Protein AF-K9QW32-F1 (afdb_monomer_lite)

Foldseek 3Di:
DDDPDPPPDVDDDWDKDFPDDPPPPVTDIDIVPPQFWPDKDWAADDDQDFTDIDTDTDDPPCPVVVVPVPDDDGDGHDDDDDPDDDDDDDDDDDDDDDDDDPDPPPPPAWDWPDAFFKEFAPPPPPDQPFADQAPQRDRDNLLDQEKAFADCVLQQFWKWKAFPVPRAIDTHTHRHHDDWDDDPNHHDPPTDHHPGYGMHTRQNNCCRRPVNDDTDMTIITIGTRDDPPLDDDDDDDDDDCPVVVVVVVVPDDDDPPPDQDADLAADAPQAADLEEEEAEPQLQADPVGPDALAPDDAFDQDPNDTGRLFRLLRVLLSVLLVVLSVVQVGNYDYQDDRDPHRDPVSVLVSLVSNLVVCVVVVYAAEYETAAHQPDAWAKQFLALLDNNNNLGYPLNSLRCVQRNYDNNCPPNPDSNSNSSHMYTNLGHSHPVLSVLSVVCRVVVPCVVSSVVSNVSSVSSSVSSCVRVPDDDPDPPPPDDD

Sequence (481 aa):
MNNINPSQQLIAPYVRVTIGPLQNTNGDSFTIGDSKLINCSVTLGEGEVQSSYRFTVRDKDRTLLDKYFGYIEKAGGLTPIEPTNNPPREEITSPTLTPPEPDQTSREIGLPVFNNVQATTYGYGEPTQGGQIGAYGDRINWDGMYAAMYDRKYKYARMKVTNLANDKQIIVKIVDRGPFAVVNGRAARPLREHPTRKIDLVPGAWKALTDNASPGVINVNIEWLEAETTTASSSNKNKSLQEVNQKAAQASKGASINNNKILDWPLPAIAATKSIILTPGHIADGSNSSGTNGTHNSSVTYKGETRTLEFVANDITVEVFRIELQKAGYNVINAPTPPTERSDAARRAYLDQVKELKERNNAYALEIHFDSPNGRPGIIAGAKYEPSGKYLSIMDVALAKEFGAFPFNHRDSLSAPSRGITILEVSPLNSTLTNITLNAVNSGNYQPLRDVLLPFAQRAVKALNTVAPGANTASNGTKKS

Radius of gyration: 29.25 Å; chains: 1; bounding box: 71×76×78 Å

Secondary structure (DSSP, 8-state):
---S-TT--------EEEESSTT-TTSEEEETTSSSEEEEEEEPPPTTSPPEEEEEE--SSSHHHHHHTT----PPPPPP---PPP-----------PPP--------TT-EEEEEEEEEE-STTS-TTT--B-TTS-B--TTSSEEE-SSGGGTT-EEEEEETTT--EEEEEEEE--PBPEETTEE-SS--B-SSEEEEE-HHHHHHHHTTPPS--EEEEEEEEE---S--------SSSHHHHHHHTTS-----------TTPPPP-BPP-SEEEEEETTTT--TT-S---TT-SS-EEETTEEE-HHHHHHHHHHHHHHHHHHHTT-EEEPPPPPPSS-SHHHHHHHHHHHHHHHHHTT-EEEEEEEE-TT---EEE--S---TT-TT-BHHHHHHHHHH-B--TTTTTT-TTGGGT-EEEEEEE--HHHHHHHHHHHHHS--HHHHHHHHHHHHHHHHHHHTTSPPPPPP-------

Structure (mmCIF, N/CA/C/O backbone):
data_AF-K9QW32-F1
#
_entry.id   AF-K9QW32-F1
#
loop_
_atom_site.group_PDB
_atom_site.id
_atom_site.type_symbol
_atom_site.label_atom_id
_atom_site.label_alt_id
_atom_site.label_comp_id
_atom_site.label_asym_id
_atom_site.label_entity_id
_atom_site.label_seq_id
_atom_site.pdbx_PDB_ins_code
_atom_site.Cartn_x
_atom_site.Cartn_y
_atom_site.Cartn_z
_atom_site.occupancy
_atom_site.B_iso_or_equiv
_atom_site.auth_seq_id
_atom_site.auth_comp_id
_atom_site.auth_asym_id
_atom_site.auth_atom_id
_atom_site.pdbx_PDB_model_num
ATOM 1 N N . MET A 1 1 ? -11.882 -45.784 25.103 1.00 35.09 1 MET A N 1
ATOM 2 C CA . MET A 1 1 ? -12.284 -46.845 24.154 1.00 35.09 1 MET A CA 1
ATOM 3 C C . MET A 1 1 ? -11.113 -47.798 24.002 1.00 35.09 1 MET A C 1
ATOM 5 O O . MET A 1 1 ? -10.022 -47.329 23.703 1.00 35.09 1 MET A O 1
ATOM 9 N N . ASN A 1 2 ? -11.312 -49.090 24.267 1.00 32.50 2 ASN A N 1
ATOM 10 C CA . ASN A 1 2 ? -10.270 -50.102 24.086 1.00 32.50 2 ASN A CA 1
ATOM 11 C C . ASN A 1 2 ? -10.234 -50.539 22.620 1.00 32.50 2 ASN A C 1
ATOM 13 O O . ASN A 1 2 ? -11.268 -50.879 22.049 1.00 32.50 2 ASN A O 1
ATOM 17 N N . ASN A 1 3 ? -9.046 -50.496 22.017 1.00 35.97 3 ASN A N 1
ATOM 18 C CA . ASN A 1 3 ? -8.820 -50.935 20.646 1.00 35.97 3 ASN A CA 1
ATOM 19 C C . ASN A 1 3 ? -8.850 -52.471 20.591 1.00 35.97 3 ASN A C 1
ATOM 21 O O . ASN A 1 3 ? -8.072 -53.135 21.273 1.00 35.97 3 ASN A O 1
ATOM 25 N N . ILE A 1 4 ? -9.751 -53.014 19.773 1.00 39.56 4 ILE A N 1
ATOM 26 C CA . ILE A 1 4 ? -10.005 -54.454 19.626 1.00 39.56 4 ILE A CA 1
ATOM 27 C C . ILE A 1 4 ? -8.911 -55.124 18.762 1.00 39.56 4 ILE A C 1
ATOM 29 O O . ILE A 1 4 ? -8.860 -56.345 18.668 1.00 39.56 4 ILE A O 1
ATOM 33 N N . ASN A 1 5 ? -7.982 -54.355 18.173 1.00 38.00 5 ASN A N 1
ATOM 34 C CA . ASN A 1 5 ? -6.857 -54.891 17.404 1.00 38.00 5 ASN A CA 1
ATOM 35 C C . ASN A 1 5 ? -5.519 -54.206 17.766 1.00 38.00 5 ASN A C 1
ATOM 37 O O . ASN A 1 5 ? -5.122 -53.224 17.134 1.00 38.00 5 ASN A O 1
ATOM 41 N N . PRO A 1 6 ? -4.789 -54.718 18.778 1.00 39.22 6 PRO A N 1
ATOM 42 C CA . PRO A 1 6 ? -3.549 -54.111 19.279 1.00 39.22 6 PRO A CA 1
ATOM 43 C C . PRO A 1 6 ? -2.382 -54.100 18.277 1.00 39.22 6 PRO A C 1
ATOM 45 O O . PRO A 1 6 ? -1.391 -53.410 18.501 1.00 39.22 6 PRO A O 1
ATOM 48 N N . SER A 1 7 ? -2.476 -54.863 17.183 1.00 38.12 7 SER A N 1
ATOM 49 C CA . SER A 1 7 ? -1.440 -54.962 16.146 1.00 38.12 7 SER A CA 1
ATOM 50 C C . SER A 1 7 ? -1.518 -53.858 15.088 1.00 38.12 7 SER A C 1
ATOM 52 O O . SER A 1 7 ? -0.545 -53.632 14.370 1.00 38.12 7 SER A O 1
ATOM 54 N N . GLN A 1 8 ? -2.631 -53.123 15.009 1.00 39.19 8 GLN A N 1
ATOM 55 C CA . GLN A 1 8 ? -2.726 -51.919 14.189 1.00 39.19 8 GLN A CA 1
ATOM 56 C C . GLN A 1 8 ? -2.263 -50.719 15.015 1.00 39.19 8 GLN A C 1
ATOM 58 O O . GLN A 1 8 ? -3.057 -49.956 15.568 1.00 39.19 8 GLN A O 1
ATOM 63 N N . GLN A 1 9 ? -0.942 -50.554 15.103 1.00 36.94 9 GLN A N 1
ATOM 64 C CA . GLN A 1 9 ? -0.378 -49.241 15.392 1.00 36.94 9 GLN A CA 1
ATOM 65 C C . GLN A 1 9 ? -0.933 -48.256 14.352 1.00 36.94 9 GLN A C 1
ATOM 67 O O . GLN A 1 9 ? -0.934 -48.549 13.157 1.00 36.94 9 GLN A O 1
ATOM 72 N N . LEU A 1 10 ? -1.422 -47.099 14.803 1.00 35.75 10 LEU A N 1
ATOM 73 C CA . LEU A 1 10 ? -1.783 -45.964 13.950 1.00 35.75 10 LEU A CA 1
ATOM 74 C C . LEU A 1 10 ? -0.517 -45.449 13.245 1.00 35.75 10 LEU A C 1
ATOM 76 O O . LEU A 1 10 ? 0.102 -44.477 13.674 1.00 35.75 10 LEU A O 1
ATOM 80 N N . ILE A 1 11 ? -0.090 -46.131 12.184 1.00 35.53 11 ILE A N 1
ATOM 81 C CA . ILE A 1 11 ? 1.030 -45.702 11.355 1.00 35.53 11 ILE A CA 1
ATOM 82 C C . ILE A 1 11 ? 0.476 -44.717 10.318 1.00 35.53 11 ILE A C 1
ATOM 84 O O . ILE A 1 11 ? -0.025 -45.108 9.271 1.00 35.53 11 ILE A O 1
ATOM 88 N N . ALA A 1 12 ? 0.617 -43.435 10.664 1.00 38.00 12 ALA A N 1
ATOM 89 C CA . ALA A 1 12 ? 0.539 -42.230 9.834 1.00 38.00 12 ALA A CA 1
ATOM 90 C C . ALA A 1 12 ? -0.845 -41.779 9.298 1.00 38.00 12 ALA A C 1
ATOM 92 O O . ALA A 1 12 ? -1.564 -42.554 8.669 1.00 38.00 12 ALA A O 1
ATOM 93 N N . PRO A 1 13 ? -1.208 -40.483 9.442 1.00 40.47 13 PRO A N 1
ATOM 94 C CA . PRO A 1 13 ? -2.299 -39.909 8.661 1.00 40.47 13 PRO A CA 1
ATOM 95 C C . PRO A 1 13 ? -1.913 -39.901 7.171 1.00 40.47 13 PRO A C 1
ATOM 97 O O . PRO A 1 13 ? -1.006 -39.182 6.752 1.00 40.47 13 PRO A O 1
ATOM 100 N N . TYR A 1 14 ? -2.601 -40.714 6.368 1.00 55.22 14 TYR A N 1
ATOM 101 C CA . TYR A 1 14 ? -2.490 -40.714 4.909 1.00 55.22 14 TYR A CA 1
ATOM 102 C C . TYR A 1 14 ? -3.219 -39.488 4.347 1.00 55.22 14 TYR A C 1
ATOM 104 O O . TYR A 1 14 ? -4.446 -39.427 4.368 1.00 55.22 14 TYR A O 1
ATOM 112 N N . VAL A 1 15 ? -2.475 -38.508 3.828 1.00 61.72 15 VAL A N 1
ATOM 113 C CA . VAL A 1 15 ? -3.059 -37.414 3.037 1.00 61.72 15 VAL A CA 1
ATOM 114 C C . VAL A 1 15 ? -2.851 -37.726 1.560 1.00 61.72 15 VAL A C 1
ATOM 116 O O . VAL A 1 15 ? -1.712 -37.816 1.093 1.00 61.72 15 VAL A O 1
ATOM 119 N N . ARG A 1 16 ? -3.963 -37.876 0.835 1.00 68.44 16 ARG A N 1
ATOM 120 C CA . ARG A 1 16 ? -4.017 -37.972 -0.627 1.00 68.44 16 ARG A CA 1
ATOM 121 C C . ARG A 1 16 ? -4.763 -36.757 -1.169 1.00 68.44 16 ARG A C 1
ATOM 123 O O . ARG A 1 16 ? -5.912 -36.529 -0.802 1.00 68.44 16 ARG A O 1
ATOM 130 N N . VAL A 1 17 ? -4.124 -36.004 -2.054 1.00 68.88 17 VAL A N 1
ATOM 131 C CA . VAL A 1 17 ? -4.736 -34.893 -2.792 1.00 68.88 17 VAL A CA 1
ATOM 132 C C . VAL A 1 17 ? -5.083 -35.399 -4.184 1.00 68.88 17 VAL A C 1
ATOM 134 O O . VAL A 1 17 ? -4.197 -35.890 -4.877 1.00 68.88 17 VAL A O 1
ATOM 137 N N . THR A 1 18 ? -6.347 -35.289 -4.587 1.00 74.19 18 THR A N 1
ATOM 138 C CA . THR A 1 18 ? -6.788 -35.593 -5.957 1.00 74.19 18 THR A CA 1
ATOM 139 C C . THR A 1 18 ? -7.292 -34.304 -6.586 1.00 74.19 18 THR A C 1
ATOM 141 O O . THR A 1 18 ? -8.103 -33.617 -5.972 1.00 74.19 18 THR A O 1
ATOM 144 N N . ILE A 1 19 ? -6.785 -33.955 -7.768 1.00 72.75 19 ILE A N 1
ATOM 145 C CA . ILE A 1 19 ? -7.234 -32.777 -8.517 1.00 72.75 19 ILE A CA 1
ATOM 146 C C . ILE A 1 19 ? -8.307 -33.222 -9.515 1.00 72.75 19 ILE A C 1
ATOM 148 O O . ILE A 1 19 ? -8.036 -34.068 -10.373 1.00 72.75 19 ILE A O 1
ATOM 152 N N . GLY A 1 20 ? -9.514 -32.665 -9.406 1.00 65.12 20 GLY A N 1
ATOM 153 C CA . GLY A 1 20 ? -10.657 -33.018 -10.249 1.00 65.12 20 GLY A CA 1
ATOM 154 C C . GLY A 1 20 ? -11.924 -33.308 -9.437 1.00 65.12 20 GLY A C 1
ATOM 155 O O . GLY A 1 20 ? -11.834 -33.483 -8.223 1.00 65.12 20 GLY A O 1
ATOM 156 N N . PRO A 1 21 ? -13.085 -33.445 -10.111 1.00 61.97 21 PRO A N 1
ATOM 157 C CA . PRO A 1 21 ? -14.370 -33.672 -9.454 1.00 61.97 21 PRO A CA 1
ATOM 158 C C . PRO A 1 21 ? -14.324 -34.834 -8.458 1.00 61.97 21 PRO A C 1
ATOM 160 O O . PRO A 1 21 ? -13.674 -35.854 -8.719 1.00 61.97 21 PRO A O 1
ATOM 163 N N . LEU A 1 22 ? -15.077 -34.716 -7.356 1.00 50.16 22 LEU A N 1
ATOM 164 C CA . LEU A 1 22 ? -15.284 -35.816 -6.410 1.00 50.16 22 LEU A CA 1
ATOM 165 C C . LEU A 1 22 ? -15.658 -37.095 -7.187 1.00 50.16 22 LEU A C 1
ATOM 167 O O . LEU A 1 22 ? -16.599 -37.080 -7.976 1.00 50.16 22 LEU A O 1
ATOM 171 N N . GLN A 1 23 ? -14.936 -38.193 -6.935 1.00 59.28 23 GLN A N 1
ATOM 172 C CA . GLN A 1 23 ? -15.059 -39.506 -7.602 1.00 59.28 23 GLN A CA 1
ATOM 173 C C . GLN A 1 23 ? -14.397 -39.661 -8.985 1.00 59.28 23 GLN A C 1
ATOM 175 O O . GLN A 1 23 ? -14.522 -40.723 -9.596 1.00 59.28 23 GLN A O 1
ATOM 180 N N . ASN A 1 24 ? -13.628 -38.683 -9.472 1.00 63.12 24 ASN A N 1
ATOM 181 C CA . ASN A 1 24 ? -12.834 -38.880 -10.684 1.00 63.12 24 ASN A CA 1
ATOM 182 C C . ASN A 1 24 ? -11.667 -39.858 -10.435 1.00 63.12 24 ASN A C 1
ATOM 184 O O . ASN A 1 24 ? -10.620 -39.482 -9.907 1.00 63.12 24 ASN A O 1
ATOM 188 N N . THR A 1 25 ? -11.824 -41.116 -10.854 1.00 61.94 25 THR A N 1
ATOM 189 C CA . THR A 1 25 ? -10.780 -42.154 -10.767 1.00 61.94 25 THR A CA 1
ATOM 190 C C . THR A 1 25 ? -9.589 -41.901 -11.696 1.00 61.94 25 THR A C 1
ATOM 192 O O . THR A 1 25 ? -8.530 -42.488 -11.486 1.00 61.94 25 THR A O 1
ATOM 195 N N . ASN A 1 26 ? -9.736 -40.993 -12.666 1.00 67.50 26 ASN A N 1
ATOM 196 C CA . ASN A 1 26 ? -8.687 -40.558 -13.591 1.00 67.50 26 ASN A CA 1
ATOM 197 C C . ASN A 1 26 ? -8.051 -39.211 -13.185 1.00 67.50 26 ASN A C 1
ATOM 199 O O . ASN A 1 26 ? -7.292 -38.632 -13.963 1.00 67.50 26 ASN A O 1
ATOM 203 N N . GLY A 1 27 ? -8.387 -38.672 -12.007 1.00 72.44 27 GLY A N 1
ATOM 204 C CA . GLY A 1 27 ? -7.800 -37.435 -11.488 1.00 72.44 27 GLY A CA 1
ATOM 205 C C . GLY A 1 27 ? -6.347 -37.626 -11.047 1.00 72.44 27 GLY A C 1
ATOM 206 O O . GLY A 1 27 ? -5.986 -38.668 -10.490 1.00 72.44 27 GLY A O 1
ATOM 207 N N . ASP A 1 28 ? -5.507 -36.609 -11.254 1.00 77.94 28 ASP A N 1
ATOM 208 C CA . ASP A 1 28 ? -4.116 -36.668 -10.794 1.00 77.94 28 ASP A CA 1
ATOM 209 C C . ASP A 1 28 ? -4.094 -36.713 -9.264 1.00 77.94 28 ASP A C 1
ATOM 211 O O . ASP A 1 28 ? -4.674 -35.855 -8.593 1.00 77.94 28 ASP A O 1
ATOM 215 N N . SER A 1 29 ? -3.447 -37.743 -8.716 1.00 78.75 29 SER A N 1
ATOM 216 C CA . SER A 1 29 ? -3.400 -38.017 -7.280 1.00 78.75 29 SER A CA 1
ATOM 217 C C . SER A 1 29 ? -1.976 -37.932 -6.742 1.00 78.75 29 SER A C 1
ATOM 219 O O . SER A 1 29 ? -1.062 -38.526 -7.311 1.00 78.75 29 SER A O 1
ATOM 221 N N . PHE A 1 30 ? -1.811 -37.259 -5.605 1.00 77.94 30 PHE A N 1
ATOM 222 C CA . PHE A 1 30 ? -0.533 -37.074 -4.914 1.00 77.94 30 PHE A CA 1
ATOM 223 C C . PHE A 1 30 ? -0.666 -37.519 -3.462 1.00 77.94 30 PHE A C 1
ATOM 225 O O . PHE A 1 30 ? -1.614 -37.125 -2.781 1.00 77.94 30 PHE A O 1
ATOM 232 N N . THR A 1 31 ? 0.272 -38.327 -2.980 1.00 74.88 31 THR A N 1
ATOM 233 C CA . THR A 1 31 ? 0.226 -38.914 -1.632 1.00 74.88 31 THR A CA 1
ATOM 234 C C . THR A 1 31 ? 1.472 -38.535 -0.846 1.00 74.88 31 THR A C 1
ATOM 236 O O . THR A 1 31 ? 2.580 -38.587 -1.374 1.00 74.88 31 THR A O 1
ATOM 239 N N . ILE A 1 32 ? 1.327 -38.181 0.436 1.00 59.56 32 ILE A N 1
ATOM 240 C CA . ILE A 1 32 ? 2.501 -37.961 1.297 1.00 59.56 32 ILE A CA 1
ATOM 241 C C . ILE A 1 32 ? 3.378 -39.223 1.281 1.00 59.56 32 ILE A C 1
ATOM 243 O O . ILE A 1 32 ? 2.919 -40.308 1.627 1.00 59.56 32 ILE A O 1
ATOM 247 N N . GLY A 1 33 ? 4.643 -39.064 0.876 1.00 61.78 33 GLY A N 1
ATOM 248 C CA . GLY A 1 33 ? 5.616 -40.157 0.758 1.00 61.78 33 GLY A CA 1
ATOM 249 C C . GLY A 1 33 ? 5.916 -40.613 -0.674 1.00 61.78 33 GLY A C 1
ATOM 250 O O . GLY A 1 33 ? 6.898 -41.318 -0.882 1.00 61.78 33 GLY A O 1
ATOM 251 N N . ASP A 1 34 ? 5.165 -40.161 -1.683 1.00 70.62 34 ASP A N 1
ATOM 252 C CA . ASP A 1 34 ? 5.401 -40.529 -3.091 1.00 70.62 34 ASP A CA 1
ATOM 253 C C . ASP A 1 34 ? 6.528 -39.728 -3.780 1.00 70.62 34 ASP A C 1
ATOM 255 O O . ASP A 1 34 ? 6.774 -39.886 -4.976 1.00 70.62 34 ASP A O 1
ATOM 259 N N . SER A 1 35 ? 7.222 -38.857 -3.036 1.00 68.94 35 SER A N 1
ATOM 260 C CA . SER A 1 35 ? 8.251 -37.915 -3.520 1.00 68.94 35 SER A CA 1
ATOM 261 C C . SER A 1 35 ? 7.778 -36.874 -4.549 1.00 68.94 35 SER A C 1
ATOM 263 O O . SER A 1 35 ? 8.582 -36.042 -4.988 1.00 68.94 35 SER A O 1
ATOM 265 N N . LYS A 1 36 ? 6.492 -36.886 -4.920 1.00 71.06 36 LYS A N 1
ATOM 266 C CA . LYS A 1 36 ? 5.840 -35.899 -5.785 1.00 71.06 36 LYS A CA 1
ATOM 267 C C . LYS A 1 36 ? 5.142 -34.827 -4.957 1.00 71.06 36 LYS A C 1
ATOM 269 O O . LYS A 1 36 ? 5.167 -33.671 -5.357 1.00 71.06 36 LYS A O 1
ATOM 274 N N . LEU A 1 37 ? 4.579 -35.150 -3.794 1.00 67.69 37 LEU A N 1
ATOM 275 C CA . LEU A 1 37 ? 4.013 -34.155 -2.877 1.00 67.69 37 LEU A CA 1
ATOM 276 C C . LEU A 1 37 ? 5.106 -33.560 -1.969 1.00 67.69 37 LEU A C 1
ATOM 278 O O . LEU A 1 37 ? 5.638 -34.243 -1.098 1.00 67.69 37 LEU A O 1
ATOM 282 N N . ILE A 1 38 ? 5.449 -32.282 -2.170 1.00 68.56 38 ILE A N 1
ATOM 283 C CA . ILE A 1 38 ? 6.484 -31.569 -1.395 1.00 68.56 38 ILE A CA 1
ATOM 284 C C . ILE A 1 38 ? 5.914 -31.058 -0.071 1.00 68.56 38 ILE A C 1
ATOM 286 O O . ILE A 1 38 ? 6.554 -31.163 0.972 1.00 68.56 38 ILE A O 1
ATOM 290 N N . ASN A 1 39 ? 4.724 -30.461 -0.118 1.00 65.94 39 ASN A N 1
ATOM 291 C CA . ASN A 1 39 ? 4.062 -29.897 1.052 1.00 65.94 39 ASN A CA 1
ATOM 292 C C . ASN A 1 39 ? 2.545 -29.921 0.853 1.00 65.94 39 ASN A C 1
ATOM 294 O O . ASN A 1 39 ? 2.065 -29.723 -0.261 1.00 65.94 39 ASN A O 1
ATOM 298 N N . CYS A 1 40 ? 1.789 -30.128 1.923 1.00 63.75 40 CYS A N 1
ATOM 299 C CA . CYS A 1 40 ? 0.337 -30.042 1.924 1.00 63.75 40 CYS A CA 1
ATOM 300 C C . CYS A 1 40 ? -0.130 -29.466 3.261 1.00 63.75 40 CYS A C 1
ATOM 302 O O . CYS A 1 40 ? 0.230 -29.969 4.320 1.00 63.75 40 CYS A O 1
ATOM 304 N N . SER A 1 41 ? -0.939 -28.414 3.201 1.00 66.19 41 SER A N 1
ATOM 305 C CA . SER A 1 41 ? -1.615 -27.803 4.338 1.00 66.19 41 SER A CA 1
ATOM 306 C C . SER A 1 41 ? -3.111 -27.799 4.067 1.00 66.19 41 SER A C 1
ATOM 308 O O . SER A 1 41 ? -3.558 -27.297 3.035 1.00 66.19 41 SER A O 1
ATOM 310 N N . VAL A 1 42 ? -3.879 -28.367 4.989 1.00 65.50 42 VAL A N 1
ATOM 311 C CA . VAL A 1 42 ? -5.339 -28.417 4.925 1.00 65.50 42 VAL A CA 1
ATOM 312 C C . VAL A 1 42 ? -5.875 -27.730 6.170 1.00 65.50 42 VAL A C 1
ATOM 314 O O . VAL A 1 42 ? -5.449 -28.028 7.282 1.00 65.50 42 VAL A O 1
ATOM 317 N N . THR A 1 43 ? -6.793 -26.790 5.980 1.00 59.94 43 THR A N 1
ATOM 318 C CA . THR A 1 43 ? -7.574 -26.170 7.048 1.00 59.94 43 THR A CA 1
ATOM 319 C C . THR A 1 43 ? -9.028 -26.542 6.824 1.00 59.94 43 THR A C 1
ATOM 321 O O . THR A 1 43 ? -9.636 -26.116 5.841 1.00 59.94 43 THR A O 1
ATOM 324 N N . LEU A 1 44 ? -9.568 -27.365 7.716 1.00 56.03 44 LEU A N 1
ATOM 325 C CA . LEU A 1 44 ? -10.969 -27.759 7.672 1.00 56.03 44 LEU A CA 1
ATOM 326 C C . LEU A 1 44 ? -11.804 -26.685 8.367 1.00 56.03 44 LEU A C 1
ATOM 328 O O . LEU A 1 44 ? -11.479 -26.265 9.476 1.00 56.03 44 LEU A O 1
ATOM 332 N N . GLY A 1 45 ? -12.841 -26.217 7.682 1.00 51.34 45 GLY A N 1
ATOM 333 C CA . GLY A 1 45 ? -13.878 -25.388 8.282 1.00 51.34 45 GLY A CA 1
ATOM 334 C C . GLY A 1 45 ? -14.974 -26.272 8.871 1.00 51.34 45 GLY A C 1
ATOM 335 O O . GLY A 1 45 ? -15.329 -27.289 8.275 1.00 51.34 45 GLY A O 1
ATOM 336 N N . GLU A 1 46 ? -15.497 -25.892 10.033 1.00 39.72 46 GLU A N 1
ATOM 337 C CA . GLU A 1 46 ? -16.680 -26.513 10.637 1.00 39.72 46 GLU A CA 1
ATOM 338 C C . GLU A 1 46 ? -17.939 -25.702 10.278 1.00 39.72 46 GLU A C 1
ATOM 340 O O . GLU A 1 46 ? -17.895 -24.473 10.190 1.00 39.72 46 GLU A O 1
ATOM 345 N N . GLY A 1 47 ? -19.073 -26.377 10.059 1.00 58.75 47 GLY A N 1
ATOM 346 C CA . GLY A 1 47 ? -20.338 -25.731 9.684 1.00 58.75 47 GLY A CA 1
ATOM 347 C C . GLY A 1 47 ? -20.314 -25.117 8.277 1.00 58.75 47 GLY A C 1
ATOM 348 O O . GLY A 1 47 ? -19.887 -25.758 7.320 1.00 58.75 47 GLY A O 1
ATOM 349 N N . GLU A 1 48 ? -20.769 -23.866 8.141 1.00 46.19 48 GLU A N 1
ATOM 350 C CA . GLU A 1 48 ? -20.758 -23.125 6.863 1.00 46.19 48 GLU A CA 1
ATOM 351 C C . GLU A 1 48 ? -19.363 -22.605 6.465 1.00 46.19 48 GLU A C 1
ATOM 353 O O . GLU A 1 48 ? -19.190 -22.002 5.402 1.00 46.19 48 GLU A O 1
ATOM 358 N N . VAL A 1 49 ? -18.345 -22.811 7.308 1.00 43.34 49 VAL A N 1
ATOM 359 C CA . VAL A 1 49 ? -16.991 -22.326 7.040 1.00 43.34 49 VAL A CA 1
ATOM 360 C C . VAL A 1 49 ? -16.357 -23.155 5.925 1.00 43.34 49 VAL A C 1
ATOM 362 O O . VAL A 1 49 ? -16.226 -24.376 6.007 1.00 43.34 49 VAL A O 1
ATOM 365 N N . GLN A 1 50 ? -15.909 -22.470 4.873 1.00 54.38 50 GLN A N 1
ATOM 366 C CA . GLN A 1 50 ? -15.240 -23.107 3.749 1.00 54.38 50 GLN A CA 1
ATOM 367 C C . GLN A 1 50 ? -13.914 -23.741 4.194 1.00 54.38 50 GLN A C 1
ATOM 369 O O . GLN A 1 50 ? -13.030 -23.068 4.727 1.00 54.38 50 GLN A O 1
ATOM 374 N N . SER A 1 51 ? -13.749 -25.033 3.911 1.00 60.78 51 SER A N 1
ATOM 375 C CA . SER A 1 51 ? -12.452 -25.697 4.037 1.00 60.78 51 SER A CA 1
ATOM 376 C C . SER A 1 51 ? -11.499 -25.182 2.957 1.00 60.78 51 SER A C 1
ATOM 378 O O . SER A 1 51 ? -11.879 -25.034 1.796 1.00 60.78 51 SER A O 1
ATOM 380 N N . SER A 1 52 ? -10.251 -24.909 3.324 1.00 64.38 52 SER A N 1
ATOM 381 C CA . SER A 1 52 ? -9.217 -24.452 2.394 1.00 64.38 52 SER A CA 1
ATOM 382 C C . SER A 1 52 ? -8.022 -25.394 2.418 1.00 64.38 52 SER A C 1
ATOM 384 O O . SER A 1 52 ? -7.662 -25.953 3.452 1.00 64.38 52 SER A O 1
ATOM 386 N N . TYR A 1 53 ? -7.395 -25.585 1.263 1.00 66.94 53 TYR A N 1
ATOM 387 C CA . TYR A 1 53 ? -6.211 -26.422 1.133 1.00 66.94 53 TYR A CA 1
ATOM 388 C C . TYR A 1 53 ? -5.171 -25.732 0.252 1.00 66.94 53 TYR A C 1
ATOM 390 O O . TYR A 1 53 ? -5.495 -25.013 -0.693 1.00 66.94 53 TYR A O 1
ATOM 398 N N . ARG A 1 54 ? -3.897 -25.930 0.585 1.00 67.56 54 ARG A N 1
ATOM 399 C CA . ARG A 1 54 ? -2.743 -25.495 -0.203 1.00 67.56 54 ARG A CA 1
ATOM 400 C C . ARG A 1 54 ? -1.752 -26.640 -0.261 1.00 67.56 54 ARG A C 1
ATOM 402 O O . ARG A 1 54 ? -1.350 -27.156 0.774 1.00 67.56 54 ARG A O 1
ATOM 409 N N . PHE A 1 55 ? -1.301 -26.985 -1.454 1.00 72.62 55 PHE A N 1
ATOM 410 C CA . PHE A 1 55 ? -0.305 -28.029 -1.638 1.00 72.62 55 PHE A CA 1
ATOM 411 C C . PHE A 1 55 ? 0.753 -27.596 -2.652 1.00 72.62 55 PHE A C 1
ATOM 413 O O . PHE A 1 55 ? 0.581 -26.633 -3.397 1.00 72.62 55 PHE A O 1
ATOM 420 N N . THR A 1 56 ? 1.892 -28.272 -2.623 1.00 69.44 56 THR A N 1
ATOM 421 C CA . THR A 1 56 ? 3.024 -28.047 -3.518 1.00 69.44 56 THR A CA 1
ATOM 422 C C . THR A 1 56 ? 3.464 -29.397 -4.042 1.00 69.44 56 THR A C 1
ATOM 424 O O . THR A 1 56 ? 3.794 -30.286 -3.256 1.00 69.44 56 THR A O 1
ATOM 427 N N . VAL A 1 57 ? 3.476 -29.542 -5.363 1.00 76.06 57 VAL A N 1
ATOM 428 C CA . VAL A 1 57 ? 3.927 -30.755 -6.045 1.00 76.06 57 VAL A CA 1
ATOM 429 C C . VAL A 1 57 ? 5.252 -30.512 -6.752 1.00 76.06 57 VAL A C 1
ATOM 431 O O . VAL A 1 57 ? 5.560 -29.403 -7.186 1.00 76.06 57 VAL A O 1
ATOM 434 N N . ARG A 1 58 ? 6.047 -31.569 -6.856 1.00 69.19 58 ARG A N 1
ATOM 435 C CA . ARG A 1 58 ? 7.264 -31.627 -7.647 1.00 69.19 58 ARG A CA 1
ATOM 436 C C . ARG A 1 58 ? 6.893 -32.038 -9.067 1.00 69.19 58 ARG A C 1
ATOM 438 O O . ARG A 1 58 ? 6.569 -33.196 -9.304 1.00 69.19 58 ARG A O 1
ATOM 445 N N . ASP A 1 59 ? 6.999 -31.098 -9.994 1.00 77.12 59 ASP A N 1
ATOM 446 C CA . ASP A 1 59 ? 6.677 -31.293 -11.408 1.00 77.12 59 ASP A CA 1
ATOM 447 C C . ASP A 1 59 ? 7.950 -31.185 -12.264 1.00 77.12 59 ASP A C 1
ATOM 449 O O . ASP A 1 59 ? 8.331 -30.111 -12.727 1.00 77.12 59 ASP A O 1
ATOM 453 N N . LYS A 1 60 ? 8.702 -32.289 -12.369 1.00 70.62 60 LYS A N 1
ATOM 454 C CA . LYS A 1 60 ? 10.042 -32.286 -12.988 1.00 70.62 60 LYS A CA 1
ATOM 455 C C . LYS A 1 60 ? 9.983 -32.111 -14.510 1.00 70.62 60 LYS A C 1
ATOM 457 O O . LYS A 1 60 ? 10.926 -31.573 -15.084 1.00 70.62 60 LYS A O 1
ATOM 462 N N . ASP A 1 61 ? 8.912 -32.578 -15.138 1.00 76.38 61 ASP A N 1
ATOM 463 C CA . ASP A 1 61 ? 8.708 -32.560 -16.588 1.00 76.38 61 ASP A CA 1
ATOM 464 C C . ASP A 1 61 ? 7.746 -31.454 -17.052 1.00 76.38 61 ASP A C 1
ATOM 466 O O . ASP A 1 61 ? 7.547 -31.307 -18.254 1.00 76.38 61 ASP A O 1
ATOM 470 N N . ARG A 1 62 ? 7.233 -30.630 -16.122 1.00 66.25 62 ARG A N 1
ATOM 471 C CA . ARG A 1 62 ? 6.304 -29.505 -16.359 1.00 66.25 62 ARG A CA 1
ATOM 472 C C . ARG A 1 62 ? 4.920 -29.919 -16.864 1.00 66.25 62 ARG A C 1
ATOM 474 O O . ARG A 1 62 ? 4.129 -29.066 -17.260 1.00 66.25 62 ARG A O 1
ATOM 481 N N . THR A 1 63 ? 4.600 -31.209 -16.822 1.00 71.56 63 THR A N 1
ATOM 482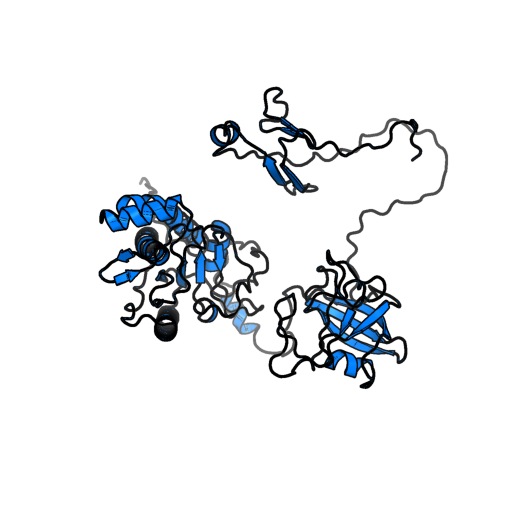 C CA . THR A 1 63 ? 3.341 -31.740 -17.358 1.00 71.56 63 THR A CA 1
ATOM 483 C C . THR A 1 63 ? 2.119 -31.298 -16.551 1.00 71.56 63 THR A C 1
ATOM 485 O O . THR A 1 63 ? 1.022 -31.189 -17.101 1.00 71.56 63 THR A O 1
ATOM 488 N N . LEU A 1 64 ? 2.287 -31.003 -15.258 1.00 66.56 64 LEU A N 1
ATOM 489 C CA . LEU A 1 64 ? 1.208 -30.537 -14.381 1.00 66.56 64 LEU A CA 1
ATOM 490 C C . LEU A 1 64 ? 1.023 -29.019 -14.467 1.00 66.56 64 LEU A C 1
ATOM 492 O O . LEU A 1 64 ? -0.111 -28.541 -14.417 1.00 66.56 64 LEU A O 1
ATOM 496 N N . LEU A 1 65 ? 2.116 -28.266 -14.618 1.00 57.19 65 LEU A N 1
ATOM 497 C CA . LEU A 1 65 ? 2.092 -26.817 -14.808 1.00 57.19 65 LEU A CA 1
ATOM 498 C C . LEU A 1 65 ? 1.283 -26.445 -16.056 1.00 57.19 65 LEU A C 1
ATOM 500 O O . LEU A 1 65 ? 0.406 -25.586 -15.978 1.00 57.19 65 LEU A O 1
ATOM 504 N N . ASP A 1 66 ? 1.518 -27.148 -17.164 1.00 55.81 66 ASP A N 1
ATOM 505 C CA . ASP A 1 66 ? 0.803 -26.924 -18.423 1.00 55.81 66 ASP A CA 1
ATOM 506 C C . ASP A 1 66 ? -0.675 -27.351 -18.333 1.00 55.81 66 ASP A C 1
ATOM 508 O O . ASP A 1 66 ? -1.545 -26.742 -18.957 1.00 55.81 66 ASP A O 1
ATOM 512 N N . LYS A 1 67 ? -0.987 -28.363 -17.510 1.00 61.09 67 LYS A N 1
ATOM 513 C CA . LYS A 1 67 ? -2.349 -28.894 -17.324 1.00 61.09 67 LYS A CA 1
ATOM 514 C C . LYS A 1 67 ? -3.235 -28.021 -16.423 1.00 61.09 67 LYS A C 1
ATOM 516 O O . LYS A 1 67 ? -4.446 -27.984 -16.629 1.00 61.09 67 LYS A O 1
ATOM 521 N N . TYR A 1 68 ? -2.665 -27.321 -15.436 1.00 57.47 68 TYR A N 1
ATOM 522 C CA . TYR A 1 68 ? -3.431 -26.663 -14.361 1.00 57.47 68 TYR A CA 1
ATOM 523 C C . TYR A 1 68 ? -3.193 -25.155 -14.209 1.00 57.47 68 TYR A C 1
ATOM 525 O O . TYR A 1 68 ? -3.584 -24.583 -13.190 1.00 57.47 68 TYR A O 1
ATOM 533 N N . PHE A 1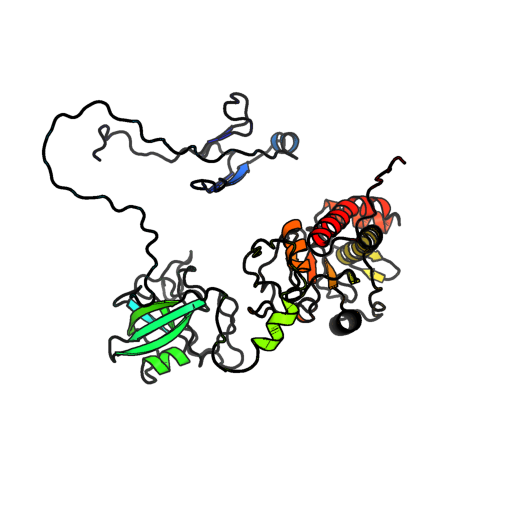 69 ? -2.643 -24.479 -15.224 1.00 40.06 69 PHE A N 1
ATOM 534 C CA . PHE A 1 69 ? -2.349 -23.033 -15.215 1.00 40.06 69 PHE A CA 1
ATOM 535 C C . PHE A 1 69 ? -3.573 -22.107 -14.960 1.00 40.06 69 PHE A C 1
ATOM 537 O O . PHE A 1 69 ? -3.420 -20.892 -14.860 1.00 40.06 69 PHE A O 1
ATOM 544 N N . GLY A 1 70 ? -4.784 -22.662 -14.805 1.00 40.53 70 GLY A N 1
ATOM 545 C CA . GLY A 1 70 ? -6.013 -21.940 -14.453 1.00 40.53 70 GLY A CA 1
ATOM 546 C C . GLY A 1 70 ? -7.073 -22.764 -13.705 1.00 40.53 70 GLY A C 1
ATOM 547 O O . GLY A 1 70 ? -8.261 -22.511 -13.886 1.00 40.53 70 GLY A O 1
ATOM 548 N N . TYR A 1 71 ? -6.693 -23.762 -12.898 1.00 39.81 71 TYR A N 1
ATOM 549 C CA . TYR A 1 71 ? -7.669 -24.614 -12.200 1.00 39.81 71 TYR A CA 1
ATOM 550 C C . TYR A 1 71 ? -8.124 -24.027 -10.852 1.00 39.81 71 TYR A C 1
ATOM 552 O O . TYR A 1 71 ? -7.315 -23.822 -9.948 1.00 39.81 71 TYR A O 1
ATOM 560 N N . ILE A 1 72 ? -9.431 -23.788 -10.705 1.00 35.66 72 ILE A N 1
ATOM 561 C CA . ILE A 1 72 ? -10.086 -23.403 -9.445 1.00 35.66 72 ILE A CA 1
ATOM 562 C C . ILE A 1 72 ? -11.198 -24.418 -9.178 1.00 35.66 72 ILE A C 1
ATOM 564 O O . ILE A 1 72 ? -12.175 -24.468 -9.921 1.00 35.66 72 ILE A O 1
ATOM 568 N N . GLU A 1 73 ? -11.080 -25.190 -8.099 1.00 42.25 73 GLU A N 1
ATOM 569 C CA . GLU A 1 73 ? -12.133 -26.102 -7.646 1.00 42.25 73 GLU A CA 1
ATOM 570 C C . GLU A 1 73 ? -12.748 -25.609 -6.337 1.00 42.25 73 GLU A C 1
ATOM 572 O O . GLU A 1 73 ? -12.053 -25.173 -5.418 1.00 42.25 73 GLU A O 1
ATOM 577 N N . LYS A 1 74 ? -14.079 -25.663 -6.264 1.00 39.84 74 LYS A N 1
ATOM 578 C CA . LYS A 1 74 ? -14.843 -25.421 -5.041 1.00 39.84 74 LYS A CA 1
ATOM 579 C C . LYS A 1 74 ? -15.322 -26.770 -4.516 1.00 39.84 74 LYS A C 1
ATOM 581 O O . LYS A 1 74 ? -16.219 -27.360 -5.108 1.00 39.84 74 LYS A O 1
ATOM 586 N N . ALA A 1 75 ? -14.758 -27.230 -3.404 1.00 45.28 75 ALA A N 1
ATOM 587 C CA . ALA A 1 75 ? -15.312 -28.348 -2.647 1.00 45.28 75 ALA A CA 1
ATOM 588 C C . ALA A 1 75 ? -16.219 -27.807 -1.529 1.00 45.28 75 ALA A C 1
ATOM 590 O O . ALA A 1 75 ? -15.839 -26.872 -0.819 1.00 45.28 75 ALA A O 1
ATOM 591 N N . GLY A 1 76 ? -17.426 -28.366 -1.399 1.00 38.72 76 GLY A N 1
ATOM 592 C CA . GLY A 1 76 ? -18.323 -28.090 -0.274 1.00 38.72 76 GLY A CA 1
ATOM 593 C C . GLY A 1 76 ? -17.742 -28.614 1.043 1.00 38.72 76 GLY A C 1
ATOM 594 O O . GLY A 1 76 ? -16.956 -29.560 1.043 1.00 38.72 76 GLY A O 1
ATOM 595 N N . GLY A 1 77 ? -18.102 -27.969 2.157 1.00 38.31 77 GLY A N 1
ATOM 596 C CA . GLY A 1 77 ? -17.729 -28.411 3.504 1.00 38.31 77 GLY A CA 1
ATOM 597 C C . GLY A 1 77 ? -18.309 -29.784 3.861 1.00 38.31 77 GLY A C 1
ATOM 598 O O . GLY A 1 77 ? -19.147 -30.331 3.142 1.00 38.31 77 GLY A O 1
ATOM 599 N N . LEU A 1 78 ? -17.839 -30.350 4.975 1.00 36.19 78 LEU A N 1
ATOM 600 C CA . LEU A 1 78 ? -18.304 -31.645 5.472 1.00 36.19 78 LEU A CA 1
ATOM 601 C C . LEU A 1 78 ? -19.804 -31.579 5.788 1.00 36.19 78 LEU A C 1
ATOM 603 O O . LEU A 1 78 ? -20.255 -30.675 6.490 1.00 36.19 78 LEU A O 1
ATOM 607 N N . THR A 1 79 ? -20.574 -32.540 5.279 1.00 42.78 79 THR A N 1
ATOM 608 C CA . THR A 1 79 ? -21.990 -32.681 5.627 1.00 42.78 79 THR A CA 1
ATOM 609 C C . THR A 1 79 ? -22.099 -33.028 7.116 1.00 42.78 79 THR A C 1
ATOM 611 O O . THR A 1 79 ? -21.428 -33.970 7.552 1.00 42.78 79 THR A O 1
ATOM 614 N N . PRO A 1 80 ? -22.904 -32.303 7.913 1.00 41.09 80 PRO A N 1
ATOM 615 C CA . PRO A 1 80 ? -23.165 -32.683 9.295 1.00 41.09 80 PRO A CA 1
ATOM 616 C C . PRO A 1 80 ? -23.733 -34.103 9.344 1.00 41.09 80 PRO A C 1
ATOM 618 O O . PRO A 1 80 ? -24.608 -34.453 8.551 1.00 41.09 80 PRO A O 1
ATOM 621 N N . ILE A 1 81 ? -23.228 -34.928 10.260 1.00 34.44 81 ILE A N 1
ATOM 622 C CA . ILE A 1 81 ? -23.802 -36.249 10.516 1.00 34.44 81 ILE A CA 1
ATOM 623 C C . ILE A 1 81 ? -25.156 -36.008 11.182 1.00 34.44 81 ILE A C 1
ATOM 625 O O . ILE A 1 81 ? -25.204 -35.531 12.316 1.00 34.44 81 ILE A O 1
ATOM 629 N N . GLU A 1 82 ? -26.250 -36.307 10.482 1.00 38.19 82 GLU A N 1
ATOM 630 C CA . GLU A 1 82 ? -27.565 -36.280 11.114 1.00 38.19 82 GLU A CA 1
ATOM 631 C C . GLU A 1 82 ? -27.662 -37.401 12.161 1.00 38.19 82 GLU A C 1
ATOM 633 O O . GLU A 1 82 ? -27.289 -38.546 11.876 1.00 38.19 82 GLU A O 1
ATOM 638 N N . PRO A 1 83 ? -28.150 -37.107 13.378 1.00 33.66 83 PRO A N 1
ATOM 639 C CA . PRO A 1 83 ? -28.354 -38.124 14.394 1.00 33.66 83 PRO A CA 1
ATOM 640 C C . PRO A 1 83 ? -29.458 -39.080 13.930 1.00 33.66 83 PRO A C 1
ATOM 642 O O . PRO A 1 83 ? -30.626 -38.715 13.813 1.00 33.66 83 PRO A O 1
ATOM 645 N N . THR A 1 84 ? -29.084 -40.326 13.647 1.00 35.12 84 THR A N 1
ATOM 646 C CA . THR A 1 84 ? -30.025 -41.380 13.269 1.00 35.12 84 THR A CA 1
ATOM 647 C C . THR A 1 84 ? -30.996 -41.666 14.413 1.00 35.12 84 THR A C 1
ATOM 649 O O . THR A 1 84 ? -30.580 -42.026 15.514 1.00 35.12 84 THR A O 1
ATOM 652 N N . ASN A 1 85 ? -32.290 -41.527 14.125 1.00 39.72 85 ASN A N 1
ATOM 653 C CA . ASN A 1 85 ? -33.400 -41.870 15.010 1.00 39.72 85 ASN A CA 1
ATOM 654 C C . ASN A 1 85 ? -33.363 -43.356 15.436 1.00 39.72 85 ASN A C 1
ATOM 656 O O . ASN A 1 85 ? -33.187 -44.250 14.610 1.00 39.72 85 ASN A O 1
ATOM 660 N N . ASN A 1 86 ? -33.554 -43.588 16.738 1.00 36.28 86 ASN A N 1
ATOM 661 C CA . ASN A 1 86 ? -33.560 -44.886 17.431 1.00 36.28 86 ASN A CA 1
ATOM 662 C C . ASN A 1 86 ? -34.592 -45.911 16.902 1.00 36.28 86 ASN A C 1
ATOM 664 O O . ASN A 1 86 ? -35.705 -45.522 16.544 1.00 36.28 86 ASN A O 1
ATOM 668 N N . PRO A 1 87 ? -34.330 -47.223 17.083 1.00 37.88 87 PRO A N 1
ATOM 669 C CA . PRO A 1 87 ? -35.330 -48.219 17.474 1.00 37.88 87 PRO A CA 1
ATOM 670 C C . PRO A 1 87 ? -35.149 -48.648 18.961 1.00 37.88 87 PRO A C 1
ATOM 672 O O . PRO A 1 87 ? -34.213 -48.192 19.620 1.00 37.88 87 PRO A O 1
ATOM 675 N N . PRO A 1 88 ? -36.091 -49.415 19.551 1.00 42.94 88 PRO A N 1
ATOM 676 C CA . PRO A 1 88 ? -36.571 -49.175 20.911 1.00 42.94 88 PRO A CA 1
ATOM 677 C C . PRO A 1 88 ? -35.744 -49.782 22.054 1.00 42.94 88 PRO A C 1
ATOM 679 O O . PRO A 1 88 ? -35.018 -50.761 21.923 1.00 42.94 88 PRO A O 1
ATOM 682 N N . ARG A 1 89 ? -35.953 -49.123 23.193 1.00 37.56 89 ARG A N 1
ATOM 683 C CA . ARG A 1 89 ? -35.365 -49.212 24.531 1.00 37.56 89 ARG A CA 1
ATOM 684 C C . ARG A 1 89 ? -35.703 -50.517 25.268 1.00 37.56 89 ARG A C 1
ATOM 686 O O . ARG A 1 89 ? -36.879 -50.815 25.439 1.00 37.56 89 ARG A O 1
ATOM 693 N N . GLU A 1 90 ? -34.687 -51.169 25.835 1.00 36.25 90 GLU A N 1
ATOM 694 C CA . GLU A 1 90 ? -34.818 -51.932 27.085 1.00 36.25 90 GLU A CA 1
ATOM 695 C C . GLU A 1 90 ? -34.072 -51.200 28.208 1.00 36.25 90 GLU A C 1
ATOM 697 O O . GLU A 1 90 ? -32.992 -50.636 28.019 1.00 36.25 90 GLU A O 1
ATOM 702 N N . GLU A 1 91 ? -34.730 -51.122 29.362 1.00 42.16 91 GLU A N 1
ATOM 703 C CA . GLU A 1 91 ? -34.360 -50.301 30.508 1.00 42.16 91 GLU A CA 1
ATOM 704 C C . GLU A 1 91 ? -33.254 -50.948 31.345 1.00 42.16 91 GLU A C 1
ATOM 706 O O . GLU A 1 91 ? -33.452 -52.004 31.938 1.00 42.16 91 GLU A O 1
ATOM 711 N N . ILE A 1 92 ? -32.121 -50.254 31.487 1.00 33.41 92 ILE A N 1
ATOM 712 C CA . ILE A 1 92 ? -31.226 -50.417 32.636 1.00 33.41 92 ILE A CA 1
ATOM 713 C C . ILE A 1 92 ? -30.850 -49.022 33.140 1.00 33.41 92 ILE A C 1
ATOM 715 O O . ILE A 1 92 ? -30.257 -48.203 32.439 1.00 33.41 92 ILE A O 1
ATOM 719 N N . THR A 1 93 ? -31.247 -48.753 34.377 1.00 43.25 93 THR A N 1
ATOM 720 C CA . THR A 1 93 ? -30.976 -47.545 35.158 1.00 43.25 93 THR A CA 1
ATOM 721 C C . THR A 1 93 ? -29.486 -47.384 35.463 1.00 43.25 93 THR A C 1
ATOM 723 O O . THR A 1 93 ? -28.874 -48.268 36.064 1.00 43.25 93 THR A O 1
ATOM 726 N N . SER A 1 94 ? -28.907 -46.234 35.109 1.00 30.39 94 SER A N 1
ATOM 727 C CA . SER A 1 94 ? -27.605 -45.748 35.593 1.00 30.39 94 SER A CA 1
ATOM 728 C C . SER A 1 94 ? -27.516 -44.218 35.447 1.00 30.39 94 SER A C 1
ATOM 730 O O . SER A 1 94 ? -28.202 -43.652 34.595 1.00 30.39 94 SER A O 1
ATOM 732 N N . PRO A 1 95 ? -26.757 -43.536 36.325 1.00 32.97 95 PRO A N 1
ATOM 733 C CA . PRO A 1 95 ? -26.961 -42.130 36.665 1.00 32.97 95 PRO A CA 1
ATOM 734 C C . PRO A 1 95 ? -26.511 -41.160 35.570 1.00 32.97 95 PRO A C 1
ATOM 736 O O . PRO A 1 95 ? -25.490 -41.349 34.912 1.00 32.97 95 PRO A O 1
ATOM 739 N N . THR A 1 96 ? -27.284 -40.085 35.432 1.00 29.28 96 THR A N 1
ATOM 740 C CA . THR A 1 96 ? -27.072 -38.957 34.526 1.00 29.28 96 THR A CA 1
ATOM 741 C C . THR A 1 96 ? -25.725 -38.278 34.782 1.00 29.28 96 THR A C 1
ATOM 743 O O . THR A 1 96 ? -25.572 -37.523 35.740 1.00 29.28 96 THR A O 1
ATOM 746 N N . LEU A 1 97 ? -24.761 -38.502 33.890 1.00 29.00 97 LEU A N 1
ATOM 747 C CA . LEU A 1 97 ? -23.680 -37.560 33.616 1.00 29.00 97 LEU A CA 1
ATOM 748 C C . LEU A 1 97 ? -23.920 -37.003 32.217 1.00 29.00 97 LEU A C 1
ATOM 750 O O . LEU A 1 97 ? -23.662 -37.663 31.214 1.00 29.00 97 LEU A O 1
ATOM 754 N N . THR A 1 98 ? -24.468 -35.795 32.171 1.00 30.80 98 THR A N 1
ATOM 755 C CA . THR A 1 98 ? -24.558 -34.969 30.971 1.00 30.80 98 THR A CA 1
ATOM 756 C C . THR A 1 98 ? -23.135 -34.648 30.500 1.00 30.80 98 THR A C 1
ATOM 758 O O . THR A 1 98 ? -22.374 -34.043 31.259 1.00 30.80 98 THR A O 1
ATOM 761 N N . PRO A 1 99 ? -22.733 -35.030 29.277 1.00 31.80 99 PRO A N 1
ATOM 762 C CA . PRO A 1 99 ? -21.561 -34.445 28.644 1.00 31.80 99 PRO A CA 1
ATOM 763 C C . PRO A 1 99 ? -21.867 -32.962 28.397 1.00 31.80 99 PRO A C 1
ATOM 765 O O . PRO A 1 99 ? -22.945 -32.666 27.872 1.00 31.80 99 PRO A O 1
ATOM 768 N N . PRO A 1 100 ? -20.983 -32.026 28.776 1.00 30.27 100 PRO A N 1
ATOM 769 C CA . PRO A 1 100 ? -21.201 -30.629 28.461 1.00 30.27 100 PRO A CA 1
ATOM 770 C C . PRO A 1 100 ? -21.158 -30.455 26.941 1.00 30.27 100 PRO A C 1
ATOM 772 O O . PRO A 1 100 ? -20.236 -30.905 26.257 1.00 30.27 100 PRO A O 1
ATOM 775 N N . GLU A 1 101 ? -22.197 -29.798 26.445 1.00 34.12 101 GLU A N 1
ATOM 776 C CA . GLU A 1 101 ? -22.210 -28.994 25.227 1.00 34.12 101 GLU A CA 1
ATOM 777 C C . GLU A 1 101 ? -20.872 -28.230 25.099 1.00 34.12 101 GLU A C 1
ATOM 779 O O . GLU A 1 101 ? -20.318 -27.838 26.133 1.00 34.12 101 GLU A O 1
ATOM 784 N N . PRO A 1 102 ? -20.288 -28.033 23.897 1.00 28.58 102 PRO A N 1
ATOM 785 C CA . PRO A 1 102 ? -19.137 -27.153 23.738 1.00 28.58 102 PRO A CA 1
ATOM 786 C C . PRO A 1 102 ? -19.593 -25.730 24.048 1.00 28.58 102 PRO A C 1
ATOM 788 O O . PRO A 1 102 ? -20.050 -24.970 23.199 1.00 28.58 102 PRO A O 1
ATOM 791 N N . ASP A 1 103 ? -19.490 -25.432 25.329 1.00 29.39 103 ASP A N 1
ATOM 792 C CA . ASP A 1 103 ? -19.820 -24.198 25.980 1.00 29.39 103 ASP A CA 1
ATOM 793 C C . ASP A 1 103 ? -18.937 -23.103 25.379 1.00 29.39 103 ASP A C 1
ATOM 795 O O . ASP A 1 103 ? -17.750 -22.963 25.689 1.00 29.39 103 ASP A O 1
ATOM 799 N N . GLN A 1 104 ? -19.525 -22.311 24.483 1.00 33.09 104 GLN A N 1
ATOM 800 C CA . GLN A 1 104 ? -19.112 -20.928 24.308 1.00 33.09 104 GLN A CA 1
ATOM 801 C C . GLN A 1 104 ? -19.547 -20.158 25.559 1.00 33.09 104 GLN A C 1
ATOM 803 O O . GLN A 1 104 ? -20.364 -19.240 25.481 1.00 33.09 104 GLN A O 1
ATOM 808 N N . THR A 1 105 ? -18.994 -20.516 26.723 1.00 30.98 105 THR A N 1
ATOM 809 C CA . THR A 1 105 ? -19.127 -19.684 27.906 1.00 30.98 105 THR A CA 1
ATOM 810 C C . THR A 1 105 ? -18.440 -18.380 27.568 1.00 30.98 105 THR A C 1
ATOM 812 O O . THR A 1 105 ? -17.232 -18.310 27.313 1.00 30.98 105 THR A O 1
ATOM 815 N N . SER A 1 106 ? -19.240 -17.322 27.573 1.00 42.06 106 SER A N 1
ATOM 816 C CA . SER A 1 106 ? -18.815 -16.000 27.991 1.00 42.06 106 SER A CA 1
ATOM 817 C C . SER A 1 106 ? -17.785 -16.147 29.111 1.00 42.06 106 SER A C 1
ATOM 819 O O . SER A 1 106 ? -18.137 -16.456 30.249 1.00 42.06 106 SER A O 1
ATOM 821 N N . ARG A 1 107 ? -16.495 -15.994 28.793 1.00 43.41 107 ARG A N 1
ATOM 822 C CA . ARG A 1 107 ? -15.471 -15.937 29.834 1.00 43.41 107 ARG A CA 1
ATOM 823 C C . ARG A 1 107 ? -15.761 -14.684 30.635 1.00 43.41 107 ARG A C 1
ATOM 825 O O . ARG A 1 107 ? -15.632 -13.581 30.106 1.00 43.41 107 ARG A O 1
ATOM 832 N N . GLU A 1 108 ? -16.209 -14.870 31.869 1.00 43.09 108 GLU A N 1
ATOM 833 C CA . GLU A 1 108 ? -16.407 -13.771 32.797 1.00 43.09 108 GLU A CA 1
ATOM 834 C C . GLU A 1 108 ? -15.089 -13.002 32.924 1.00 43.09 108 GLU A C 1
ATOM 836 O O . GLU A 1 108 ? -14.033 -13.555 33.248 1.00 43.09 108 GLU A O 1
ATOM 841 N N . ILE A 1 109 ? -15.156 -11.719 32.585 1.00 53.44 109 ILE A N 1
ATOM 842 C CA . ILE A 1 109 ? -14.086 -10.750 32.791 1.00 53.44 109 ILE A CA 1
ATOM 843 C C . ILE A 1 109 ? -13.656 -10.822 34.264 1.00 53.44 109 ILE A C 1
ATOM 845 O O . ILE A 1 109 ? -14.493 -10.687 35.153 1.00 53.44 109 ILE A O 1
ATOM 849 N N . GLY A 1 110 ? -12.358 -11.025 34.522 1.00 55.28 110 GLY A N 1
ATOM 850 C CA . GLY A 1 110 ? -11.806 -11.060 35.885 1.00 55.28 110 GLY A CA 1
ATOM 851 C C . GLY A 1 110 ? -11.504 -12.443 36.474 1.00 55.28 110 GLY A C 1
ATOM 852 O O . GLY A 1 110 ? -11.133 -12.518 37.641 1.00 55.28 110 GLY A O 1
ATOM 853 N N . LEU A 1 111 ? -11.603 -13.536 35.707 1.00 58.94 111 LEU A N 1
ATOM 854 C CA . LEU A 1 111 ? -11.118 -14.846 36.167 1.00 58.94 111 LEU A CA 1
ATOM 855 C C . LEU A 1 111 ? -9.595 -15.015 35.952 1.00 58.94 111 LEU A C 1
ATOM 857 O O . LEU A 1 111 ? -9.058 -14.603 34.913 1.00 58.94 111 LEU A O 1
ATOM 861 N N . PRO A 1 112 ? -8.872 -15.641 36.905 1.00 72.38 112 PRO A N 1
ATOM 862 C CA . PRO A 1 112 ? -7.443 -15.890 36.771 1.00 72.38 112 PRO A CA 1
ATOM 863 C C . PRO A 1 112 ? -7.161 -16.878 35.643 1.00 72.38 112 PRO A C 1
ATOM 865 O O . PRO A 1 112 ? -7.662 -18.000 35.616 1.00 72.38 112 PRO A O 1
ATOM 868 N N . VAL A 1 113 ? -6.317 -16.449 34.709 1.00 86.25 113 VAL A N 1
ATOM 869 C CA . VAL A 1 113 ? -5.877 -17.247 33.560 1.00 86.25 113 VAL A CA 1
ATOM 870 C C . VAL A 1 113 ? -4.607 -18.024 33.886 1.00 86.25 113 VAL A C 1
ATOM 872 O O . VAL A 1 113 ? -4.372 -19.096 33.331 1.00 86.25 113 VAL A O 1
ATOM 875 N N . PHE A 1 114 ? -3.807 -17.513 34.820 1.00 90.50 114 PHE A N 1
ATOM 876 C CA . PHE A 1 114 ? -2.687 -18.234 35.405 1.00 90.50 114 PHE A CA 1
ATOM 877 C C . PHE A 1 114 ? -2.652 -18.010 36.914 1.00 90.50 114 PHE A C 1
ATOM 879 O O . PHE A 1 114 ? -2.694 -16.869 37.374 1.00 90.50 114 PHE A O 1
ATOM 886 N N . ASN A 1 115 ? -2.529 -19.103 37.665 1.00 92.62 115 ASN A N 1
ATOM 887 C CA . ASN A 1 115 ? -2.384 -19.085 39.116 1.00 92.62 115 ASN A CA 1
ATOM 888 C C . ASN A 1 115 ? -0.974 -19.531 39.491 1.00 92.62 115 ASN A C 1
ATOM 890 O O . ASN A 1 115 ? -0.516 -20.561 38.995 1.00 92.62 115 ASN A O 1
ATOM 894 N N . ASN A 1 116 ? -0.316 -18.772 40.370 1.00 93.62 116 ASN A N 1
ATOM 895 C CA . ASN A 1 116 ? 1.018 -19.066 40.894 1.00 93.62 116 ASN A CA 1
ATOM 896 C C . ASN A 1 116 ? 2.043 -19.414 39.798 1.00 93.62 116 ASN A C 1
ATOM 898 O O . ASN A 1 116 ? 2.625 -20.499 39.765 1.00 93.62 116 ASN A O 1
ATOM 902 N N . VAL A 1 117 ? 2.237 -18.480 38.868 1.00 95.19 117 VAL A N 1
ATOM 903 C CA . VAL A 1 117 ? 3.228 -18.581 37.787 1.00 95.19 117 VAL A CA 1
ATOM 904 C C . VAL A 1 117 ? 4.319 -17.539 37.958 1.00 95.19 117 VAL A C 1
ATOM 906 O O . VAL A 1 117 ? 4.171 -16.602 38.732 1.00 95.19 117 VAL A O 1
ATOM 909 N N . GLN A 1 118 ? 5.421 -17.667 37.225 1.00 96.75 118 GLN A N 1
ATOM 910 C CA . GLN A 1 118 ? 6.529 -16.727 37.361 1.00 96.75 118 GLN A CA 1
ATOM 911 C C . GLN A 1 118 ? 6.384 -15.517 36.430 1.00 96.75 118 GLN A C 1
ATOM 913 O O . GLN A 1 118 ? 6.061 -15.662 35.244 1.00 96.75 118 GLN A O 1
ATOM 918 N N . ALA A 1 119 ? 6.699 -14.339 36.967 1.00 96.19 119 ALA A N 1
ATOM 919 C CA . ALA A 1 119 ? 6.958 -13.116 36.221 1.00 96.19 119 ALA A CA 1
ATOM 920 C C . ALA A 1 119 ? 8.435 -12.721 36.338 1.00 96.19 119 ALA A C 1
ATOM 922 O O . ALA A 1 119 ? 9.051 -12.880 37.396 1.00 96.19 119 ALA A O 1
ATOM 923 N N . THR A 1 120 ? 8.992 -12.192 35.253 1.00 94.44 120 THR A N 1
ATOM 924 C CA . THR A 1 120 ? 10.355 -11.638 35.197 1.00 94.44 120 THR A CA 1
ATOM 925 C C . THR A 1 120 ? 10.344 -10.243 34.588 1.00 94.44 120 THR A C 1
ATOM 927 O O . THR A 1 120 ? 9.283 -9.739 34.229 1.00 94.44 120 THR A O 1
ATOM 930 N N . THR A 1 121 ? 11.506 -9.600 34.476 1.00 91.19 121 THR A N 1
ATOM 931 C CA . THR A 1 121 ? 11.659 -8.377 33.681 1.00 91.19 121 THR A CA 1
ATOM 932 C C . THR A 1 121 ? 12.342 -8.643 32.348 1.00 91.19 121 THR A C 1
ATOM 934 O O . THR A 1 121 ? 13.137 -9.574 32.217 1.00 91.19 121 THR A O 1
ATOM 937 N N . TYR A 1 122 ? 12.077 -7.781 31.367 1.00 84.12 122 TYR A N 1
ATOM 938 C CA . TYR A 1 122 ? 12.874 -7.682 30.145 1.00 84.12 122 TYR A CA 1
ATOM 939 C C . TYR A 1 122 ? 13.283 -6.227 29.878 1.00 84.12 122 TYR A C 1
ATOM 941 O O . TYR A 1 122 ? 12.672 -5.295 30.402 1.00 84.12 122 TYR A O 1
ATOM 949 N N . GLY A 1 123 ? 14.359 -6.040 29.106 1.00 72.12 123 GLY A N 1
ATOM 950 C CA . GLY A 1 123 ? 14.888 -4.715 28.748 1.00 72.12 123 GLY A CA 1
ATOM 951 C C . GLY A 1 123 ? 15.610 -3.962 29.869 1.00 72.12 123 GLY A C 1
ATOM 952 O O . GLY A 1 123 ? 15.819 -2.755 29.769 1.00 72.12 123 GLY A O 1
ATOM 953 N N . TYR A 1 124 ? 15.994 -4.640 30.954 1.00 62.16 124 TYR A N 1
ATOM 954 C CA . TYR A 1 124 ? 16.757 -4.007 32.028 1.00 62.16 124 TYR A CA 1
ATOM 955 C C . TYR A 1 124 ? 18.201 -3.735 31.579 1.00 62.16 124 TYR A C 1
ATOM 957 O O . TYR A 1 124 ? 18.933 -4.672 31.268 1.00 62.16 124 TYR A O 1
ATOM 965 N N . GLY A 1 125 ? 18.605 -2.461 31.558 1.00 56.03 125 GLY A N 1
ATOM 966 C CA . GLY A 1 125 ? 19.931 -2.024 31.096 1.00 56.03 125 GLY A CA 1
ATOM 967 C C . GLY A 1 125 ? 19.986 -1.531 29.644 1.00 56.03 125 GLY A C 1
ATOM 968 O O . GLY A 1 125 ? 21.043 -1.085 29.208 1.00 56.03 125 GLY A O 1
ATOM 969 N N . GLU A 1 126 ? 18.868 -1.559 28.914 1.00 57.56 126 GLU A N 1
ATOM 970 C CA . GLU A 1 126 ? 18.764 -0.945 27.584 1.00 57.56 126 GLU A CA 1
ATOM 971 C C . GLU A 1 126 ? 18.612 0.587 27.702 1.00 57.56 126 GLU A C 1
ATOM 973 O O . GLU A 1 126 ? 17.966 1.068 28.643 1.00 57.56 126 GLU A O 1
ATOM 978 N N . PRO A 1 127 ? 19.171 1.388 26.772 1.00 49.31 127 PRO A N 1
ATOM 979 C CA . PRO A 1 127 ? 19.016 2.839 26.792 1.00 49.31 127 PRO A CA 1
ATOM 980 C C . PRO A 1 127 ? 17.533 3.239 26.801 1.00 49.31 127 PRO A C 1
ATOM 982 O O . PRO A 1 127 ? 16.760 2.878 25.912 1.00 49.31 127 PRO A O 1
ATOM 985 N N . THR A 1 128 ? 17.127 4.037 27.791 1.00 51.44 128 THR A N 1
ATOM 986 C CA . THR A 1 128 ? 15.751 4.552 27.912 1.00 51.44 128 THR A CA 1
ATOM 987 C C . THR A 1 128 ? 15.393 5.563 26.819 1.00 51.44 128 THR A C 1
ATOM 989 O O . THR A 1 128 ? 14.216 5.852 26.597 1.00 51.44 128 THR A O 1
ATOM 992 N N . GLN A 1 129 ? 16.387 6.081 26.089 1.00 42.59 129 GLN A N 1
ATOM 993 C CA . GLN A 1 129 ? 16.182 7.018 24.990 1.00 42.59 129 GLN A CA 1
ATOM 994 C C . GLN A 1 129 ? 15.768 6.283 23.718 1.00 42.59 129 GLN A C 1
ATOM 996 O O . GLN A 1 129 ? 16.587 5.805 22.940 1.00 42.59 129 GLN A O 1
ATOM 1001 N N . GLY A 1 130 ? 14.457 6.214 23.513 1.00 49.19 130 GLY A N 1
ATOM 1002 C CA . GLY A 1 130 ? 13.850 5.750 22.274 1.00 49.19 130 GLY A CA 1
ATOM 1003 C C . GLY A 1 130 ? 12.877 4.605 22.481 1.00 49.19 130 GLY A C 1
ATOM 1004 O O . GLY A 1 130 ? 11.865 4.595 21.803 1.00 49.19 130 GLY A O 1
ATOM 1005 N N . GLY A 1 131 ? 13.085 3.693 23.429 1.00 59.75 131 GLY A N 1
ATOM 1006 C CA . GLY A 1 131 ? 12.211 2.524 23.593 1.00 59.75 131 GLY A CA 1
ATOM 1007 C C . GLY A 1 131 ? 12.319 1.530 22.425 1.00 59.75 131 GLY A C 1
ATOM 1008 O O . GLY A 1 131 ? 12.376 1.907 21.251 1.00 59.75 131 GLY A O 1
ATOM 1009 N N . GLN A 1 132 ? 12.364 0.238 22.741 1.00 73.50 132 GLN A N 1
ATOM 1010 C CA . GLN A 1 132 ? 12.397 -0.820 21.732 1.00 73.50 132 GLN A CA 1
ATOM 1011 C C . GLN A 1 132 ? 11.009 -0.994 21.103 1.00 73.50 132 GLN A C 1
ATOM 1013 O O . GLN A 1 132 ? 9.988 -0.786 21.757 1.00 73.50 132 GLN A O 1
ATOM 1018 N N . ILE A 1 133 ? 10.956 -1.369 19.827 1.00 76.88 133 ILE A N 1
ATOM 1019 C CA . ILE A 1 133 ? 9.700 -1.782 19.195 1.00 76.88 133 ILE A CA 1
ATOM 1020 C C . ILE A 1 133 ? 9.426 -3.223 19.635 1.00 76.88 133 ILE A C 1
ATOM 1022 O O . ILE A 1 133 ? 10.211 -4.118 19.313 1.00 76.88 133 ILE A O 1
ATOM 1026 N N . GLY A 1 134 ? 8.344 -3.439 20.386 1.00 80.44 134 GLY A N 1
ATOM 1027 C CA . GLY A 1 134 ? 7.907 -4.782 20.769 1.00 80.44 134 GLY A CA 1
ATOM 1028 C C . GLY A 1 134 ? 7.467 -5.597 19.549 1.00 80.44 134 GLY A C 1
ATOM 1029 O O . GLY A 1 134 ? 7.180 -5.050 18.484 1.00 80.44 134 GLY A O 1
ATOM 1030 N N . ALA A 1 135 ? 7.352 -6.918 19.679 1.00 79.50 135 ALA A N 1
ATOM 1031 C CA . ALA A 1 135 ? 6.929 -7.809 18.595 1.00 79.50 135 ALA A CA 1
ATOM 1032 C C . ALA A 1 135 ? 5.526 -7.503 18.038 1.00 79.50 135 ALA A C 1
ATOM 1034 O O . ALA A 1 135 ? 5.163 -8.030 16.982 1.00 79.50 135 ALA A O 1
ATOM 1035 N N . TYR A 1 136 ? 4.729 -6.683 18.731 1.00 82.81 136 TYR A N 1
ATOM 1036 C CA . TYR A 1 136 ? 3.430 -6.212 18.258 1.00 82.81 136 TYR A CA 1
ATOM 1037 C C . TYR A 1 136 ? 3.453 -4.783 17.700 1.00 82.81 136 TYR A C 1
ATOM 1039 O O . TYR A 1 136 ? 2.409 -4.294 17.292 1.00 82.81 136 TYR A O 1
ATOM 1047 N N . GLY A 1 137 ? 4.618 -4.144 17.593 1.00 75.00 137 GLY A N 1
ATOM 1048 C CA . GLY A 1 137 ? 4.786 -2.854 16.920 1.00 75.00 137 GLY A CA 1
ATOM 1049 C C . GLY A 1 137 ? 4.698 -1.630 17.833 1.00 75.00 137 GLY A C 1
ATOM 1050 O O . GLY A 1 137 ? 5.139 -0.556 17.433 1.00 75.00 137 GLY A O 1
ATOM 1051 N N . ASP A 1 138 ? 4.202 -1.762 19.067 1.00 81.94 138 ASP A N 1
ATOM 1052 C CA . ASP A 1 138 ? 4.220 -0.660 20.029 1.00 81.94 138 ASP A CA 1
ATOM 1053 C C . ASP A 1 138 ? 5.666 -0.308 20.405 1.00 81.94 138 ASP A C 1
ATOM 1055 O O . ASP A 1 138 ? 6.499 -1.176 20.688 1.00 81.94 138 ASP A O 1
ATOM 1059 N N . ARG A 1 139 ? 5.955 0.994 20.460 1.00 81.88 139 ARG A N 1
ATOM 1060 C CA . ARG A 1 139 ? 7.184 1.498 21.072 1.00 81.88 139 ARG A CA 1
ATOM 1061 C C . ARG A 1 139 ? 7.057 1.333 22.583 1.00 81.88 139 ARG A C 1
ATOM 1063 O O . ARG A 1 139 ? 6.240 1.996 23.221 1.00 81.88 139 ARG A O 1
ATOM 1070 N N . ILE A 1 140 ? 7.858 0.438 23.144 1.00 82.25 140 ILE A N 1
ATOM 1071 C CA . ILE A 1 140 ? 7.848 0.129 24.566 1.00 82.25 140 ILE A CA 1
ATOM 1072 C C . ILE A 1 140 ? 8.411 1.332 25.321 1.00 82.25 140 ILE A C 1
ATOM 1074 O O . ILE A 1 140 ? 9.600 1.640 25.231 1.00 82.25 140 ILE A O 1
ATOM 1078 N N . ASN A 1 141 ? 7.556 2.012 26.085 1.00 86.38 141 ASN A N 1
ATOM 1079 C CA . ASN A 1 141 ? 8.029 2.921 27.120 1.00 86.38 141 ASN A CA 1
ATOM 1080 C C . ASN A 1 141 ? 8.469 2.072 28.319 1.00 86.38 141 ASN A C 1
ATOM 1082 O O . ASN A 1 141 ? 7.634 1.455 28.983 1.00 86.38 141 ASN A O 1
ATOM 1086 N N . TRP A 1 142 ? 9.776 2.041 28.582 1.00 87.38 142 TRP A N 1
ATOM 1087 C CA . TRP A 1 142 ? 10.373 1.220 29.635 1.00 87.38 142 TRP A CA 1
ATOM 1088 C C . TRP A 1 142 ? 9.910 1.594 31.048 1.00 87.38 142 TRP A C 1
ATOM 1090 O O . TRP A 1 142 ? 9.903 0.725 31.916 1.00 87.38 142 TRP A O 1
ATOM 1100 N N . ASP A 1 143 ? 9.445 2.827 31.265 1.00 88.44 143 ASP A N 1
ATOM 1101 C CA . ASP A 1 143 ? 8.840 3.272 32.529 1.00 88.44 143 ASP A CA 1
ATOM 1102 C C . ASP A 1 143 ? 7.307 3.089 32.557 1.00 88.44 143 ASP A C 1
ATOM 1104 O O . ASP A 1 143 ? 6.641 3.463 33.520 1.00 88.44 143 ASP A O 1
ATOM 1108 N N . GLY A 1 144 ? 6.727 2.512 31.501 1.00 90.12 144 GLY A N 1
ATOM 1109 C CA . GLY A 1 144 ? 5.290 2.287 31.363 1.00 90.12 144 GLY A CA 1
ATOM 1110 C C . GLY A 1 144 ? 4.777 0.982 31.982 1.00 90.12 144 GLY A C 1
ATOM 1111 O O . GLY A 1 144 ? 5.514 0.199 32.578 1.00 90.12 144 GLY A O 1
ATOM 1112 N N . MET A 1 145 ? 3.479 0.729 31.791 1.00 95.38 145 MET A N 1
ATOM 1113 C CA . MET A 1 145 ? 2.772 -0.469 32.266 1.00 95.38 145 MET A CA 1
ATOM 1114 C C . MET A 1 145 ? 2.608 -1.495 31.138 1.00 95.38 145 MET A C 1
ATOM 1116 O O . MET A 1 145 ? 1.506 -1.748 30.647 1.00 95.38 145 MET A O 1
ATOM 1120 N N . TYR A 1 146 ? 3.732 -2.057 30.699 1.00 95.06 146 TYR A N 1
ATOM 1121 C CA . TYR A 1 146 ? 3.801 -2.973 29.560 1.00 95.06 146 TYR A CA 1
ATOM 1122 C C . TYR A 1 146 ? 4.368 -4.337 29.943 1.00 95.06 146 TYR A C 1
ATOM 1124 O O . TYR A 1 146 ? 5.132 -4.469 30.902 1.00 95.06 146 TYR A O 1
ATOM 1132 N N . ALA A 1 147 ? 4.014 -5.351 29.159 1.00 96.31 147 ALA A N 1
ATOM 1133 C CA . ALA A 1 147 ? 4.519 -6.700 29.342 1.00 96.31 147 ALA A CA 1
ATOM 1134 C C . ALA A 1 147 ? 4.596 -7.501 28.032 1.00 96.31 147 ALA A C 1
ATOM 1136 O O . ALA A 1 147 ? 4.038 -7.104 27.005 1.00 96.31 147 ALA A O 1
ATOM 1137 N N . ALA A 1 148 ? 5.269 -8.647 28.085 1.00 95.62 148 ALA A N 1
ATOM 1138 C CA . ALA A 1 148 ? 5.343 -9.643 27.025 1.00 95.62 148 ALA A CA 1
ATOM 1139 C C . ALA A 1 148 ? 4.690 -10.959 27.472 1.00 95.62 148 ALA A C 1
ATOM 1141 O O . ALA A 1 148 ? 4.895 -11.393 28.607 1.00 95.62 148 ALA A O 1
ATOM 1142 N N . MET A 1 149 ? 3.925 -11.597 26.577 1.00 95.44 149 MET A N 1
ATOM 1143 C CA . MET A 1 149 ? 3.372 -12.949 26.772 1.00 95.44 149 MET A CA 1
ATOM 1144 C C . MET A 1 149 ? 3.573 -13.810 25.511 1.00 95.44 149 MET A C 1
ATOM 1146 O O . MET A 1 149 ? 3.556 -13.308 24.384 1.00 95.44 149 MET A O 1
ATOM 1150 N N . TYR A 1 150 ? 3.808 -15.117 25.686 1.00 92.50 150 TYR A N 1
ATOM 1151 C CA . TYR A 1 150 ? 4.187 -16.013 24.584 1.00 92.50 150 TYR A CA 1
ATOM 1152 C C . TYR A 1 150 ? 3.032 -16.240 23.604 1.00 92.50 150 TYR A C 1
ATOM 1154 O O . TYR A 1 150 ? 3.226 -16.206 22.377 1.00 92.50 150 TYR A O 1
ATOM 1162 N N . ASP A 1 151 ? 1.851 -16.500 24.171 1.00 88.50 151 ASP A N 1
ATOM 1163 C CA . ASP A 1 151 ? 0.633 -16.827 23.446 1.00 88.50 151 ASP A CA 1
ATOM 1164 C C . ASP A 1 151 ? 0.062 -15.567 22.788 1.00 88.50 151 ASP A C 1
ATOM 1166 O O . ASP A 1 151 ? -0.263 -14.572 23.442 1.00 88.50 151 ASP A O 1
ATOM 1170 N N . ARG A 1 152 ? -0.069 -15.622 21.461 1.00 85.38 152 ARG A N 1
ATOM 1171 C CA . ARG A 1 152 ? -0.531 -14.494 20.646 1.00 85.38 152 ARG A CA 1
ATOM 1172 C C . ARG A 1 152 ? -1.982 -14.124 20.918 1.00 85.38 152 ARG A C 1
ATOM 1174 O O . ARG A 1 152 ? -2.367 -13.009 20.579 1.00 85.38 152 ARG A O 1
ATOM 1181 N N . LYS A 1 153 ? -2.777 -15.004 21.536 1.00 86.88 153 LYS A N 1
ATOM 1182 C CA . LYS A 1 153 ? -4.158 -14.671 21.913 1.00 86.88 153 LYS A CA 1
ATOM 1183 C C . LYS A 1 153 ? -4.236 -13.527 22.927 1.00 86.88 153 LYS A C 1
ATOM 1185 O O . LYS A 1 153 ? -5.268 -12.878 23.022 1.00 86.88 153 LYS A O 1
ATOM 1190 N N . TYR A 1 154 ? -3.146 -13.258 23.650 1.00 89.31 154 TYR A N 1
ATOM 1191 C CA . TYR A 1 154 ? -3.054 -12.151 24.601 1.00 89.31 154 TYR A CA 1
ATOM 1192 C C . TYR A 1 154 ? -2.507 -10.863 23.982 1.00 89.31 154 TYR A C 1
ATOM 1194 O O . TYR A 1 154 ? -2.241 -9.915 24.712 1.00 89.31 154 TYR A O 1
ATOM 1202 N N . LYS A 1 155 ? -2.314 -10.794 22.659 1.00 86.44 155 LYS A N 1
ATOM 1203 C CA . LYS A 1 155 ? -1.881 -9.565 21.980 1.00 86.44 155 LYS A CA 1
ATOM 1204 C C . LYS A 1 155 ? -2.810 -8.398 22.357 1.00 86.44 155 LYS A C 1
ATOM 1206 O O . LYS A 1 155 ? -4.014 -8.490 22.143 1.00 86.44 155 LYS A O 1
ATOM 1211 N N . TYR A 1 156 ? -2.239 -7.325 22.914 1.00 88.31 156 TYR A N 1
ATOM 1212 C CA . TYR A 1 156 ? -2.933 -6.128 23.427 1.00 88.31 156 TYR A CA 1
ATOM 1213 C C . TYR A 1 156 ? -3.947 -6.361 24.544 1.00 88.31 156 TYR A C 1
ATOM 1215 O O . TYR A 1 156 ? -4.671 -5.442 24.919 1.00 88.31 156 TYR A O 1
ATOM 1223 N N . ALA A 1 157 ? -3.981 -7.556 25.127 1.00 88.62 157 ALA A N 1
ATOM 1224 C CA . ALA A 1 157 ? -4.803 -7.795 26.295 1.00 88.62 157 ALA A CA 1
ATOM 1225 C C . ALA A 1 157 ? -4.347 -6.909 27.460 1.00 88.62 157 ALA A C 1
ATOM 1227 O O . ALA A 1 157 ? -3.149 -6.646 27.642 1.00 88.62 157 ALA A O 1
ATOM 1228 N N . ARG A 1 158 ? -5.320 -6.492 28.272 1.00 92.69 158 ARG A N 1
ATOM 1229 C CA . ARG A 1 158 ? -5.058 -5.919 29.590 1.00 92.69 158 ARG A CA 1
ATOM 1230 C C . ARG A 1 158 ? -5.054 -7.048 30.607 1.00 92.69 158 ARG A C 1
ATOM 1232 O O . ARG A 1 158 ? -6.056 -7.745 30.770 1.00 92.69 158 ARG A O 1
ATOM 1239 N N . MET A 1 159 ? -3.923 -7.213 31.277 1.00 94.06 159 MET A N 1
ATOM 1240 C CA . MET A 1 159 ? -3.733 -8.235 32.300 1.00 94.06 159 MET A CA 1
ATOM 1241 C C . MET A 1 159 ? -3.592 -7.573 33.658 1.00 94.06 159 MET A C 1
ATOM 1243 O O . MET A 1 159 ? -2.772 -6.666 33.809 1.00 94.06 159 MET A O 1
ATOM 1247 N N . LYS A 1 160 ? -4.354 -8.040 34.646 1.00 96.06 160 LYS A N 1
ATOM 1248 C CA . LYS A 1 160 ? -4.061 -7.749 36.047 1.00 96.06 160 LYS A CA 1
ATOM 1249 C C . LYS A 1 160 ? -3.017 -8.748 36.523 1.00 96.06 160 LYS A C 1
ATOM 1251 O O . LYS A 1 160 ? -3.193 -9.951 36.352 1.00 96.06 160 LYS A O 1
ATOM 1256 N N . VAL A 1 161 ? -1.932 -8.244 37.090 1.00 97.12 161 VAL A N 1
ATOM 1257 C CA . VAL A 1 161 ? -0.824 -9.046 37.608 1.00 97.12 161 VAL A CA 1
ATOM 1258 C C . VAL A 1 161 ? -0.737 -8.787 39.101 1.00 97.12 161 VAL A C 1
ATOM 1260 O O . VAL A 1 161 ? -0.486 -7.652 39.504 1.00 97.12 161 VAL A O 1
ATOM 1263 N N . THR A 1 162 ? -0.953 -9.827 39.900 1.00 97.06 162 THR A N 1
ATOM 1264 C CA . THR A 1 162 ? -0.917 -9.768 41.365 1.00 97.06 162 THR A CA 1
ATOM 1265 C C . THR A 1 162 ? 0.335 -10.468 41.858 1.00 97.06 162 THR A C 1
ATOM 1267 O O . THR A 1 162 ? 0.496 -11.659 41.608 1.00 97.06 162 THR A O 1
ATOM 1270 N N . ASN A 1 163 ? 1.217 -9.760 42.553 1.00 97.12 163 ASN A N 1
ATOM 1271 C CA . ASN A 1 163 ? 2.401 -10.338 43.176 1.00 97.12 163 ASN A CA 1
ATOM 1272 C C . ASN A 1 163 ? 2.013 -11.062 44.464 1.00 97.12 163 ASN A C 1
ATOM 1274 O O . ASN A 1 163 ? 1.485 -10.455 45.388 1.00 97.12 163 ASN A O 1
ATOM 1278 N N . LEU A 1 164 ? 2.298 -12.363 44.525 1.00 95.50 164 LEU A N 1
ATOM 1279 C CA . LEU A 1 164 ? 1.885 -13.224 45.635 1.00 95.50 164 LEU A CA 1
ATOM 1280 C C . LEU A 1 164 ? 2.697 -13.015 46.919 1.00 95.50 164 LEU A C 1
ATOM 1282 O O . LEU A 1 164 ? 2.345 -13.572 47.952 1.00 95.50 164 LEU A O 1
ATOM 1286 N N . ALA A 1 165 ? 3.796 -12.258 46.865 1.00 94.00 165 ALA A N 1
ATOM 1287 C CA . ALA A 1 165 ? 4.626 -11.986 48.037 1.00 94.00 165 ALA A CA 1
ATOM 1288 C C . ALA A 1 165 ? 4.186 -10.738 48.820 1.00 94.00 165 ALA A C 1
ATOM 1290 O O . ALA A 1 165 ? 4.484 -10.634 50.006 1.00 94.00 165 ALA A O 1
ATOM 1291 N N . ASN A 1 166 ? 3.537 -9.773 48.162 1.00 94.44 166 ASN A N 1
ATOM 1292 C CA . ASN A 1 166 ? 3.168 -8.482 48.758 1.00 94.44 166 ASN A CA 1
ATOM 1293 C C . ASN A 1 166 ? 1.738 -8.025 48.408 1.00 94.44 166 ASN A C 1
ATOM 1295 O O . ASN A 1 166 ? 1.392 -6.874 48.669 1.00 94.44 166 ASN A O 1
ATOM 1299 N N . ASP A 1 167 ? 0.952 -8.891 47.763 1.00 94.56 167 ASP A N 1
ATOM 1300 C CA . ASP A 1 167 ? -0.420 -8.672 47.285 1.00 94.56 167 ASP A CA 1
ATOM 1301 C C . ASP A 1 167 ? -0.620 -7.458 46.366 1.00 94.56 167 ASP A C 1
ATOM 1303 O O . ASP A 1 167 ? -1.753 -7.077 46.052 1.00 94.56 167 ASP A O 1
ATOM 1307 N N . LYS A 1 168 ? 0.466 -6.845 45.878 1.00 93.69 168 LYS A N 1
ATOM 1308 C CA . LYS A 1 168 ? 0.374 -5.698 44.979 1.00 93.69 168 LYS A CA 1
ATOM 1309 C C . LYS A 1 168 ? -0.148 -6.117 43.626 1.00 93.69 168 LYS A C 1
ATOM 1311 O O . LYS A 1 168 ? 0.200 -7.173 43.104 1.00 93.69 168 LYS A O 1
ATOM 1316 N N . GLN A 1 169 ? -0.953 -5.238 43.043 1.00 96.81 169 GLN A N 1
ATOM 1317 C CA . GLN A 1 169 ? -1.610 -5.471 41.769 1.00 96.81 169 GLN A CA 1
ATOM 1318 C C . GLN A 1 169 ? -1.278 -4.340 40.811 1.00 96.81 169 GLN A C 1
ATOM 1320 O O . GLN A 1 169 ? -1.360 -3.164 41.166 1.00 96.81 169 GLN A O 1
ATOM 1325 N N . ILE A 1 170 ? -0.941 -4.701 39.581 1.00 96.69 170 ILE A N 1
ATOM 1326 C CA . ILE A 1 170 ? -0.807 -3.757 38.474 1.00 96.69 170 ILE A CA 1
ATOM 1327 C C . ILE A 1 170 ? -1.658 -4.220 37.301 1.00 96.69 170 ILE A C 1
ATOM 1329 O O . ILE A 1 170 ? -1.988 -5.400 37.187 1.00 96.69 170 ILE A O 1
ATOM 1333 N N . ILE A 1 171 ? -1.979 -3.297 36.400 1.00 95.56 171 ILE A N 1
ATOM 1334 C CA . ILE A 1 171 ? -2.602 -3.621 35.118 1.00 95.56 171 ILE A CA 1
ATOM 1335 C C . ILE A 1 171 ? -1.604 -3.291 34.021 1.00 95.56 171 ILE A C 1
ATOM 1337 O O . ILE A 1 171 ? -1.163 -2.149 33.922 1.00 95.56 171 ILE A O 1
ATOM 1341 N N . VAL A 1 172 ? -1.280 -4.273 33.185 1.00 95.69 172 VAL A N 1
ATOM 1342 C CA . VAL A 1 172 ? -0.327 -4.123 32.080 1.00 95.69 172 VAL A CA 1
ATOM 1343 C C . VAL A 1 172 ? -0.981 -4.380 30.733 1.00 95.69 172 VAL A C 1
ATOM 1345 O O . VAL A 1 172 ? -1.918 -5.173 30.627 1.00 95.69 172 VAL A O 1
ATOM 1348 N N . LYS A 1 173 ? -0.456 -3.727 29.692 1.00 94.75 173 LYS A N 1
ATOM 1349 C CA . LYS A 1 173 ? -0.775 -4.021 28.290 1.00 94.75 173 LYS A CA 1
ATOM 1350 C C . LYS A 1 173 ? 0.263 -4.985 27.718 1.00 94.75 173 LYS A C 1
ATOM 1352 O O . LYS A 1 173 ? 1.465 -4.723 27.807 1.00 94.75 173 LYS A O 1
ATOM 1357 N N . ILE A 1 174 ? -0.187 -6.068 27.086 1.00 94.62 174 ILE A N 1
ATOM 1358 C CA . ILE A 1 174 ? 0.721 -6.997 26.403 1.00 94.62 174 ILE A CA 1
ATOM 1359 C C . ILE A 1 174 ? 1.106 -6.439 25.026 1.00 94.62 174 ILE A C 1
ATOM 1361 O O . ILE A 1 174 ? 0.271 -6.355 24.125 1.00 94.62 174 ILE A O 1
ATOM 1365 N N . VAL A 1 175 ? 2.379 -6.087 24.850 1.00 92.50 175 VAL A N 1
ATOM 1366 C CA . VAL A 1 175 ? 2.913 -5.412 23.645 1.00 92.50 175 VAL A CA 1
ATOM 1367 C C . VAL A 1 175 ? 4.067 -6.160 22.970 1.00 92.50 175 VAL A C 1
ATOM 1369 O O . VAL A 1 175 ? 4.505 -5.782 21.883 1.00 92.50 175 VAL A O 1
ATOM 1372 N N . ASP A 1 176 ? 4.542 -7.246 23.577 1.00 92.88 176 ASP A N 1
ATOM 1373 C CA . ASP A 1 176 ? 5.665 -8.030 23.061 1.00 92.88 176 ASP A CA 1
ATOM 1374 C C . ASP A 1 176 ? 5.458 -9.547 23.262 1.00 92.88 176 ASP A C 1
ATOM 1376 O O . ASP A 1 176 ? 4.481 -9.992 23.877 1.00 92.88 176 ASP A O 1
ATOM 1380 N N . ARG A 1 177 ? 6.371 -10.357 22.712 1.00 92.56 177 ARG A N 1
ATOM 1381 C CA . ARG A 1 177 ? 6.401 -11.817 22.823 1.00 92.56 177 ARG A CA 1
ATOM 1382 C C . ARG A 1 177 ? 7.536 -12.294 23.721 1.00 92.56 177 ARG A C 1
ATOM 1384 O O . ARG A 1 177 ? 8.672 -11.860 23.604 1.00 92.56 177 ARG A O 1
ATOM 1391 N N . GLY A 1 178 ? 7.223 -13.295 24.527 1.00 90.38 178 GLY A N 1
ATOM 1392 C CA . GLY A 1 178 ? 8.094 -13.846 25.566 1.00 90.38 178 GLY A CA 1
ATOM 1393 C C . GLY A 1 178 ? 7.228 -14.182 26.778 1.00 90.38 178 GLY A C 1
ATOM 1394 O O . GLY A 1 178 ? 6.061 -13.836 26.761 1.00 90.38 178 GLY A O 1
ATOM 1395 N N . PRO A 1 179 ? 7.702 -14.885 27.802 1.00 93.00 179 PRO A N 1
ATOM 1396 C CA . PRO A 1 179 ? 9.053 -15.388 27.959 1.00 93.00 179 PRO A CA 1
ATOM 1397 C C . PRO A 1 179 ? 9.264 -16.650 27.114 1.00 93.00 179 PRO A C 1
ATOM 1399 O O . PRO A 1 179 ? 8.392 -17.518 27.019 1.00 93.00 179 PRO A O 1
ATOM 1402 N N . PHE A 1 180 ? 10.436 -16.774 26.492 1.00 90.81 180 PHE A N 1
ATOM 1403 C CA . PHE A 1 180 ? 10.811 -17.978 25.744 1.00 90.81 180 PHE A CA 1
ATOM 1404 C C . PHE A 1 180 ? 11.622 -18.935 26.616 1.00 90.81 180 PHE A C 1
ATOM 1406 O O . PHE A 1 180 ? 12.388 -18.492 27.472 1.00 90.81 180 PHE A O 1
ATOM 1413 N N . ALA A 1 181 ? 11.489 -20.242 26.377 1.00 88.38 181 ALA A N 1
ATOM 1414 C CA . ALA A 1 181 ? 12.361 -21.255 26.969 1.00 88.38 181 ALA A CA 1
ATOM 1415 C C . ALA A 1 181 ? 13.834 -20.917 26.702 1.00 88.38 181 ALA A C 1
ATOM 1417 O O . ALA A 1 181 ? 14.176 -20.446 25.617 1.00 88.38 181 ALA A O 1
ATOM 1418 N N . VAL A 1 182 ? 14.703 -21.171 27.680 1.00 84.44 182 VAL A N 1
ATOM 1419 C CA . VAL A 1 182 ? 16.129 -20.833 27.617 1.00 84.44 182 VAL A CA 1
ATOM 1420 C C . VAL A 1 182 ? 16.961 -22.113 27.685 1.00 84.44 182 VAL A C 1
ATOM 1422 O O . VAL A 1 182 ? 16.702 -22.976 28.516 1.00 84.44 182 VAL A O 1
ATOM 1425 N N . VAL A 1 183 ? 17.968 -22.226 26.820 1.00 82.38 183 VAL A N 1
ATOM 1426 C CA . VAL A 1 183 ? 18.998 -23.273 26.838 1.00 82.38 183 VAL A CA 1
ATOM 1427 C C . VAL A 1 183 ? 20.352 -22.568 26.822 1.00 82.38 183 VAL A C 1
ATOM 1429 O O . VAL A 1 183 ? 20.604 -21.734 25.953 1.00 82.38 183 VAL A O 1
ATOM 1432 N N . ASN A 1 184 ? 21.214 -22.862 27.799 1.00 87.94 184 ASN A N 1
ATOM 1433 C CA . ASN A 1 184 ? 22.543 -22.245 27.946 1.00 87.94 184 ASN A CA 1
ATOM 1434 C C . ASN A 1 184 ? 22.509 -20.702 27.947 1.00 87.94 184 ASN A C 1
ATOM 1436 O O . ASN A 1 184 ? 23.293 -20.047 27.263 1.00 87.94 184 ASN A O 1
ATOM 1440 N N . GLY A 1 185 ? 21.545 -20.113 28.662 1.00 79.25 185 GLY A N 1
ATOM 1441 C CA . GLY A 1 185 ? 21.399 -18.656 28.768 1.00 79.25 185 GLY A CA 1
ATOM 1442 C C . GLY A 1 185 ? 20.859 -17.956 27.512 1.00 79.25 185 GLY A C 1
ATOM 1443 O O . GLY A 1 185 ? 20.771 -16.733 27.497 1.00 79.25 185 GLY A O 1
ATOM 1444 N N . ARG A 1 186 ? 20.472 -18.694 26.460 1.00 75.69 186 ARG A N 1
ATOM 1445 C CA . ARG A 1 186 ? 19.876 -18.138 25.230 1.00 75.69 186 ARG A CA 1
ATOM 1446 C C . ARG A 1 186 ? 18.496 -18.723 24.954 1.00 75.69 186 ARG A C 1
ATOM 1448 O O . ARG A 1 186 ? 18.224 -19.865 25.309 1.00 75.69 186 ARG A O 1
ATOM 1455 N N . ALA A 1 187 ? 17.632 -17.962 24.283 1.00 81.06 187 ALA A N 1
ATOM 1456 C CA . ALA A 1 187 ? 16.320 -18.458 23.870 1.00 81.06 187 ALA A CA 1
ATOM 1457 C C . ALA A 1 187 ? 16.462 -19.714 22.988 1.00 81.06 187 ALA A C 1
ATOM 1459 O O . ALA A 1 187 ? 17.181 -19.707 21.985 1.00 81.06 187 ALA A O 1
ATOM 1460 N N . ALA A 1 188 ? 15.768 -20.786 23.365 1.00 78.06 188 ALA A N 1
ATOM 1461 C CA . ALA A 1 188 ? 15.747 -22.047 22.642 1.00 78.06 188 ALA A CA 1
ATOM 1462 C C . ALA A 1 188 ? 15.147 -21.844 21.243 1.00 78.06 188 ALA A C 1
ATOM 1464 O O . ALA A 1 188 ? 14.133 -21.158 21.087 1.00 78.06 188 ALA A O 1
ATOM 1465 N N . ARG A 1 189 ? 15.762 -22.449 20.218 1.00 78.69 189 ARG A N 1
ATOM 1466 C CA . ARG A 1 189 ? 15.254 -22.440 18.839 1.00 78.69 189 ARG A CA 1
ATOM 1467 C C . ARG A 1 189 ? 14.852 -23.857 18.410 1.00 78.69 189 ARG A C 1
ATOM 1469 O O . ARG A 1 189 ? 15.629 -24.778 18.653 1.00 78.69 189 ARG A O 1
ATOM 1476 N N . PRO A 1 190 ? 13.681 -24.044 17.766 1.00 84.75 190 PRO A N 1
ATOM 1477 C CA . PRO A 1 190 ? 12.640 -23.039 17.489 1.00 84.75 190 PRO A CA 1
ATOM 1478 C C . PRO A 1 190 ? 12.028 -22.451 18.776 1.00 84.75 190 PRO A C 1
ATOM 1480 O O . PRO A 1 190 ? 12.047 -23.110 19.811 1.00 84.75 190 PRO A O 1
ATOM 1483 N N . LEU A 1 191 ? 11.522 -21.208 18.711 1.00 82.69 191 LEU A N 1
ATOM 1484 C CA . LEU A 1 191 ? 11.010 -20.483 19.886 1.00 82.69 191 LEU A CA 1
ATOM 1485 C C . LEU A 1 191 ? 9.826 -21.223 20.522 1.00 82.69 191 LEU A C 1
ATOM 1487 O O . LEU A 1 191 ? 8.808 -21.466 19.871 1.00 82.69 191 LEU A O 1
ATOM 1491 N N . ARG A 1 192 ? 9.948 -21.525 21.813 1.00 88.00 192 ARG A N 1
ATOM 1492 C CA . ARG A 1 192 ? 8.939 -22.210 22.633 1.00 88.00 192 ARG A CA 1
ATOM 1493 C C . ARG A 1 192 ? 8.666 -21.401 23.896 1.00 88.00 192 ARG A C 1
ATOM 1495 O O . ARG A 1 192 ? 9.520 -20.620 24.313 1.00 88.00 192 ARG A O 1
ATOM 1502 N N . GLU A 1 193 ? 7.488 -21.578 24.479 1.00 91.06 193 GLU A N 1
ATOM 1503 C CA . GLU A 1 193 ? 7.112 -20.944 25.746 1.00 91.06 193 GLU A CA 1
ATOM 1504 C C . GLU A 1 193 ? 8.069 -21.356 26.874 1.00 91.06 193 GLU A C 1
ATOM 1506 O O . GLU A 1 193 ? 8.524 -22.501 26.913 1.00 91.06 193 GLU A O 1
ATOM 1511 N N . HIS A 1 194 ? 8.377 -20.445 27.799 1.00 93.25 194 HIS A N 1
ATOM 1512 C CA . HIS A 1 194 ? 9.095 -20.817 29.014 1.00 93.25 194 HIS A CA 1
ATOM 1513 C C . HIS A 1 194 ? 8.219 -21.716 29.911 1.00 93.25 194 HIS A C 1
ATOM 1515 O O . HIS A 1 194 ? 7.037 -21.419 30.099 1.00 93.25 194 HIS A O 1
ATOM 1521 N N . PRO A 1 195 ? 8.767 -22.788 30.517 1.00 86.69 195 PRO A N 1
ATOM 1522 C CA . PRO A 1 195 ? 7.966 -23.742 31.290 1.00 86.69 195 PRO A CA 1
ATOM 1523 C C . PRO A 1 195 ? 7.241 -23.096 32.478 1.00 86.69 195 PRO A C 1
ATOM 1525 O O . PRO A 1 195 ? 6.085 -23.410 32.739 1.00 86.69 195 PRO A O 1
ATOM 1528 N N . THR A 1 196 ? 7.898 -22.159 33.166 1.00 87.06 196 THR A N 1
ATOM 1529 C CA . THR A 1 196 ? 7.393 -21.562 34.416 1.00 87.06 196 THR A CA 1
ATOM 1530 C C . THR A 1 196 ? 7.058 -20.074 34.322 1.00 87.06 196 THR A C 1
ATOM 1532 O O . THR A 1 196 ? 6.262 -19.579 35.117 1.00 87.06 196 THR A O 1
ATOM 1535 N N . ARG A 1 197 ? 7.651 -19.350 33.363 1.00 93.88 197 ARG A N 1
ATOM 1536 C CA . ARG A 1 197 ? 7.527 -17.893 33.254 1.00 93.88 197 ARG A CA 1
ATOM 1537 C C . ARG A 1 197 ? 6.454 -17.586 32.230 1.00 93.88 197 ARG A C 1
ATOM 1539 O O . ARG A 1 197 ? 6.571 -18.019 31.086 1.00 93.88 197 ARG A O 1
ATOM 1546 N N . LYS A 1 198 ? 5.412 -16.873 32.646 1.00 96.44 198 LYS A N 1
ATOM 1547 C CA . LYS A 1 198 ? 4.247 -16.597 31.792 1.00 96.44 198 LYS A CA 1
ATOM 1548 C C . LYS A 1 198 ? 4.162 -15.153 31.331 1.00 96.44 198 LYS A C 1
ATOM 1550 O O . LYS A 1 198 ? 3.481 -14.891 30.343 1.00 96.44 198 LYS A O 1
ATOM 1555 N N . ILE A 1 199 ? 4.872 -14.244 31.995 1.00 97.19 199 ILE A N 1
ATOM 1556 C CA . ILE A 1 199 ? 4.864 -12.823 31.659 1.00 97.19 199 ILE A CA 1
ATOM 1557 C C . ILE A 1 199 ? 6.228 -12.178 31.939 1.00 97.19 199 ILE A C 1
ATOM 1559 O O . ILE A 1 199 ? 6.824 -12.418 32.989 1.00 97.19 199 ILE A O 1
ATOM 1563 N N . ASP A 1 200 ? 6.720 -11.368 31.002 1.00 96.31 200 ASP A N 1
ATOM 1564 C CA . ASP A 1 200 ? 7.877 -10.487 31.215 1.00 96.31 200 ASP A CA 1
ATOM 1565 C C . ASP A 1 200 ? 7.389 -9.039 31.339 1.00 96.31 200 ASP A C 1
ATOM 1567 O O . ASP A 1 200 ? 6.733 -8.529 30.437 1.00 96.31 200 ASP A O 1
ATOM 1571 N N . LEU A 1 201 ? 7.694 -8.364 32.443 1.00 96.44 201 LEU A N 1
ATOM 1572 C CA . LEU A 1 201 ? 7.319 -6.977 32.719 1.00 96.44 201 LEU A CA 1
ATOM 1573 C C . LEU A 1 201 ? 8.419 -6.011 32.264 1.00 96.44 201 LEU A C 1
ATOM 1575 O O . LEU A 1 201 ? 9.610 -6.307 32.371 1.00 96.44 201 LEU A O 1
ATOM 1579 N N . VAL A 1 202 ? 8.039 -4.821 31.805 1.00 94.25 202 VAL A N 1
ATOM 1580 C CA . VAL A 1 202 ? 9.015 -3.732 31.616 1.00 94.25 202 VAL A CA 1
ATOM 1581 C C . VAL A 1 202 ? 9.452 -3.150 32.971 1.00 94.25 202 VAL A C 1
ATOM 1583 O O . VAL A 1 202 ? 8.741 -3.337 33.965 1.00 94.25 202 VAL A O 1
ATOM 1586 N N . PRO A 1 203 ? 10.582 -2.419 33.053 1.00 92.81 203 PRO A N 1
ATOM 1587 C CA . PRO A 1 203 ? 11.093 -1.886 34.318 1.00 92.81 203 PRO A CA 1
ATOM 1588 C C . PRO A 1 203 ? 10.087 -1.051 35.127 1.00 92.81 203 PRO A C 1
ATOM 1590 O O . PRO A 1 203 ? 10.029 -1.204 36.344 1.00 92.81 203 PRO A O 1
ATOM 1593 N N . GLY A 1 204 ? 9.275 -0.206 34.484 1.00 92.31 204 GLY A N 1
ATOM 1594 C CA . GLY A 1 204 ? 8.237 0.593 35.147 1.00 92.31 204 GLY A CA 1
ATOM 1595 C C . GLY A 1 204 ? 7.151 -0.262 35.801 1.00 92.31 204 GLY A C 1
ATOM 1596 O O . GLY A 1 204 ? 6.859 -0.096 36.985 1.00 92.31 204 GLY A O 1
ATOM 1597 N N . ALA A 1 205 ? 6.616 -1.235 35.059 1.00 96.38 205 ALA A N 1
ATOM 1598 C CA . ALA A 1 205 ? 5.652 -2.208 35.567 1.00 96.38 205 ALA A CA 1
ATOM 1599 C C . ALA A 1 205 ? 6.231 -3.035 36.725 1.00 96.38 205 ALA A C 1
ATOM 1601 O O . ALA A 1 205 ? 5.585 -3.192 37.758 1.00 96.38 205 ALA A O 1
ATOM 1602 N N . TRP A 1 206 ? 7.470 -3.512 36.588 1.00 96.19 206 TRP A N 1
ATOM 1603 C CA . TRP A 1 206 ? 8.156 -4.247 37.649 1.00 96.19 206 TRP A CA 1
ATOM 1604 C C . TRP A 1 206 ? 8.271 -3.421 38.927 1.00 96.19 206 TRP A C 1
ATOM 1606 O O . TRP A 1 206 ? 7.783 -3.840 39.970 1.00 96.19 206 TRP A O 1
ATOM 1616 N N . LYS A 1 207 ? 8.834 -2.211 38.833 1.00 94.75 207 LYS A N 1
ATOM 1617 C CA . LYS A 1 207 ? 8.994 -1.297 39.971 1.00 94.75 207 LYS A CA 1
ATOM 1618 C C . LYS A 1 207 ? 7.677 -1.041 40.697 1.00 94.75 207 LYS A C 1
ATOM 1620 O O . LYS A 1 207 ? 7.653 -1.066 41.926 1.00 94.75 207 LYS A O 1
ATOM 1625 N N . ALA A 1 208 ? 6.597 -0.831 39.945 1.00 95.75 208 ALA A N 1
ATOM 1626 C CA . ALA A 1 208 ? 5.268 -0.617 40.505 1.00 95.75 208 ALA A CA 1
ATOM 1627 C C . ALA A 1 208 ? 4.719 -1.854 41.238 1.00 95.75 208 ALA A C 1
ATOM 1629 O O . ALA A 1 208 ? 4.038 -1.713 42.252 1.00 95.75 208 ALA A O 1
ATOM 1630 N N . LEU A 1 209 ? 5.035 -3.058 40.754 1.00 97.19 209 LEU A N 1
ATOM 1631 C CA . LEU A 1 209 ? 4.591 -4.321 41.345 1.00 97.19 209 LEU A CA 1
ATOM 1632 C C . LEU A 1 209 ? 5.448 -4.773 42.542 1.00 97.19 209 LEU A C 1
ATOM 1634 O O . LEU A 1 209 ? 4.963 -5.481 43.428 1.00 97.19 209 LEU A O 1
ATOM 1638 N N . THR A 1 210 ? 6.725 -4.389 42.577 1.00 95.75 210 THR A N 1
ATOM 1639 C CA . THR A 1 210 ? 7.719 -4.936 43.516 1.00 95.75 210 THR A CA 1
ATOM 1640 C C . THR A 1 210 ? 8.338 -3.906 44.456 1.00 95.75 210 THR A C 1
ATOM 1642 O O . THR A 1 210 ? 9.379 -4.187 45.041 1.00 95.75 210 THR A O 1
ATOM 1645 N N . ASP A 1 211 ? 7.759 -2.711 44.588 1.00 91.62 211 ASP A N 1
ATOM 1646 C CA . ASP A 1 211 ? 8.313 -1.637 45.428 1.00 91.62 211 ASP A CA 1
ATOM 1647 C C . ASP A 1 211 ? 9.751 -1.259 45.070 1.00 91.62 211 ASP A C 1
ATOM 1649 O O . ASP A 1 211 ? 10.620 -1.104 45.924 1.00 91.62 211 ASP A O 1
ATOM 1653 N N . ASN A 1 212 ? 10.009 -1.113 43.770 1.00 89.19 212 ASN A N 1
ATOM 1654 C CA . ASN A 1 212 ? 11.342 -0.837 43.234 1.00 89.19 212 ASN A CA 1
ATOM 1655 C C . ASN A 1 212 ? 12.402 -1.909 43.560 1.00 89.19 212 ASN A C 1
ATOM 1657 O O . ASN A 1 212 ? 13.596 -1.624 43.457 1.00 89.19 212 ASN A O 1
ATOM 1661 N N . ALA A 1 213 ? 12.006 -3.141 43.911 1.00 88.69 213 ALA A N 1
ATOM 1662 C CA . ALA A 1 213 ? 12.961 -4.239 44.054 1.00 88.69 213 ALA A CA 1
ATOM 1663 C C . ALA A 1 213 ? 13.774 -4.458 42.766 1.00 88.69 213 ALA A C 1
ATOM 1665 O O . ALA A 1 213 ? 13.297 -4.219 41.652 1.00 88.69 213 ALA A O 1
ATOM 1666 N N . SER A 1 214 ? 14.999 -4.963 42.921 1.00 89.00 214 SER A N 1
ATOM 1667 C CA . SER A 1 214 ? 15.849 -5.321 41.781 1.00 89.00 214 SER A CA 1
ATOM 1668 C C . SER A 1 214 ? 15.182 -6.387 40.895 1.00 89.00 214 SER A C 1
ATOM 1670 O O . SER A 1 214 ? 14.410 -7.202 41.407 1.00 89.00 214 SER A O 1
ATOM 1672 N N . PRO A 1 215 ? 15.469 -6.409 39.580 1.00 89.12 215 PRO A N 1
ATOM 1673 C CA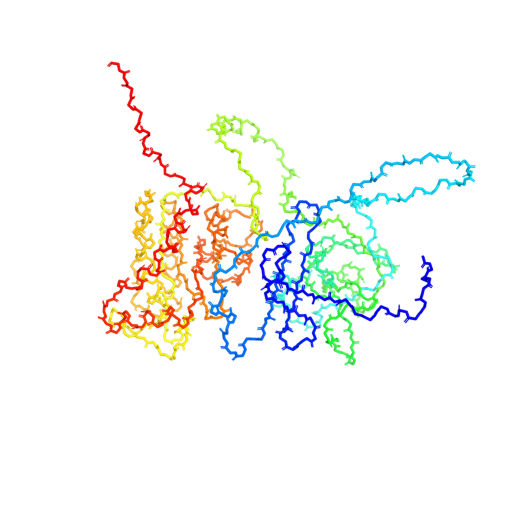 . PRO A 1 215 ? 15.022 -7.465 38.679 1.00 89.12 215 PRO A CA 1
ATOM 1674 C C . PRO A 1 215 ? 15.308 -8.865 39.206 1.00 89.12 215 PRO A C 1
ATOM 1676 O O . PRO A 1 215 ? 16.404 -9.153 39.683 1.00 89.12 215 PRO A O 1
ATOM 1679 N N . GLY A 1 216 ? 14.336 -9.752 39.053 1.00 90.50 216 GLY A N 1
ATOM 1680 C CA . GLY A 1 216 ? 14.446 -11.141 39.466 1.00 90.50 216 GLY A CA 1
ATOM 1681 C C . GLY A 1 216 ? 13.270 -11.948 38.944 1.00 90.50 216 GLY A C 1
ATOM 1682 O O . GLY A 1 216 ? 12.658 -11.589 37.939 1.00 90.50 216 GLY A O 1
ATOM 1683 N N . VAL A 1 217 ? 12.947 -13.029 39.647 1.00 94.25 217 VAL A N 1
ATOM 1684 C CA . VAL A 1 217 ? 11.771 -13.863 39.386 1.00 94.25 217 VAL A CA 1
ATOM 1685 C C . VAL A 1 217 ? 10.836 -13.737 40.584 1.00 94.25 217 VAL A C 1
ATOM 1687 O O . VAL A 1 217 ? 11.274 -13.942 41.714 1.00 94.25 217 VAL A O 1
ATOM 1690 N N . ILE A 1 218 ? 9.565 -13.424 40.349 1.00 95.88 218 ILE A N 1
ATOM 1691 C CA . ILE A 1 218 ? 8.521 -13.419 41.387 1.00 95.88 218 ILE A CA 1
ATOM 1692 C C . ILE A 1 218 ? 7.360 -14.318 40.973 1.00 95.88 218 ILE A C 1
ATOM 1694 O O . ILE A 1 218 ? 7.143 -14.541 39.781 1.00 95.88 218 ILE A O 1
ATOM 1698 N N . ASN A 1 219 ? 6.598 -14.809 41.948 1.00 96.69 219 ASN A N 1
ATOM 1699 C CA . ASN A 1 219 ? 5.364 -15.543 41.685 1.00 96.69 219 ASN A CA 1
ATOM 1700 C C . ASN A 1 219 ? 4.179 -14.575 41.622 1.00 96.69 219 ASN A C 1
ATOM 1702 O O . ASN A 1 219 ? 4.037 -13.695 42.473 1.00 96.69 219 ASN A O 1
ATOM 1706 N N . VAL A 1 220 ? 3.330 -14.749 40.614 1.00 97.25 220 VAL A N 1
ATOM 1707 C CA . VAL A 1 220 ? 2.179 -13.893 40.342 1.00 97.25 220 VAL A CA 1
ATOM 1708 C C . VAL A 1 220 ? 0.929 -14.706 40.014 1.00 97.25 220 VAL A C 1
ATOM 1710 O O . VAL A 1 220 ? 1.012 -15.815 39.477 1.00 97.25 220 VAL A O 1
ATOM 1713 N N . ASN A 1 221 ? -0.233 -14.111 40.269 1.00 96.19 221 ASN A N 1
ATOM 1714 C CA . ASN A 1 221 ? -1.476 -14.464 39.586 1.00 96.19 221 ASN A CA 1
ATOM 1715 C C . ASN A 1 221 ? -1.693 -13.507 38.410 1.00 96.19 221 ASN A C 1
ATOM 1717 O O . ASN A 1 221 ? -1.405 -12.313 38.518 1.00 96.19 221 ASN A O 1
ATOM 1721 N N . ILE A 1 222 ? -2.194 -14.031 37.291 1.00 95.81 222 ILE A N 1
ATOM 1722 C CA . ILE A 1 222 ? -2.489 -13.252 36.086 1.00 95.81 222 ILE A CA 1
ATOM 1723 C C . ILE A 1 222 ? -3.960 -13.433 35.746 1.00 95.81 222 ILE A C 1
ATOM 1725 O O . ILE A 1 222 ? -4.399 -14.534 35.411 1.00 95.81 222 ILE A O 1
ATOM 1729 N N . GLU A 1 223 ? -4.706 -12.341 35.790 1.00 92.12 223 GLU A N 1
ATOM 1730 C CA . GLU A 1 223 ? -6.113 -12.295 35.410 1.00 92.12 223 GLU A CA 1
ATOM 1731 C C . GLU A 1 223 ? -6.260 -11.524 34.105 1.00 92.12 223 GLU A C 1
ATOM 1733 O O . GLU A 1 223 ? -5.681 -10.449 33.920 1.00 92.12 223 GLU A O 1
ATOM 1738 N N . TRP A 1 224 ? -7.051 -12.077 33.191 1.00 87.88 224 TRP A N 1
ATOM 1739 C CA . TRP A 1 224 ? -7.363 -11.410 31.938 1.00 87.88 224 TRP A CA 1
ATOM 1740 C C . TRP A 1 224 ? -8.567 -10.509 32.161 1.00 87.88 224 TRP A C 1
ATOM 1742 O O . TRP A 1 224 ? -9.663 -10.982 32.455 1.00 87.88 224 TRP A O 1
ATOM 1752 N N . LEU A 1 225 ? -8.334 -9.200 32.064 1.00 80.94 225 LEU A N 1
ATOM 1753 C CA . LEU A 1 225 ? -9.384 -8.212 32.255 1.00 80.94 225 LEU A CA 1
ATOM 1754 C C . LEU A 1 225 ? -10.190 -8.059 30.970 1.00 80.94 225 LEU A C 1
ATOM 1756 O O . LEU A 1 225 ? -11.390 -8.271 30.979 1.00 80.94 225 LEU A O 1
ATOM 1760 N N . GLU A 1 226 ? -9.543 -7.751 29.847 1.00 70.62 226 GLU A N 1
ATOM 1761 C CA . GLU A 1 226 ? -10.240 -7.551 28.573 1.00 70.62 226 GLU A CA 1
ATOM 1762 C C . GLU A 1 226 ? -9.326 -7.934 27.403 1.00 70.62 226 GLU A C 1
ATOM 1764 O O . GLU A 1 226 ? -8.115 -7.669 27.412 1.00 70.62 226 GLU A O 1
ATOM 1769 N N . ALA A 1 227 ? -9.886 -8.569 26.369 1.00 54.75 227 ALA A N 1
ATOM 1770 C CA . ALA A 1 227 ? -9.350 -8.381 25.028 1.00 54.75 227 ALA A CA 1
ATOM 1771 C C . ALA A 1 227 ? -9.703 -6.941 24.668 1.00 54.75 227 ALA A C 1
ATOM 1773 O O . ALA A 1 227 ? -10.865 -6.574 24.812 1.00 54.75 227 ALA A O 1
ATOM 1774 N N . GLU A 1 228 ? -8.754 -6.121 24.225 1.00 43.50 228 GLU A N 1
ATOM 1775 C CA . GLU A 1 228 ? -9.106 -4.815 23.671 1.00 43.50 228 GLU A CA 1
ATOM 1776 C C . GLU A 1 228 ? -9.865 -5.072 22.351 1.00 43.50 228 GLU A C 1
ATOM 1778 O O . GLU A 1 228 ? -9.304 -5.093 21.256 1.00 43.50 228 GLU A O 1
ATOM 1783 N N . THR A 1 229 ? -11.162 -5.385 22.448 1.00 35.53 229 THR A N 1
ATOM 1784 C CA . THR A 1 229 ? -12.088 -5.267 21.333 1.00 35.53 229 THR A CA 1
ATOM 1785 C C . THR A 1 229 ? -12.107 -3.793 20.983 1.00 35.53 229 THR A C 1
ATOM 1787 O O . THR A 1 229 ? -12.242 -2.953 21.866 1.00 35.53 229 THR A O 1
ATOM 1790 N N . THR A 1 230 ? -11.953 -3.473 19.704 1.00 35.47 230 THR A N 1
ATOM 1791 C CA . THR A 1 230 ? -11.857 -2.115 19.145 1.00 35.47 230 THR A CA 1
ATOM 1792 C C . THR A 1 230 ? -13.144 -1.277 19.282 1.00 35.47 230 THR A C 1
ATOM 1794 O O . THR A 1 230 ? -13.514 -0.554 18.363 1.00 35.47 230 THR A O 1
ATOM 1797 N N . THR A 1 231 ? -13.841 -1.349 20.415 1.00 35.25 231 THR A N 1
ATOM 1798 C CA . THR A 1 231 ? -15.029 -0.556 20.719 1.00 35.25 231 THR A CA 1
ATOM 1799 C C . THR A 1 231 ? -15.016 -0.183 22.202 1.00 35.25 231 THR A C 1
ATOM 1801 O O . THR A 1 231 ? -14.909 -1.061 23.046 1.00 35.25 231 THR A O 1
ATOM 1804 N N . ALA A 1 232 ? -15.196 1.113 22.476 1.00 26.88 232 ALA A N 1
ATOM 1805 C CA . ALA A 1 232 ? -15.332 1.775 23.781 1.00 26.88 232 ALA A CA 1
ATOM 1806 C C . ALA A 1 232 ? -14.049 2.328 24.447 1.00 26.88 232 ALA A C 1
ATOM 1808 O O . ALA A 1 232 ? -13.436 1.747 25.334 1.00 26.88 232 ALA A O 1
ATOM 1809 N N . SER A 1 233 ? -13.764 3.592 24.129 1.00 26.12 233 SER A N 1
ATOM 1810 C CA . SER A 1 233 ? -13.401 4.586 25.144 1.00 26.12 233 SER A CA 1
ATOM 1811 C C . SER A 1 233 ? -13.931 5.951 24.725 1.00 26.12 233 SER A C 1
ATOM 1813 O O . SER A 1 233 ? -13.266 6.686 24.002 1.00 26.12 233 SER A O 1
ATOM 1815 N N . SER A 1 234 ? -15.164 6.267 25.138 1.00 26.78 234 SER A N 1
ATOM 1816 C CA . SER A 1 234 ? -15.528 7.574 25.721 1.00 26.78 234 SER A CA 1
ATOM 1817 C C . SER A 1 234 ? -17.029 7.672 26.054 1.00 26.78 234 SER A C 1
ATOM 1819 O O . SER A 1 234 ? -17.840 8.188 25.295 1.00 26.78 234 SER A O 1
ATOM 1821 N N . SER A 1 235 ? -17.375 7.253 27.268 1.00 26.56 235 SER A N 1
ATOM 1822 C CA . SER A 1 235 ? -18.421 7.861 28.105 1.00 26.56 235 SER A CA 1
ATOM 1823 C C . SER A 1 235 ? -17.734 8.105 29.453 1.00 26.56 235 SER A C 1
ATOM 1825 O O . SER A 1 235 ? -17.240 7.165 30.060 1.00 26.56 235 SER A O 1
ATOM 1827 N N . ASN A 1 236 ? -17.471 9.332 29.899 1.00 27.52 236 ASN A N 1
ATOM 1828 C CA . ASN A 1 236 ? -18.471 10.284 30.356 1.00 27.52 236 ASN A CA 1
ATOM 1829 C C . ASN A 1 236 ? -17.957 11.731 30.258 1.00 27.52 236 ASN A C 1
ATOM 1831 O O . ASN A 1 236 ? -17.028 12.111 30.968 1.00 27.52 236 ASN A O 1
ATOM 1835 N N . LYS A 1 237 ? -18.645 12.567 29.475 1.00 28.23 237 LYS A N 1
ATOM 1836 C CA . LYS A 1 237 ? -18.945 13.962 29.835 1.00 28.23 237 LYS A CA 1
ATOM 1837 C C . LYS A 1 237 ? -20.298 14.314 29.218 1.00 28.23 237 LYS A C 1
ATOM 1839 O O . LYS A 1 237 ? -20.454 14.395 28.006 1.00 28.23 237 LYS A O 1
ATOM 1844 N N . ASN A 1 238 ? -21.289 14.394 30.097 1.00 31.44 238 ASN A N 1
ATOM 1845 C CA . ASN A 1 238 ? -22.702 14.557 29.791 1.00 31.44 238 ASN A CA 1
ATOM 1846 C C . ASN A 1 238 ? -23.066 15.987 29.367 1.00 31.44 238 ASN A C 1
ATOM 1848 O O . ASN A 1 238 ? -22.475 16.951 29.848 1.00 31.44 238 ASN A O 1
ATOM 1852 N N . LYS A 1 239 ? -24.168 16.041 28.604 1.00 33.53 239 LYS A N 1
ATOM 1853 C CA . LYS A 1 239 ? -25.030 17.176 28.214 1.00 33.53 239 LYS A CA 1
ATOM 1854 C C . LYS A 1 239 ? -24.624 17.948 26.949 1.00 33.53 239 LYS A C 1
ATOM 1856 O O . LYS A 1 239 ? -23.821 18.871 27.008 1.00 33.53 239 LYS A O 1
ATOM 1861 N N . SER A 1 240 ? -25.274 17.573 25.830 1.00 39.84 240 SER A N 1
ATOM 1862 C CA . SER A 1 240 ? -25.812 18.440 24.739 1.00 39.84 240 SER A CA 1
ATOM 1863 C C . SER A 1 240 ? -25.739 17.867 23.303 1.00 39.84 240 SER A C 1
ATOM 1865 O O . SER A 1 240 ? -26.088 18.555 22.352 1.00 39.84 240 SER A O 1
ATOM 1867 N N . LEU A 1 241 ? -25.370 16.595 23.098 1.00 36.91 241 LEU A N 1
ATOM 1868 C CA . LEU A 1 241 ? -25.235 16.005 21.746 1.00 36.91 241 LEU A CA 1
ATOM 1869 C C . LEU A 1 241 ? -26.477 15.266 21.207 1.00 36.91 241 LEU A C 1
ATOM 1871 O O . LEU A 1 241 ? -26.531 14.946 20.020 1.00 36.91 241 LEU A O 1
ATOM 1875 N N . GLN A 1 242 ? -27.491 15.003 22.038 1.00 35.53 242 GLN A N 1
ATOM 1876 C CA . GLN A 1 242 ? -28.690 14.272 21.595 1.00 35.53 242 GLN A CA 1
ATOM 1877 C C . GLN A 1 242 ? -29.652 15.117 20.745 1.00 35.53 242 GLN A C 1
ATOM 1879 O O . GLN A 1 242 ? -30.351 14.554 19.906 1.00 35.53 242 GLN A O 1
ATOM 1884 N N . GLU A 1 243 ? -29.630 16.446 20.862 1.00 37.50 243 GLU A N 1
ATOM 1885 C CA . GLU A 1 243 ? -30.467 17.327 20.029 1.00 37.50 243 GLU A CA 1
ATOM 1886 C C . GLU A 1 243 ? -29.839 17.625 18.657 1.00 37.50 243 GLU A C 1
ATOM 1888 O O . GLU A 1 243 ? -30.551 17.860 17.682 1.00 37.50 243 GLU A O 1
ATOM 1893 N N . VAL A 1 244 ? -28.510 17.527 18.533 1.00 40.12 244 VAL A N 1
ATOM 1894 C CA . VAL A 1 244 ? -27.804 17.738 17.255 1.00 40.12 244 VAL A CA 1
ATOM 1895 C C . VAL A 1 244 ? -27.863 16.483 16.370 1.00 40.12 244 VAL A C 1
ATOM 1897 O O . VAL A 1 244 ? -28.013 16.585 15.152 1.00 40.12 244 VAL A O 1
ATOM 1900 N N . ASN A 1 245 ? -27.849 15.285 16.965 1.00 38.16 245 ASN A N 1
ATOM 1901 C CA . ASN A 1 245 ? -27.816 14.022 16.214 1.00 38.16 245 ASN A CA 1
ATOM 1902 C C . ASN A 1 245 ? -29.175 13.579 15.639 1.00 38.16 245 ASN A C 1
ATOM 1904 O O . ASN A 1 245 ? -29.203 12.790 14.694 1.00 38.16 245 ASN A O 1
ATOM 1908 N N . GLN A 1 246 ? -30.303 14.106 16.127 1.00 36.31 246 GLN A N 1
ATOM 1909 C CA . GLN A 1 246 ? -31.621 13.760 15.574 1.00 36.31 246 GLN A CA 1
ATOM 1910 C C . GLN A 1 246 ? -31.932 14.454 14.237 1.00 36.31 246 GLN A C 1
ATOM 1912 O O . GLN A 1 246 ? -32.731 13.927 13.464 1.00 36.31 246 GLN A O 1
ATOM 1917 N N . LYS A 1 247 ? -31.253 15.560 13.893 1.00 32.78 247 LYS A N 1
ATOM 1918 C CA . LYS A 1 247 ? -31.408 16.210 12.575 1.00 32.78 247 LYS A CA 1
ATOM 1919 C C . LYS A 1 247 ? -30.526 15.617 11.469 1.00 32.78 247 LYS A C 1
ATOM 1921 O O . LYS A 1 247 ? -30.864 15.770 10.301 1.00 32.78 247 LYS A O 1
ATOM 1926 N N . ALA A 1 248 ? -29.452 14.897 11.804 1.00 34.25 248 ALA A N 1
ATOM 1927 C CA . ALA A 1 248 ? -28.582 14.242 10.816 1.00 34.25 248 ALA A CA 1
ATOM 1928 C C . ALA A 1 248 ? -29.012 12.796 10.483 1.00 34.25 248 ALA A C 1
ATOM 1930 O O . ALA A 1 248 ? -28.765 12.315 9.380 1.00 34.25 248 ALA A O 1
ATOM 1931 N N . ALA A 1 249 ? -29.713 12.112 11.396 1.00 31.61 249 ALA A N 1
ATOM 1932 C CA . ALA A 1 249 ? -30.150 10.720 11.223 1.00 31.61 249 ALA A CA 1
ATOM 1933 C C . ALA A 1 249 ? -31.428 10.541 10.373 1.00 31.61 249 ALA A C 1
ATOM 1935 O O . ALA A 1 249 ? -31.844 9.412 10.116 1.00 31.61 249 ALA A O 1
ATOM 1936 N N . GLN A 1 250 ? -32.060 11.628 9.918 1.00 32.22 250 GLN A N 1
ATOM 1937 C CA . GLN A 1 250 ? -33.261 11.563 9.070 1.00 32.22 250 GLN A CA 1
ATOM 1938 C C . GLN A 1 250 ? -32.980 11.710 7.563 1.00 32.22 250 GLN A C 1
ATOM 1940 O O . GLN A 1 250 ? -33.910 11.588 6.772 1.00 32.22 250 GLN A O 1
ATOM 1945 N N . ALA A 1 251 ? -31.720 11.887 7.141 1.00 34.41 251 ALA A N 1
ATOM 1946 C CA . ALA A 1 251 ? -31.364 12.083 5.728 1.00 34.41 251 ALA A CA 1
ATOM 1947 C C . ALA A 1 251 ? -30.724 10.863 5.026 1.00 34.41 251 ALA A C 1
ATOM 1949 O O . ALA A 1 251 ? -30.379 10.955 3.851 1.00 34.41 251 ALA A O 1
ATOM 1950 N N . SER A 1 252 ? -30.577 9.707 5.682 1.00 34.44 252 SER A N 1
ATOM 1951 C CA . SER A 1 252 ? -29.968 8.519 5.056 1.00 34.44 252 SER A CA 1
ATOM 1952 C C . SER A 1 252 ? -30.599 7.201 5.515 1.00 34.44 252 SER A C 1
ATOM 1954 O O . SER A 1 252 ? -29.946 6.304 6.043 1.00 34.44 252 SER A O 1
ATOM 1956 N N . LYS A 1 253 ? -31.901 7.034 5.258 1.00 31.61 253 LYS A N 1
ATOM 1957 C CA . LYS A 1 253 ? -32.503 5.695 5.194 1.00 31.61 253 LYS A CA 1
ATOM 1958 C C . LYS A 1 253 ? -32.317 5.129 3.788 1.00 31.61 253 LYS A C 1
ATOM 1960 O O . LYS A 1 253 ? -33.092 5.444 2.893 1.00 31.61 253 LYS A O 1
ATOM 1965 N N . GLY A 1 254 ? -31.305 4.278 3.614 1.00 29.52 254 GLY A N 1
ATOM 1966 C CA . GLY A 1 254 ? -31.168 3.471 2.401 1.00 29.52 254 GLY A CA 1
ATOM 1967 C C . GLY A 1 254 ? -29.755 2.989 2.094 1.00 29.52 254 GLY A C 1
ATOM 1968 O O . GLY A 1 254 ? -29.178 3.444 1.119 1.00 29.52 254 GLY A O 1
ATOM 1969 N N . ALA A 1 255 ? -29.210 2.092 2.919 1.00 29.61 255 ALA A N 1
ATOM 1970 C CA . ALA A 1 255 ? -28.323 0.984 2.533 1.00 29.61 255 ALA A CA 1
ATOM 1971 C C . ALA A 1 255 ? -27.725 0.375 3.807 1.00 29.61 255 ALA A C 1
ATOM 1973 O O . ALA A 1 255 ? -26.997 1.031 4.549 1.00 29.61 255 ALA A O 1
ATOM 1974 N N . SER A 1 256 ? -28.043 -0.891 4.058 1.00 30.56 256 SER A N 1
ATOM 1975 C CA . SER A 1 256 ? -27.362 -1.721 5.050 1.00 30.56 256 SER A CA 1
ATOM 1976 C C . SER A 1 256 ? -25.877 -1.832 4.678 1.00 30.56 256 SER A C 1
ATOM 1978 O O . SER A 1 256 ? -25.520 -2.568 3.756 1.00 30.56 256 SER A O 1
ATOM 1980 N N . ILE A 1 257 ? -25.003 -1.074 5.346 1.00 36.06 257 ILE A N 1
ATOM 1981 C CA . ILE A 1 257 ? -23.554 -1.262 5.229 1.00 36.06 257 ILE A CA 1
ATOM 1982 C C . ILE A 1 257 ? -23.167 -2.407 6.166 1.00 36.06 257 ILE A C 1
ATOM 1984 O O . ILE A 1 257 ? -22.979 -2.218 7.364 1.00 36.06 257 ILE A O 1
ATOM 1988 N N . ASN A 1 258 ? -23.063 -3.609 5.599 1.00 36.81 258 ASN A N 1
ATOM 1989 C CA . ASN A 1 258 ? -22.514 -4.786 6.268 1.00 36.81 258 ASN A CA 1
ATOM 1990 C C . ASN A 1 258 ? -21.136 -4.475 6.888 1.00 36.81 258 ASN A C 1
ATOM 1992 O O . ASN A 1 258 ? -20.251 -3.931 6.218 1.00 36.81 258 ASN A O 1
ATOM 1996 N N . ASN A 1 259 ? -20.963 -4.865 8.154 1.00 43.62 259 ASN A N 1
ATOM 1997 C CA . ASN A 1 259 ? -19.729 -4.789 8.941 1.00 43.62 259 ASN A CA 1
ATOM 1998 C C . ASN A 1 259 ? -18.545 -5.435 8.193 1.00 43.62 259 ASN A C 1
ATOM 2000 O O . ASN A 1 259 ? -18.396 -6.652 8.181 1.00 43.62 259 ASN A O 1
ATOM 2004 N N . ASN A 1 260 ? -17.697 -4.624 7.556 1.00 48.53 260 ASN A N 1
ATOM 2005 C CA . ASN A 1 260 ? -16.594 -5.073 6.701 1.00 48.53 260 ASN A CA 1
ATOM 2006 C C . ASN A 1 260 ? -15.237 -4.678 7.296 1.00 48.53 260 ASN A C 1
ATOM 2008 O O . ASN A 1 260 ? -14.623 -3.703 6.859 1.00 48.53 260 ASN A O 1
ATOM 2012 N N . LYS A 1 261 ? -14.759 -5.429 8.290 1.00 53.66 261 LYS A N 1
ATOM 2013 C CA . LYS A 1 261 ? -13.378 -5.290 8.765 1.00 53.66 261 LYS A CA 1
ATOM 2014 C C . LYS A 1 261 ? -12.435 -5.977 7.770 1.00 53.66 261 LYS A C 1
ATOM 2016 O O . LYS A 1 261 ? -12.667 -7.123 7.394 1.00 53.66 261 LYS A O 1
ATOM 2021 N N . ILE A 1 262 ? -11.388 -5.282 7.334 1.00 72.19 262 ILE A N 1
ATOM 2022 C CA . ILE A 1 262 ? -10.307 -5.860 6.525 1.00 72.19 262 ILE A CA 1
ATOM 2023 C C . ILE A 1 262 ? -9.172 -6.205 7.473 1.00 72.19 262 ILE A C 1
ATOM 2025 O O . ILE A 1 262 ? -8.545 -5.303 8.015 1.00 72.19 262 ILE A O 1
ATOM 2029 N N . LEU A 1 263 ? -8.909 -7.497 7.679 1.00 69.69 263 LEU A N 1
ATOM 2030 C CA . LEU A 1 263 ? 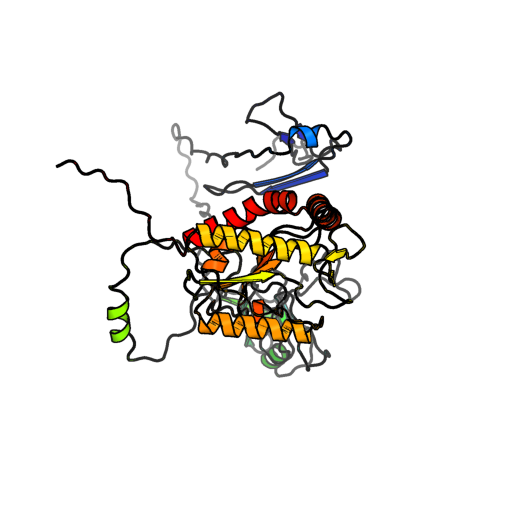-7.834 -7.963 8.562 1.00 69.69 263 LEU A CA 1
ATOM 2031 C C . LEU A 1 263 ? -7.882 -7.275 9.949 1.00 69.69 263 LEU A C 1
ATOM 2033 O O . LEU A 1 263 ? -8.858 -7.392 10.692 1.00 69.69 263 LEU A O 1
ATOM 2037 N N . ASP A 1 264 ? -6.808 -6.568 10.290 1.00 76.44 264 ASP A N 1
ATOM 2038 C CA . ASP A 1 264 ? -6.561 -5.820 11.515 1.00 76.44 264 ASP A CA 1
ATOM 2039 C C . ASP A 1 264 ? -6.934 -4.332 11.412 1.00 76.44 264 ASP A C 1
ATOM 2041 O O . ASP A 1 264 ? -6.753 -3.597 12.382 1.00 76.44 264 ASP A O 1
ATOM 2045 N N . TRP A 1 265 ? -7.474 -3.876 10.279 1.00 83.62 265 TRP A N 1
ATOM 2046 C CA . TRP A 1 265 ? -7.795 -2.467 10.071 1.00 83.62 265 TRP A CA 1
ATOM 2047 C C . TRP A 1 265 ? -8.934 -2.008 10.996 1.00 83.62 265 TRP A C 1
ATOM 2049 O O . TRP A 1 265 ? -9.888 -2.761 11.227 1.00 83.62 265 TRP A O 1
ATOM 2059 N N . PRO A 1 266 ? -8.872 -0.775 11.526 1.00 83.31 266 PRO A N 1
ATOM 2060 C CA . PRO A 1 266 ? -9.984 -0.180 12.257 1.00 83.31 266 PRO A CA 1
ATOM 2061 C C . PRO A 1 266 ? -11.166 0.123 11.325 1.00 83.31 266 PRO A C 1
ATOM 2063 O O . PRO A 1 266 ? -11.074 -0.017 10.105 1.00 83.31 266 PRO A O 1
ATOM 2066 N N . LEU A 1 267 ? -12.302 0.539 11.887 1.00 83.69 267 LEU A N 1
ATOM 2067 C CA . LEU A 1 267 ? -13.437 0.971 11.069 1.00 83.69 267 LEU A CA 1
ATOM 2068 C C . LEU A 1 267 ? -13.088 2.276 10.329 1.00 83.69 267 LEU A C 1
ATOM 2070 O O . LEU A 1 267 ? -12.569 3.198 10.959 1.00 83.69 267 LEU A O 1
ATOM 2074 N N . PRO A 1 268 ? -13.360 2.382 9.015 1.00 87.81 268 PRO A N 1
ATOM 2075 C CA . PRO A 1 268 ? -13.076 3.600 8.267 1.00 87.81 268 PRO A CA 1
ATOM 2076 C C . PRO A 1 268 ? -13.983 4.746 8.725 1.00 87.81 268 PRO A C 1
ATOM 2078 O O . PRO A 1 268 ? -15.198 4.577 8.825 1.00 87.81 268 PRO A O 1
ATOM 2081 N N . ALA A 1 269 ? -13.401 5.924 8.949 1.00 86.56 269 ALA A N 1
ATOM 2082 C CA . ALA A 1 269 ? -14.138 7.142 9.299 1.00 86.56 269 ALA A CA 1
ATOM 2083 C C . ALA A 1 269 ? -14.167 8.183 8.167 1.00 86.56 269 ALA A C 1
ATOM 2085 O O . ALA A 1 269 ? -14.962 9.122 8.220 1.00 86.56 269 ALA A O 1
ATOM 2086 N N . ILE A 1 270 ? -13.318 8.041 7.142 1.00 87.94 270 ILE A N 1
ATOM 2087 C CA . ILE A 1 270 ? -13.313 8.940 5.984 1.00 87.94 270 ILE A CA 1
ATOM 2088 C C . ILE A 1 270 ? -14.273 8.399 4.916 1.00 87.94 270 ILE A C 1
ATOM 2090 O O . ILE A 1 270 ? -14.097 7.293 4.394 1.00 87.94 270 ILE A O 1
ATOM 2094 N N . ALA A 1 271 ? -15.282 9.206 4.582 1.00 89.75 271 ALA A N 1
ATOM 2095 C CA . ALA A 1 271 ? -16.263 8.909 3.542 1.00 89.75 271 ALA A CA 1
ATOM 2096 C C . ALA A 1 271 ? -15.625 8.825 2.143 1.00 89.75 271 ALA A C 1
ATOM 2098 O O . ALA A 1 271 ? -14.534 9.342 1.897 1.00 89.75 271 ALA A O 1
ATOM 2099 N N . ALA A 1 272 ? -16.316 8.168 1.214 1.00 94.50 272 ALA A N 1
ATOM 2100 C CA . ALA A 1 272 ? -15.864 8.080 -0.168 1.00 94.50 272 ALA A CA 1
ATOM 2101 C C . ALA A 1 272 ? -16.015 9.426 -0.900 1.00 94.50 272 ALA A C 1
ATOM 2103 O O . ALA A 1 272 ? -16.863 10.249 -0.558 1.00 94.50 272 ALA A O 1
ATOM 2104 N N . THR A 1 273 ? -15.217 9.625 -1.949 1.00 95.00 273 THR A N 1
ATOM 2105 C CA . THR A 1 273 ? -15.258 10.807 -2.819 1.00 95.00 273 THR A CA 1
ATOM 2106 C C . THR A 1 273 ? -15.086 10.396 -4.281 1.00 95.00 273 THR A C 1
ATOM 2108 O O . THR A 1 273 ? -14.522 9.344 -4.589 1.00 95.00 273 THR A O 1
ATOM 2111 N N . LYS A 1 274 ? -15.585 11.227 -5.200 1.00 95.00 274 LYS A N 1
ATOM 2112 C CA . LYS A 1 274 ? -15.360 11.073 -6.646 1.00 95.00 274 LYS A CA 1
ATOM 2113 C C . LYS A 1 274 ? -14.127 11.831 -7.142 1.00 95.00 274 LYS A C 1
ATOM 2115 O O . LYS A 1 274 ? -13.731 11.629 -8.285 1.00 95.00 274 LYS A O 1
ATOM 2120 N N . SER A 1 275 ? -13.518 12.670 -6.306 1.00 97.81 275 SER A N 1
ATOM 2121 C CA . SER A 1 275 ? -12.273 13.368 -6.627 1.00 97.81 275 SER A CA 1
ATOM 2122 C C . SER A 1 275 ? -11.078 12.485 -6.281 1.00 97.81 275 SER A C 1
ATOM 2124 O O . SER A 1 275 ? -10.919 12.106 -5.122 1.00 97.81 275 SER A O 1
ATOM 2126 N N . ILE A 1 276 ? -10.235 12.156 -7.260 1.00 98.31 276 ILE A N 1
ATOM 2127 C CA . ILE A 1 276 ? -9.073 11.276 -7.069 1.00 98.31 276 ILE A CA 1
ATOM 2128 C C . ILE A 1 276 ? -7.804 11.953 -7.578 1.00 98.31 276 ILE A C 1
ATOM 2130 O O . ILE A 1 276 ? -7.796 12.521 -8.664 1.00 98.31 276 ILE A O 1
ATOM 2134 N N . ILE A 1 277 ? -6.720 11.852 -6.814 1.00 98.62 277 ILE A N 1
ATOM 2135 C CA . ILE A 1 277 ? -5.362 12.204 -7.230 1.00 98.62 277 ILE A CA 1
ATOM 2136 C C . ILE A 1 277 ? -4.584 10.898 -7.394 1.00 98.62 277 ILE A C 1
ATOM 2138 O O . ILE A 1 277 ? -4.569 10.071 -6.484 1.00 98.62 277 ILE A O 1
ATOM 2142 N N . LEU A 1 278 ? -3.933 10.722 -8.541 1.00 98.38 278 LEU A N 1
ATOM 2143 C CA . LEU A 1 278 ? -3.061 9.580 -8.819 1.00 98.38 278 LEU A CA 1
ATOM 2144 C C . LEU A 1 278 ? -1.617 10.058 -8.923 1.00 98.38 278 LEU A C 1
ATOM 2146 O O . LEU A 1 278 ? -1.350 11.036 -9.622 1.00 98.38 278 LEU A O 1
ATOM 2150 N N . THR A 1 279 ? -0.689 9.350 -8.288 1.00 97.69 279 THR A N 1
ATOM 2151 C CA . THR A 1 279 ? 0.746 9.618 -8.423 1.00 97.69 279 THR A CA 1
ATOM 2152 C C . THR A 1 279 ? 1.535 8.318 -8.571 1.00 97.69 279 THR A C 1
ATOM 2154 O O . THR A 1 279 ? 1.192 7.332 -7.922 1.00 97.69 279 THR A O 1
ATOM 2157 N N . PRO A 1 280 ? 2.583 8.270 -9.409 1.00 96.75 280 PRO A N 1
ATOM 2158 C CA . PRO A 1 280 ? 3.460 7.111 -9.447 1.00 96.75 280 PRO A CA 1
ATOM 2159 C C . PRO A 1 280 ? 4.367 7.099 -8.213 1.00 96.75 280 PRO A C 1
ATOM 2161 O O . PRO A 1 280 ? 4.842 8.149 -7.767 1.00 96.75 280 PRO A O 1
ATOM 2164 N N . GLY A 1 281 ? 4.630 5.908 -7.685 1.00 94.38 281 GLY A N 1
ATOM 2165 C CA . GLY A 1 281 ? 5.717 5.658 -6.752 1.00 94.38 281 GLY A CA 1
ATOM 2166 C C . GLY A 1 281 ? 7.074 5.928 -7.394 1.00 94.38 281 GLY A C 1
ATOM 2167 O O . GLY A 1 281 ? 7.208 5.872 -8.616 1.00 94.38 281 GLY A O 1
ATOM 2168 N N . HIS A 1 282 ? 8.087 6.222 -6.580 1.00 91.50 282 HIS A N 1
ATOM 2169 C CA . HIS A 1 282 ? 9.465 6.497 -7.025 1.00 91.50 282 HIS A CA 1
ATOM 2170 C C . HIS A 1 282 ? 9.635 7.727 -7.937 1.00 91.50 282 HIS A C 1
ATOM 2172 O O . HIS A 1 282 ? 10.636 7.867 -8.642 1.00 91.50 282 HIS A O 1
ATOM 2178 N N . ILE A 1 283 ? 8.684 8.669 -7.902 1.00 91.00 283 ILE A N 1
ATOM 2179 C CA . ILE A 1 283 ? 8.674 9.854 -8.777 1.00 91.00 283 ILE A CA 1
ATOM 2180 C C . ILE A 1 283 ? 9.913 10.746 -8.659 1.00 91.00 283 ILE A C 1
ATOM 2182 O O . ILE A 1 283 ? 10.349 11.337 -9.651 1.00 91.00 283 ILE A O 1
ATOM 2186 N N . ALA A 1 284 ? 10.504 10.803 -7.468 1.00 88.56 284 ALA A N 1
ATOM 2187 C CA . ALA A 1 284 ? 11.657 11.635 -7.148 1.00 88.56 284 ALA A CA 1
ATOM 2188 C C . ALA A 1 284 ? 12.796 10.837 -6.493 1.00 88.56 284 ALA A C 1
ATOM 2190 O O . ALA A 1 284 ? 13.661 11.431 -5.853 1.00 88.56 284 ALA A O 1
ATOM 2191 N N . ASP A 1 285 ? 12.803 9.508 -6.626 1.00 79.62 285 ASP A N 1
ATOM 2192 C CA . ASP A 1 285 ? 13.879 8.683 -6.073 1.00 79.62 285 ASP A CA 1
ATOM 2193 C C . ASP A 1 285 ? 15.209 8.986 -6.792 1.00 79.62 285 ASP A C 1
ATOM 2195 O O . ASP A 1 285 ? 15.254 9.152 -8.013 1.00 79.62 285 ASP A O 1
ATOM 2199 N N . GLY A 1 286 ? 16.288 9.101 -6.011 1.00 64.88 286 GLY A N 1
ATOM 2200 C CA . GLY A 1 286 ? 17.654 9.355 -6.491 1.00 64.88 286 GLY A CA 1
ATOM 2201 C C . GLY A 1 286 ? 18.373 8.110 -7.012 1.00 64.88 286 GLY A C 1
ATOM 2202 O O . GLY A 1 286 ? 17.818 7.021 -7.044 1.00 64.88 286 GLY A O 1
ATOM 2203 N N . SER A 1 287 ? 19.655 8.230 -7.360 1.00 55.81 287 SER A N 1
ATOM 2204 C CA . SER A 1 287 ? 20.494 7.091 -7.785 1.00 55.81 287 SER A CA 1
ATOM 2205 C C . SER A 1 287 ? 20.675 6.001 -6.713 1.00 55.81 287 SER A C 1
ATOM 2207 O O . SER A 1 287 ? 20.948 4.857 -7.058 1.00 55.81 287 SER A O 1
ATOM 2209 N N . ASN A 1 288 ? 20.447 6.327 -5.435 1.00 55.00 288 ASN A N 1
ATOM 2210 C CA . ASN A 1 288 ? 20.391 5.383 -4.307 1.00 55.00 288 ASN A CA 1
ATOM 2211 C C . ASN A 1 288 ? 18.940 4.944 -3.983 1.00 55.00 288 ASN A C 1
ATOM 2213 O O . ASN A 1 288 ? 18.603 4.693 -2.827 1.00 55.00 288 ASN A O 1
ATOM 2217 N N . SER A 1 289 ? 18.082 4.945 -5.009 1.00 61.88 289 SER A N 1
ATOM 2218 C CA . SER A 1 289 ? 16.632 4.696 -5.011 1.00 61.88 289 SER A CA 1
ATOM 2219 C C . SER A 1 289 ? 16.196 3.443 -4.246 1.00 61.88 289 SER A C 1
ATOM 2221 O O . SER A 1 289 ? 16.865 2.413 -4.282 1.00 61.88 289 SER A O 1
ATOM 2223 N N . SER A 1 290 ? 15.006 3.519 -3.640 1.00 69.75 290 SER A N 1
ATOM 2224 C CA . SER A 1 290 ? 14.314 2.370 -3.040 1.00 69.75 290 SER A CA 1
ATOM 2225 C C . SER A 1 290 ? 13.537 1.519 -4.050 1.00 69.75 290 SER A C 1
ATOM 2227 O O . SER A 1 290 ? 13.199 0.378 -3.743 1.00 69.75 290 SER A O 1
ATOM 2229 N N . GLY A 1 291 ? 13.274 2.064 -5.241 1.00 73.31 291 GLY A N 1
ATOM 2230 C CA . GLY A 1 291 ? 12.610 1.356 -6.330 1.00 73.31 291 GLY A CA 1
ATOM 2231 C C . GLY A 1 291 ? 13.492 0.284 -6.963 1.00 73.31 291 GLY A C 1
ATOM 2232 O O . GLY A 1 291 ? 14.722 0.390 -6.979 1.00 73.31 291 GLY A O 1
ATOM 2233 N N . THR A 1 292 ? 12.856 -0.745 -7.510 1.00 80.62 292 THR A N 1
ATOM 2234 C CA . THR A 1 292 ? 13.495 -1.924 -8.093 1.00 80.62 292 THR A CA 1
ATOM 2235 C C . THR A 1 292 ? 13.511 -1.893 -9.625 1.00 80.62 292 THR A C 1
ATOM 2237 O O . THR A 1 292 ? 12.677 -1.278 -10.287 1.00 80.62 292 THR A O 1
ATOM 2240 N N . ASN A 1 293 ? 14.462 -2.611 -10.224 1.00 82.19 293 ASN A N 1
ATOM 2241 C CA . ASN A 1 293 ? 14.440 -2.947 -11.652 1.00 82.19 293 ASN A CA 1
ATOM 2242 C C . ASN A 1 293 ? 13.735 -4.290 -11.911 1.00 82.19 293 ASN A C 1
ATOM 2244 O O . ASN A 1 293 ? 13.925 -4.922 -12.949 1.00 82.19 293 ASN A O 1
ATOM 2248 N N . GLY A 1 294 ? 12.922 -4.741 -10.953 1.00 82.75 294 GLY A N 1
ATOM 2249 C CA . GLY A 1 294 ? 12.262 -6.032 -11.000 1.00 82.75 294 GLY A CA 1
ATOM 2250 C C . GLY A 1 294 ? 13.299 -7.149 -10.981 1.00 82.75 294 GLY A C 1
ATOM 2251 O O . GLY A 1 294 ? 14.091 -7.268 -10.048 1.00 82.75 294 GLY A O 1
ATOM 2252 N N . THR A 1 295 ? 13.289 -7.970 -12.027 1.00 78.81 295 THR A N 1
ATOM 2253 C CA . THR A 1 295 ? 14.269 -9.059 -12.218 1.00 78.81 295 THR A CA 1
ATOM 2254 C C . THR A 1 295 ? 15.486 -8.661 -13.059 1.00 78.81 295 THR A C 1
ATOM 2256 O O . THR A 1 295 ? 16.387 -9.476 -13.249 1.00 78.81 295 THR A O 1
ATOM 2259 N N . HIS A 1 296 ? 15.527 -7.424 -13.558 1.00 83.81 296 HIS A N 1
ATOM 2260 C CA . HIS A 1 296 ? 16.663 -6.881 -14.304 1.00 83.81 296 HIS A CA 1
ATOM 2261 C C . HIS A 1 296 ? 17.640 -6.151 -13.380 1.00 83.81 296 HIS A C 1
ATOM 2263 O O . HIS A 1 296 ? 17.298 -5.748 -12.270 1.00 83.81 296 HIS A O 1
ATOM 2269 N N . ASN A 1 297 ? 18.880 -5.983 -13.840 1.00 81.88 297 ASN A N 1
ATOM 2270 C CA . ASN A 1 297 ? 19.980 -5.431 -13.044 1.00 81.88 297 ASN A CA 1
ATOM 2271 C C . ASN A 1 297 ? 20.303 -3.957 -13.349 1.00 81.88 297 ASN A C 1
ATOM 2273 O O . ASN A 1 297 ? 21.192 -3.398 -12.709 1.00 81.88 297 ASN A O 1
ATOM 2277 N N . SER A 1 298 ? 19.606 -3.321 -14.294 1.00 83.88 298 SER A N 1
ATOM 2278 C CA . SER A 1 298 ? 19.911 -1.957 -14.732 1.00 83.88 298 SER A CA 1
ATOM 2279 C C . SER A 1 298 ? 18.669 -1.094 -14.928 1.00 83.88 298 SER A C 1
ATOM 2281 O O . SER A 1 298 ? 17.633 -1.562 -15.397 1.00 83.88 298 SER A O 1
ATOM 2283 N N . SER A 1 299 ? 18.822 0.190 -14.612 1.00 89.88 299 SER A N 1
ATOM 2284 C CA . SER A 1 299 ? 17.869 1.252 -14.939 1.00 89.88 299 SER A CA 1
ATOM 2285 C C . SER A 1 299 ? 17.860 1.555 -16.443 1.00 89.88 299 SER A C 1
ATOM 2287 O O . SER A 1 299 ? 18.779 1.175 -17.169 1.00 89.88 299 SER A O 1
ATOM 2289 N N . VAL A 1 300 ? 16.839 2.274 -16.906 1.00 92.56 300 VAL A N 1
ATOM 2290 C CA . VAL A 1 300 ? 16.624 2.620 -18.319 1.00 92.56 300 VAL A CA 1
ATOM 2291 C C . VAL A 1 300 ? 16.514 4.127 -18.523 1.00 92.56 300 VAL A C 1
ATOM 2293 O O . VAL A 1 300 ? 16.191 4.862 -17.591 1.00 92.56 300 VAL A O 1
ATOM 2296 N N . THR A 1 301 ? 16.746 4.604 -19.746 1.00 93.81 301 THR A N 1
ATOM 2297 C CA . THR A 1 301 ? 16.436 5.991 -20.114 1.00 93.81 301 THR A CA 1
ATOM 2298 C C . THR A 1 301 ? 14.956 6.108 -20.465 1.00 93.81 301 THR A C 1
ATOM 2300 O O . THR A 1 301 ? 14.497 5.547 -21.454 1.00 93.81 301 THR A O 1
ATOM 2303 N N . TYR A 1 302 ? 14.204 6.864 -19.670 1.00 93.00 302 TYR A N 1
ATOM 2304 C CA . TYR A 1 302 ? 12.777 7.107 -19.849 1.00 93.00 302 TYR A CA 1
ATOM 2305 C C . TYR A 1 302 ? 12.484 8.601 -19.711 1.00 93.00 302 TYR A C 1
ATOM 2307 O O . TYR A 1 302 ? 12.913 9.234 -18.748 1.00 93.00 302 TYR A O 1
ATOM 2315 N N . LYS A 1 303 ? 11.782 9.181 -20.696 1.00 91.50 303 LYS A N 1
ATOM 2316 C CA . LYS A 1 303 ? 11.481 10.628 -20.771 1.00 91.50 303 LYS A CA 1
ATOM 2317 C C . LYS A 1 303 ? 12.724 11.524 -20.570 1.00 91.50 303 LYS A C 1
ATOM 2319 O O . LYS A 1 303 ? 12.642 12.585 -19.964 1.00 91.50 303 LYS A O 1
ATOM 2324 N N . GLY A 1 304 ? 13.874 11.090 -21.095 1.00 89.88 304 GLY A N 1
ATOM 2325 C CA . GLY A 1 304 ? 15.143 11.827 -21.025 1.00 89.88 304 GLY A CA 1
ATOM 2326 C C . GLY A 1 304 ? 15.931 11.656 -19.721 1.00 89.88 304 GLY A C 1
ATOM 2327 O O . GLY A 1 304 ? 16.978 12.277 -19.573 1.00 89.88 304 GLY A O 1
ATOM 2328 N N . GLU A 1 305 ? 15.477 10.808 -18.795 1.00 89.19 305 GLU A N 1
ATOM 2329 C CA . GLU A 1 305 ? 16.122 10.592 -17.496 1.00 89.19 305 GLU A CA 1
ATOM 2330 C C . GLU A 1 305 ? 16.410 9.109 -17.237 1.00 89.19 305 GLU A C 1
ATOM 2332 O O . GLU A 1 305 ? 15.695 8.231 -17.715 1.00 89.19 305 GLU A O 1
ATOM 2337 N N . THR A 1 306 ? 17.427 8.813 -16.426 1.00 90.94 306 THR A N 1
ATOM 2338 C CA . THR A 1 306 ? 17.676 7.451 -15.932 1.00 90.94 306 THR A CA 1
ATOM 2339 C C . THR A 1 306 ? 16.663 7.095 -14.846 1.00 90.94 306 THR A C 1
ATOM 2341 O O . THR A 1 306 ? 16.618 7.748 -13.804 1.00 90.94 306 THR A O 1
ATOM 2344 N N . ARG A 1 307 ? 15.865 6.047 -15.067 1.00 90.75 307 ARG A N 1
ATOM 2345 C CA . ARG A 1 307 ? 14.764 5.618 -14.194 1.00 90.75 307 ARG A CA 1
ATOM 2346 C C . ARG A 1 307 ? 14.768 4.111 -13.966 1.00 90.75 307 ARG A C 1
ATOM 2348 O O . ARG A 1 307 ? 15.195 3.350 -14.832 1.00 90.75 307 ARG A O 1
ATOM 2355 N N . THR A 1 308 ? 14.269 3.679 -12.810 1.00 92.62 308 THR A N 1
ATOM 2356 C CA . THR A 1 308 ? 14.024 2.255 -12.560 1.00 92.62 308 THR A CA 1
ATOM 2357 C C . THR A 1 308 ? 12.868 1.749 -13.419 1.00 92.62 308 THR A C 1
ATOM 2359 O O . THR A 1 308 ? 11.959 2.511 -13.762 1.00 92.62 308 THR A O 1
ATOM 2362 N N . LEU A 1 309 ? 12.869 0.457 -13.753 1.00 93.81 309 LEU A N 1
ATOM 2363 C CA . LEU A 1 309 ? 11.743 -0.151 -14.472 1.00 93.81 309 LEU A CA 1
ATOM 2364 C C . LEU A 1 309 ? 10.439 -0.094 -13.666 1.00 93.81 309 LEU A C 1
ATOM 2366 O O . LEU A 1 309 ? 9.373 0.057 -14.258 1.00 93.81 309 LEU A O 1
ATOM 2370 N N . GLU A 1 310 ? 10.513 -0.148 -12.335 1.00 95.00 310 GLU A N 1
ATOM 2371 C CA . GLU A 1 310 ? 9.345 0.063 -11.480 1.00 95.00 310 GLU A CA 1
ATOM 2372 C C . GLU A 1 310 ? 8.738 1.457 -11.664 1.00 95.00 310 GLU A C 1
ATOM 2374 O O . GLU A 1 310 ? 7.530 1.562 -11.859 1.00 95.00 310 GLU A O 1
ATOM 2379 N N . PHE A 1 311 ? 9.549 2.523 -11.696 1.00 94.75 311 PHE A N 1
ATOM 2380 C CA . PHE A 1 311 ? 9.026 3.869 -11.940 1.00 94.75 311 PHE A CA 1
ATOM 2381 C C . PHE A 1 311 ? 8.296 3.957 -13.286 1.00 94.75 311 PHE A C 1
ATOM 2383 O O . PHE A 1 311 ? 7.206 4.521 -13.358 1.00 94.75 311 PHE A O 1
ATOM 2390 N N . VAL A 1 312 ? 8.867 3.375 -14.346 1.00 96.25 312 VAL A N 1
ATOM 2391 C CA . VAL A 1 312 ? 8.227 3.360 -15.671 1.00 96.25 312 VAL A CA 1
ATOM 2392 C C . VAL A 1 312 ? 6.887 2.625 -15.617 1.00 96.25 312 VAL A C 1
ATOM 2394 O O . VAL A 1 312 ? 5.887 3.130 -16.127 1.00 96.25 312 VAL A O 1
ATOM 2397 N N . ALA A 1 313 ? 6.839 1.458 -14.969 1.00 97.38 313 ALA A N 1
ATOM 2398 C CA . ALA A 1 313 ? 5.602 0.702 -14.803 1.00 97.38 313 ALA A CA 1
ATOM 2399 C C . ALA A 1 313 ? 4.555 1.493 -13.996 1.00 97.38 313 ALA A C 1
ATOM 2401 O O . ALA A 1 313 ? 3.392 1.547 -14.400 1.00 97.38 313 ALA A O 1
ATOM 2402 N N . ASN A 1 314 ? 4.960 2.159 -12.911 1.00 97.81 314 ASN A N 1
ATOM 2403 C CA . ASN A 1 314 ? 4.093 3.010 -12.092 1.00 97.81 314 ASN A CA 1
ATOM 2404 C C . ASN A 1 314 ? 3.511 4.174 -12.905 1.00 97.81 314 ASN A C 1
ATOM 2406 O O . ASN A 1 314 ? 2.302 4.401 -12.872 1.00 97.81 314 ASN A O 1
ATOM 2410 N N . ASP A 1 315 ? 4.350 4.887 -13.662 1.00 97.56 315 ASP A N 1
ATOM 2411 C CA . ASP A 1 315 ? 3.953 6.048 -14.469 1.00 97.56 315 ASP A CA 1
ATOM 2412 C C . ASP A 1 315 ? 2.930 5.661 -15.547 1.00 97.56 315 ASP A C 1
ATOM 2414 O O . ASP A 1 315 ? 1.857 6.259 -15.640 1.00 97.56 315 ASP A O 1
ATOM 2418 N N . ILE A 1 316 ? 3.190 4.581 -16.292 1.00 98.44 316 ILE A N 1
ATOM 2419 C CA . ILE A 1 316 ? 2.244 4.077 -17.299 1.00 98.44 316 ILE A CA 1
ATOM 2420 C C . ILE A 1 316 ? 0.964 3.544 -16.641 1.00 98.44 316 ILE A C 1
ATOM 2422 O O . ILE A 1 316 ? -0.132 3.740 -17.167 1.00 98.44 316 ILE A O 1
ATOM 2426 N N . THR A 1 317 ? 1.055 2.924 -15.463 1.00 98.56 317 THR A N 1
ATOM 2427 C CA . THR A 1 317 ? -0.136 2.474 -14.727 1.00 98.56 317 THR A CA 1
ATOM 2428 C C . THR A 1 317 ? -1.007 3.651 -14.297 1.00 98.56 317 THR A C 1
ATOM 2430 O O . THR A 1 317 ? -2.228 3.573 -14.419 1.00 98.56 317 THR A O 1
ATOM 2433 N N . VAL A 1 318 ? -0.415 4.772 -13.873 1.00 98.56 318 VAL A N 1
ATOM 2434 C CA . VAL A 1 318 ? -1.153 6.009 -13.567 1.00 98.56 318 VAL A CA 1
ATOM 2435 C C . VAL A 1 318 ? -1.888 6.548 -14.797 1.00 98.56 318 VAL A C 1
ATOM 2437 O O . VAL A 1 318 ? -3.033 6.986 -14.660 1.00 98.56 318 VAL A O 1
ATOM 2440 N N . GLU A 1 319 ? -1.290 6.490 -15.992 1.00 98.25 319 GLU A N 1
ATOM 2441 C CA . GLU A 1 319 ? -1.973 6.862 -17.244 1.00 98.25 319 GLU A CA 1
ATOM 2442 C C . GLU A 1 319 ? -3.216 5.990 -17.485 1.00 98.25 319 GLU A C 1
ATOM 2444 O O . GLU A 1 319 ? -4.306 6.513 -17.729 1.00 98.25 319 GLU A O 1
ATOM 2449 N N . VAL A 1 320 ? -3.078 4.666 -17.363 1.00 98.56 320 VAL A N 1
ATOM 2450 C CA . VAL A 1 320 ? -4.183 3.716 -17.583 1.00 98.56 320 VAL A CA 1
ATOM 2451 C C . VAL A 1 320 ? -5.280 3.883 -16.524 1.00 98.56 320 VAL A C 1
ATOM 2453 O O . VAL A 1 320 ? -6.461 3.960 -16.864 1.00 98.56 320 VAL A O 1
ATOM 2456 N N . PHE A 1 321 ? -4.911 4.016 -15.246 1.00 98.56 321 PHE A N 1
ATOM 2457 C CA . PHE A 1 321 ? -5.856 4.247 -14.147 1.00 98.56 321 PHE A CA 1
ATOM 2458 C C . PHE A 1 321 ? -6.630 5.550 -14.332 1.00 98.56 321 PHE A C 1
ATOM 2460 O O . PHE A 1 321 ? -7.843 5.574 -14.131 1.00 98.56 321 PHE A O 1
ATOM 2467 N N . ARG A 1 322 ? -5.953 6.629 -14.743 1.00 98.44 322 ARG A N 1
ATOM 2468 C CA . ARG A 1 322 ? -6.588 7.922 -15.018 1.00 98.44 322 ARG A CA 1
ATOM 2469 C C . ARG A 1 322 ? -7.690 7.782 -16.063 1.00 98.44 322 ARG A C 1
ATOM 2471 O O . ARG A 1 322 ? -8.797 8.257 -15.823 1.00 98.44 322 ARG A O 1
ATOM 2478 N N . ILE A 1 323 ? -7.399 7.114 -17.180 1.00 98.19 323 ILE A N 1
ATOM 2479 C CA . ILE A 1 323 ? -8.356 6.913 -18.274 1.00 98.19 323 ILE A CA 1
ATOM 2480 C C . ILE A 1 323 ? -9.582 6.133 -17.785 1.00 98.19 323 ILE A C 1
ATOM 2482 O O . ILE A 1 323 ? -10.713 6.569 -17.997 1.00 98.19 323 ILE A O 1
ATOM 2486 N N . GLU A 1 324 ? -9.382 5.003 -17.104 1.00 98.19 324 GLU A N 1
ATOM 2487 C CA . GLU A 1 324 ? -10.499 4.161 -16.655 1.00 98.19 324 GLU A CA 1
ATOM 2488 C C . GLU A 1 324 ? -11.334 4.829 -15.551 1.00 98.19 324 GLU A C 1
ATOM 2490 O O . GLU A 1 324 ? -12.562 4.732 -15.557 1.00 98.19 324 GLU A O 1
ATOM 2495 N N . LEU A 1 325 ? -10.705 5.578 -14.642 1.00 97.75 325 LEU A N 1
ATOM 2496 C CA . LEU A 1 325 ? -11.420 6.348 -13.621 1.00 97.75 325 LEU A CA 1
ATOM 2497 C C . LEU A 1 325 ? -12.242 7.486 -14.235 1.00 97.75 325 LEU A C 1
ATOM 2499 O O . LEU A 1 325 ? -13.393 7.685 -13.843 1.00 97.75 325 LEU A O 1
ATOM 2503 N N . GLN A 1 326 ? -11.703 8.193 -15.230 1.00 97.31 326 GLN A N 1
ATOM 2504 C CA . GLN A 1 326 ? -12.450 9.219 -15.964 1.00 97.31 326 GLN A CA 1
ATOM 2505 C C . GLN A 1 326 ? -13.650 8.618 -16.709 1.00 97.31 326 GLN A C 1
ATOM 2507 O O . GLN A 1 326 ? -14.754 9.151 -16.605 1.00 97.31 326 GLN A O 1
ATOM 2512 N N . LYS A 1 327 ? -13.478 7.468 -17.381 1.00 96.69 327 LYS A N 1
ATOM 2513 C CA . LYS A 1 327 ? -14.591 6.726 -18.008 1.00 96.69 327 LYS A CA 1
ATOM 2514 C C . LYS A 1 327 ? -15.671 6.331 -16.997 1.00 96.69 327 LYS A C 1
ATOM 2516 O O . LYS A 1 327 ? -16.851 6.331 -17.331 1.00 96.69 327 LYS A O 1
ATOM 2521 N N . ALA A 1 328 ? -15.280 6.031 -15.760 1.00 95.44 328 ALA A N 1
ATOM 2522 C CA . ALA A 1 328 ? -16.189 5.702 -14.663 1.00 95.44 328 ALA A CA 1
ATOM 2523 C C . ALA A 1 328 ? -16.785 6.928 -13.936 1.00 95.44 328 ALA A C 1
ATOM 2525 O O . ALA A 1 328 ? -17.435 6.778 -12.896 1.00 95.44 328 ALA A O 1
ATOM 2526 N N . GLY A 1 329 ? -16.570 8.140 -14.457 1.00 95.94 329 GLY A N 1
ATOM 2527 C CA . GLY A 1 329 ? -17.154 9.374 -13.931 1.00 95.94 329 GLY A CA 1
ATOM 2528 C C . GLY A 1 329 ? -16.471 9.921 -12.675 1.00 95.94 329 GLY A C 1
ATOM 2529 O O . GLY A 1 329 ? -17.097 10.662 -11.917 1.00 95.94 329 GLY A O 1
ATOM 2530 N N . TYR A 1 330 ? -15.214 9.552 -12.412 1.00 96.88 330 TYR A N 1
ATOM 2531 C CA . TYR A 1 330 ? -14.411 10.184 -11.362 1.00 96.88 330 TYR A CA 1
ATOM 2532 C C . TYR A 1 330 ? -13.774 11.482 -11.868 1.00 96.88 330 TYR A C 1
ATOM 2534 O O . TYR A 1 330 ? -13.298 11.569 -13.001 1.00 96.88 330 TYR A O 1
ATOM 2542 N N . ASN A 1 331 ? -13.705 12.481 -10.990 1.00 97.44 331 ASN A N 1
ATOM 2543 C CA . ASN A 1 331 ? -12.931 13.693 -11.213 1.00 97.44 331 ASN A CA 1
ATOM 2544 C C . ASN A 1 331 ? -11.458 13.415 -10.878 1.00 97.44 331 ASN A C 1
ATOM 2546 O O . ASN A 1 331 ? -11.055 13.477 -9.715 1.00 97.44 331 ASN A O 1
ATOM 2550 N N . VAL A 1 332 ? -10.657 13.068 -11.886 1.00 97.94 332 VAL A N 1
ATOM 2551 C CA . VAL A 1 332 ? -9.224 12.811 -11.688 1.00 97.94 332 VAL A CA 1
ATOM 2552 C C . VAL A 1 332 ? -8.452 14.129 -11.733 1.00 97.94 332 VAL A C 1
ATOM 2554 O O . VAL A 1 332 ? -8.286 14.735 -12.791 1.00 97.94 332 VAL A O 1
ATOM 2557 N N . ILE A 1 333 ? -7.978 14.563 -10.569 1.00 97.69 333 ILE A N 1
ATOM 2558 C CA . ILE A 1 333 ? -7.234 15.803 -10.364 1.00 97.69 333 ILE A CA 1
ATOM 2559 C C . ILE A 1 333 ? -5.770 15.577 -10.747 1.00 97.69 333 ILE A C 1
ATOM 2561 O O . ILE A 1 333 ? -5.154 14.578 -10.368 1.00 97.69 333 ILE A O 1
ATOM 2565 N N . ASN A 1 334 ? -5.194 16.532 -11.480 1.00 96.00 334 ASN A N 1
ATOM 2566 C CA . ASN A 1 334 ? -3.773 16.512 -11.814 1.00 96.00 334 ASN A CA 1
ATOM 2567 C C . ASN A 1 334 ? -2.923 16.599 -10.543 1.00 96.00 334 ASN A C 1
ATOM 2569 O O . ASN A 1 334 ? -3.064 17.543 -9.769 1.00 96.00 334 ASN A O 1
ATOM 2573 N N . ALA A 1 335 ? -2.029 15.629 -10.353 1.00 94.81 335 ALA A N 1
ATOM 2574 C CA . ALA A 1 335 ? -1.012 15.690 -9.312 1.00 94.81 335 ALA A CA 1
ATOM 2575 C C . ALA A 1 335 ? -0.071 16.900 -9.523 1.00 94.81 335 ALA A C 1
ATOM 2577 O O . ALA A 1 335 ? -0.019 17.442 -10.634 1.00 94.81 335 ALA A O 1
ATOM 2578 N N . PRO A 1 336 ? 0.664 17.334 -8.479 1.00 95.44 336 PRO A N 1
ATOM 2579 C CA . PRO A 1 336 ? 1.661 18.392 -8.602 1.00 95.44 336 PRO A CA 1
ATOM 2580 C C . PRO A 1 336 ? 2.686 18.099 -9.700 1.00 95.44 336 PRO A C 1
ATOM 2582 O O . PRO A 1 336 ? 2.906 16.948 -10.083 1.00 95.44 336 PRO A O 1
ATOM 2585 N N . THR A 1 337 ? 3.353 19.142 -10.187 1.00 93.62 337 THR A N 1
ATOM 2586 C CA . THR A 1 337 ? 4.458 18.971 -11.131 1.00 93.62 337 THR A CA 1
ATOM 2587 C C . THR A 1 337 ? 5.551 18.111 -10.485 1.00 93.62 337 THR A C 1
ATOM 2589 O O . THR A 1 337 ? 5.964 18.413 -9.360 1.00 93.62 337 THR A O 1
ATOM 2592 N N . PRO A 1 338 ? 6.038 17.054 -11.162 1.00 90.00 338 PRO A N 1
ATOM 2593 C CA . PRO A 1 338 ? 7.154 16.267 -10.656 1.00 90.00 338 PRO A CA 1
ATOM 2594 C C . PRO A 1 338 ? 8.367 17.172 -10.393 1.00 90.00 338 PRO A C 1
ATOM 2596 O O . PRO A 1 338 ? 8.658 18.045 -11.216 1.00 90.00 338 PRO A O 1
ATOM 2599 N N . PRO A 1 339 ? 9.093 16.992 -9.276 1.00 89.94 339 PRO A N 1
ATOM 2600 C CA . PRO A 1 339 ? 10.293 17.781 -9.021 1.00 89.94 339 PRO A CA 1
ATOM 2601 C C . PRO A 1 339 ? 11.352 17.494 -10.094 1.00 89.94 339 PRO A C 1
ATOM 2603 O O . PRO A 1 339 ? 11.331 16.442 -10.731 1.00 89.94 339 PRO A O 1
ATOM 2606 N N . THR A 1 340 ? 12.307 18.399 -10.292 1.00 88.44 340 THR A N 1
ATOM 2607 C CA . THR A 1 340 ? 13.508 18.134 -11.108 1.00 88.44 340 THR A CA 1
ATOM 2608 C C . THR A 1 340 ? 14.581 17.408 -10.297 1.00 88.44 340 THR A C 1
ATOM 2610 O O . THR A 1 340 ? 15.272 16.537 -10.816 1.00 88.44 340 THR A O 1
ATOM 2613 N N . GLU A 1 341 ? 14.680 17.710 -9.001 1.00 89.44 341 GLU A N 1
ATOM 2614 C CA . GLU A 1 341 ? 15.584 17.038 -8.070 1.00 89.44 341 GLU A CA 1
ATOM 2615 C C . GLU A 1 341 ? 15.154 15.581 -7.803 1.00 89.44 341 GLU A C 1
ATOM 2617 O O . GLU A 1 341 ? 13.965 15.241 -7.792 1.00 89.44 341 GLU A O 1
ATOM 2622 N N . ARG A 1 342 ? 16.139 14.702 -7.592 1.00 87.06 342 ARG A N 1
ATOM 2623 C CA . ARG A 1 342 ? 15.965 13.267 -7.333 1.00 87.06 342 ARG A CA 1
ATOM 2624 C C . ARG A 1 342 ? 16.566 12.923 -5.967 1.00 87.06 342 ARG A C 1
ATOM 2626 O O . ARG A 1 342 ? 17.703 12.465 -5.870 1.00 87.06 342 ARG A O 1
ATOM 2633 N N . SER A 1 343 ? 15.831 13.227 -4.904 1.00 86.50 343 SER A N 1
ATOM 2634 C CA . SER A 1 343 ? 16.261 13.031 -3.519 1.00 86.50 343 SER A CA 1
ATOM 2635 C C . SER A 1 343 ? 15.082 12.676 -2.615 1.00 86.50 343 SER A C 1
ATOM 2637 O O . SER A 1 343 ? 13.921 12.961 -2.917 1.00 86.50 343 SER A O 1
ATOM 2639 N N . ASP A 1 344 ? 15.377 12.100 -1.449 1.00 85.19 344 ASP A N 1
ATOM 2640 C CA . ASP A 1 344 ? 14.360 11.846 -0.426 1.00 85.19 344 ASP A CA 1
ATOM 2641 C C . ASP A 1 344 ? 13.661 13.128 0.047 1.00 85.19 344 ASP A C 1
ATOM 2643 O O . ASP A 1 344 ? 12.474 13.098 0.381 1.00 85.19 344 ASP A O 1
ATOM 2647 N N . ALA A 1 345 ? 14.379 14.254 0.072 1.00 88.81 345 ALA A N 1
ATOM 2648 C CA . ALA A 1 345 ? 13.816 15.555 0.413 1.00 88.81 345 ALA A CA 1
ATOM 2649 C C . ALA A 1 345 ? 12.826 16.021 -0.665 1.00 88.81 345 ALA A C 1
ATOM 2651 O O . ALA A 1 345 ? 11.691 16.370 -0.334 1.00 88.81 345 ALA A O 1
ATOM 2652 N N . ALA A 1 346 ? 13.205 15.928 -1.944 1.00 91.25 346 ALA A N 1
ATOM 2653 C CA . ALA A 1 346 ? 12.336 16.257 -3.073 1.00 91.25 346 ALA A CA 1
ATOM 2654 C C . ALA A 1 346 ? 11.079 15.373 -3.105 1.00 91.25 346 ALA A C 1
ATOM 2656 O O . ALA A 1 346 ? 9.967 15.871 -3.286 1.00 91.25 346 ALA A O 1
ATOM 2657 N N . ARG A 1 347 ? 11.230 14.069 -2.842 1.00 91.19 347 ARG A N 1
ATOM 2658 C CA . ARG A 1 347 ? 10.108 13.130 -2.723 1.00 91.19 347 ARG A CA 1
ATOM 2659 C C . ARG A 1 347 ? 9.158 13.512 -1.590 1.00 91.19 347 ARG A C 1
ATOM 2661 O O . ARG A 1 347 ? 7.946 13.522 -1.789 1.00 91.19 347 ARG A O 1
ATOM 2668 N N . ARG A 1 348 ? 9.679 13.837 -0.401 1.00 90.88 348 ARG A N 1
ATOM 2669 C CA . ARG A 1 348 ? 8.854 14.276 0.740 1.00 90.88 348 ARG A CA 1
ATOM 2670 C C . ARG A 1 348 ? 8.103 15.568 0.419 1.00 90.88 348 ARG A C 1
ATOM 2672 O O . ARG A 1 348 ? 6.895 15.597 0.622 1.00 90.88 348 ARG A O 1
ATOM 2679 N N . ALA A 1 349 ? 8.786 16.562 -0.150 1.00 93.00 349 ALA A N 1
ATOM 2680 C CA . ALA A 1 349 ? 8.185 17.835 -0.544 1.00 93.00 349 ALA A CA 1
ATOM 2681 C C . ALA A 1 349 ? 7.086 17.663 -1.606 1.00 93.00 349 ALA A C 1
ATOM 2683 O O . ALA A 1 349 ? 6.040 18.304 -1.531 1.00 93.00 349 ALA A O 1
ATOM 2684 N N . TYR A 1 350 ? 7.284 16.764 -2.573 1.00 95.69 350 TYR A N 1
ATOM 2685 C CA . TYR A 1 350 ? 6.254 16.414 -3.549 1.00 95.69 350 TYR A CA 1
ATOM 2686 C C . TYR A 1 350 ? 5.025 15.776 -2.879 1.00 95.69 350 TYR A C 1
ATOM 2688 O O . TYR A 1 350 ? 3.892 16.177 -3.144 1.00 95.69 350 TYR A O 1
ATOM 2696 N N . LEU A 1 351 ? 5.225 14.827 -1.959 1.00 95.31 351 LEU A N 1
ATOM 2697 C CA . LEU A 1 351 ? 4.118 14.197 -1.233 1.00 95.31 351 LEU A CA 1
ATOM 2698 C C . LEU A 1 351 ? 3.395 15.175 -0.291 1.00 95.31 351 LEU A C 1
ATOM 2700 O O . LEU A 1 351 ? 2.187 15.046 -0.096 1.00 95.31 351 LEU A O 1
ATOM 2704 N N . ASP A 1 352 ? 4.097 16.163 0.269 1.00 95.88 352 ASP A N 1
ATOM 2705 C CA . ASP A 1 352 ? 3.478 17.256 1.028 1.00 95.88 352 ASP A CA 1
ATOM 2706 C C . ASP A 1 352 ? 2.547 18.095 0.133 1.00 95.88 352 ASP A C 1
ATOM 2708 O O . ASP A 1 352 ? 1.405 18.351 0.512 1.00 95.88 352 ASP A O 1
ATOM 2712 N N . GLN A 1 353 ? 2.950 18.395 -1.105 1.00 97.62 353 GLN A N 1
ATOM 2713 C CA . GLN A 1 353 ? 2.075 19.065 -2.077 1.00 97.62 353 GLN A CA 1
ATOM 2714 C C . GLN A 1 353 ? 0.869 18.204 -2.485 1.00 97.62 353 GLN A C 1
ATOM 2716 O O . GLN A 1 353 ? -0.241 18.723 -2.621 1.00 97.62 353 GLN A O 1
ATOM 2721 N N . VAL A 1 354 ? 1.045 16.885 -2.655 1.00 97.62 354 VAL A N 1
ATOM 2722 C CA . VAL A 1 354 ? -0.078 15.961 -2.917 1.00 97.62 354 VAL A CA 1
ATOM 2723 C C . VAL A 1 354 ? -1.067 15.984 -1.752 1.00 97.62 354 VAL A C 1
ATOM 2725 O O . VAL A 1 354 ? -2.275 16.054 -1.978 1.00 97.62 354 VAL A O 1
ATOM 2728 N N . LYS A 1 355 ? -0.574 15.973 -0.509 1.00 96.31 355 LYS A N 1
ATOM 2729 C CA . LYS A 1 355 ? -1.404 16.075 0.696 1.00 96.31 355 LYS A CA 1
ATOM 2730 C C . LYS A 1 355 ? -2.196 17.383 0.734 1.00 96.31 355 LYS A C 1
ATOM 2732 O O . LYS A 1 355 ? -3.407 17.349 0.933 1.00 96.31 355 LYS A O 1
ATOM 2737 N N . GLU A 1 356 ? -1.549 18.521 0.505 1.00 96.44 356 GLU A N 1
ATOM 2738 C CA . GLU A 1 356 ? -2.227 19.824 0.474 1.00 96.44 356 GLU A CA 1
ATOM 2739 C C . GLU A 1 356 ? -3.279 19.895 -0.639 1.00 96.44 356 GLU A C 1
ATOM 2741 O O . GLU A 1 356 ? -4.366 20.446 -0.460 1.00 96.44 356 GLU A O 1
ATOM 2746 N N . LEU A 1 357 ? -2.985 19.326 -1.810 1.00 97.12 357 LEU A N 1
ATOM 2747 C CA . LEU A 1 357 ? -3.936 19.251 -2.915 1.00 97.12 357 LEU A CA 1
ATOM 2748 C C . LEU A 1 357 ? -5.131 18.351 -2.573 1.00 97.12 357 LEU A C 1
ATOM 2750 O O . LEU A 1 357 ? -6.273 18.712 -2.870 1.00 97.12 357 LEU A O 1
ATOM 2754 N N . LYS A 1 358 ? -4.874 17.215 -1.916 1.00 96.19 358 LYS A N 1
ATOM 2755 C CA . LYS A 1 358 ? -5.887 16.278 -1.422 1.00 96.19 358 LYS A CA 1
ATOM 2756 C C . LYS A 1 358 ? -6.845 16.959 -0.449 1.00 96.19 358 LYS A C 1
ATOM 2758 O O . LYS A 1 358 ? -8.057 16.863 -0.627 1.00 96.19 358 LYS A O 1
ATOM 2763 N N . GLU A 1 359 ? -6.305 17.656 0.549 1.00 94.19 359 GLU A N 1
ATOM 2764 C CA . GLU A 1 359 ? -7.079 18.362 1.575 1.00 94.19 359 GLU A CA 1
ATOM 2765 C C . GLU A 1 359 ? -7.929 19.483 0.962 1.00 94.19 359 GLU A C 1
ATOM 2767 O O . GLU A 1 359 ? -9.129 19.550 1.221 1.00 94.19 359 GLU A O 1
ATOM 2772 N N . ARG A 1 360 ? -7.351 20.300 0.070 1.00 96.50 360 ARG A N 1
ATOM 2773 C CA . ARG A 1 360 ? -8.071 21.400 -0.598 1.00 96.50 360 ARG A CA 1
ATOM 2774 C C . ARG A 1 360 ? -9.234 20.947 -1.478 1.00 96.50 360 ARG A C 1
ATOM 2776 O O . ARG A 1 360 ? -10.196 21.691 -1.626 1.00 96.50 360 ARG A O 1
ATOM 2783 N N . ASN A 1 361 ? -9.146 19.761 -2.079 1.00 94.50 361 ASN A N 1
ATOM 2784 C CA . ASN A 1 361 ? -10.149 19.269 -3.030 1.00 94.50 361 ASN A CA 1
ATOM 2785 C C . ASN A 1 361 ? -11.068 18.184 -2.456 1.00 94.50 361 ASN A C 1
ATOM 2787 O O . ASN A 1 361 ? -11.863 17.612 -3.206 1.00 94.50 361 ASN A O 1
ATOM 2791 N N . ASN A 1 362 ? -10.940 17.861 -1.163 1.00 93.56 362 ASN A N 1
ATOM 2792 C CA . ASN A 1 362 ? -11.602 16.709 -0.546 1.00 93.56 362 ASN A CA 1
ATOM 2793 C C . ASN A 1 362 ? -11.459 15.435 -1.409 1.00 93.56 362 ASN A C 1
ATOM 2795 O O . ASN A 1 362 ? -12.431 14.749 -1.749 1.00 93.56 362 ASN A O 1
ATOM 2799 N N . ALA A 1 363 ? -10.227 15.190 -1.853 1.00 96.50 363 ALA A N 1
ATOM 2800 C CA . ALA A 1 363 ? -9.906 14.118 -2.777 1.00 96.50 363 ALA A CA 1
ATOM 2801 C C . ALA A 1 363 ? -9.379 12.880 -2.045 1.00 96.50 363 ALA A C 1
ATOM 2803 O O . ALA A 1 363 ? -8.923 12.931 -0.900 1.00 96.50 363 ALA A O 1
ATOM 2804 N N . TYR A 1 364 ? -9.409 11.757 -2.746 1.00 97.56 364 TYR A N 1
ATOM 2805 C CA . TYR A 1 364 ? -8.707 10.541 -2.381 1.00 97.56 364 TYR A CA 1
ATOM 2806 C C . TYR A 1 364 ? -7.376 10.501 -3.139 1.00 97.56 364 TYR A C 1
ATOM 2808 O O . TYR A 1 364 ? -7.371 10.660 -4.356 1.00 97.56 364 TYR A O 1
ATOM 2816 N N . ALA A 1 365 ? -6.248 10.338 -2.447 1.00 98.12 365 ALA A N 1
ATOM 2817 C CA . ALA A 1 365 ? -4.936 10.276 -3.092 1.00 98.12 365 ALA A CA 1
ATOM 2818 C C . ALA A 1 365 ? -4.403 8.844 -3.065 1.00 98.12 365 ALA A C 1
ATOM 2820 O O . ALA A 1 365 ? -4.337 8.234 -1.997 1.00 98.12 365 ALA A O 1
ATOM 2821 N N . LEU A 1 366 ? -4.009 8.351 -4.236 1.00 98.06 366 LEU A N 1
ATOM 2822 C CA . LEU A 1 366 ? -3.510 7.001 -4.448 1.00 98.06 366 LEU A CA 1
ATOM 2823 C C . LEU A 1 366 ? -2.145 7.058 -5.139 1.00 98.06 366 LEU A C 1
ATOM 2825 O O . LEU A 1 366 ? -2.006 7.603 -6.236 1.00 98.06 366 LEU A O 1
ATOM 2829 N N . GLU A 1 367 ? -1.146 6.483 -4.485 1.00 98.00 367 GLU A N 1
ATOM 2830 C CA . GLU A 1 367 ? 0.188 6.258 -5.020 1.00 98.00 367 GLU A CA 1
ATOM 2831 C C . GLU A 1 367 ? 0.292 4.828 -5.559 1.00 98.00 367 GLU A C 1
ATOM 2833 O O . GLU A 1 367 ? -0.034 3.864 -4.865 1.00 98.00 367 GLU A O 1
ATOM 2838 N N . ILE A 1 368 ? 0.707 4.696 -6.816 1.00 98.25 368 ILE A N 1
ATOM 2839 C CA . ILE A 1 368 ? 0.782 3.417 -7.526 1.00 98.25 368 ILE A CA 1
ATOM 2840 C C . ILE A 1 368 ? 2.198 2.854 -7.445 1.00 98.25 368 ILE A C 1
ATOM 2842 O O . ILE A 1 368 ? 3.143 3.546 -7.822 1.00 98.25 368 ILE A O 1
ATOM 2846 N N . HIS A 1 369 ? 2.312 1.600 -7.011 1.00 97.06 369 HIS A N 1
ATOM 2847 C CA . HIS A 1 369 ? 3.559 0.842 -6.917 1.00 97.06 369 HIS A CA 1
ATOM 2848 C C . HIS A 1 369 ? 3.429 -0.558 -7.530 1.00 97.06 369 HIS A C 1
ATOM 2850 O O . HIS A 1 369 ? 2.320 -1.085 -7.701 1.00 97.06 369 HIS A O 1
ATOM 2856 N N . PHE A 1 370 ? 4.576 -1.172 -7.817 1.00 95.00 370 PHE A N 1
ATOM 2857 C CA . PHE A 1 370 ? 4.692 -2.614 -7.999 1.00 95.00 370 PHE A CA 1
ATOM 2858 C C . PHE A 1 370 ? 5.657 -3.158 -6.957 1.00 95.00 370 PHE A C 1
ATOM 2860 O O . PHE A 1 370 ? 6.840 -2.840 -6.992 1.00 95.00 370 PHE A O 1
ATOM 2867 N N . ASP A 1 371 ? 5.178 -4.059 -6.104 1.00 88.75 371 ASP A N 1
ATOM 2868 C CA . ASP A 1 371 ? 6.028 -4.664 -5.087 1.00 88.75 371 ASP A CA 1
ATOM 2869 C C . ASP A 1 371 ? 7.212 -5.397 -5.748 1.00 88.75 371 ASP A C 1
ATOM 2871 O O . ASP A 1 371 ? 7.211 -5.754 -6.935 1.00 88.75 371 ASP A O 1
ATOM 2875 N N . SER A 1 372 ? 8.235 -5.662 -4.948 1.00 85.56 372 SER A N 1
ATOM 2876 C CA . SER A 1 372 ? 9.400 -6.456 -5.316 1.00 85.56 372 SER A CA 1
ATOM 2877 C C . SER A 1 372 ? 9.020 -7.746 -6.072 1.00 85.56 372 SER A C 1
ATOM 287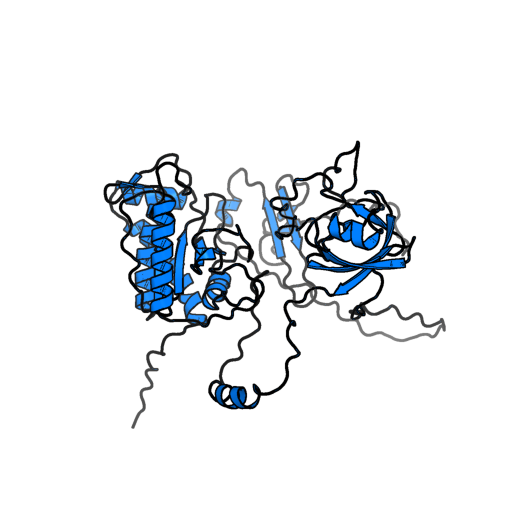9 O O . SER A 1 372 ? 7.917 -8.268 -5.903 1.00 85.56 372 SER A O 1
ATOM 2881 N N . PRO A 1 373 ? 9.924 -8.344 -6.873 1.00 82.69 373 PRO A N 1
ATOM 2882 C CA . PRO A 1 373 ? 9.601 -9.524 -7.689 1.00 82.69 373 PRO A CA 1
ATOM 2883 C C . PRO A 1 373 ? 8.971 -10.706 -6.934 1.00 82.69 373 PRO A C 1
ATOM 2885 O O . PRO A 1 373 ? 8.215 -11.473 -7.525 1.00 82.69 373 PRO A O 1
ATOM 2888 N N . ASN A 1 374 ? 9.277 -10.841 -5.639 1.00 78.94 374 ASN A N 1
ATOM 2889 C CA . ASN A 1 374 ? 8.750 -11.881 -4.743 1.00 78.94 374 ASN A CA 1
ATOM 2890 C C . ASN A 1 374 ? 7.696 -11.349 -3.755 1.00 78.94 374 ASN A C 1
ATOM 2892 O O . ASN A 1 374 ? 7.346 -12.028 -2.788 1.00 78.94 374 ASN A O 1
ATOM 2896 N N . GLY A 1 375 ? 7.257 -10.113 -3.961 1.00 84.62 375 GLY A N 1
ATOM 2897 C CA . GLY A 1 375 ? 6.267 -9.413 -3.170 1.00 84.62 375 GLY A CA 1
ATOM 2898 C C . GLY A 1 375 ? 4.844 -9.870 -3.467 1.00 84.62 375 GLY A C 1
ATOM 2899 O O . GLY A 1 375 ? 4.606 -10.958 -4.002 1.00 84.62 375 GLY A O 1
ATOM 2900 N N . ARG A 1 376 ? 3.866 -9.039 -3.112 1.00 86.81 376 ARG A N 1
ATOM 2901 C CA . ARG A 1 376 ? 2.446 -9.330 -3.338 1.00 86.81 376 ARG A CA 1
ATOM 2902 C C . ARG A 1 376 ? 1.645 -8.056 -3.609 1.00 86.81 376 ARG A C 1
ATOM 2904 O O . ARG A 1 376 ? 2.020 -6.997 -3.120 1.00 86.81 376 ARG A O 1
ATOM 2911 N N . PRO A 1 377 ? 0.507 -8.155 -4.315 1.00 91.06 377 PRO A N 1
ATOM 2912 C CA . PRO A 1 377 ? -0.387 -7.018 -4.432 1.00 91.06 377 PRO A CA 1
ATOM 2913 C C . PRO A 1 377 ? -1.060 -6.701 -3.091 1.00 91.06 377 PRO A C 1
ATOM 2915 O O . PRO A 1 377 ? -1.206 -7.573 -2.223 1.00 91.06 377 PRO A O 1
ATOM 2918 N N . GLY A 1 378 ? -1.524 -5.464 -2.945 1.00 94.19 378 GLY A N 1
ATOM 2919 C CA . GLY A 1 378 ? -2.380 -5.066 -1.839 1.00 94.19 378 GLY A CA 1
ATOM 2920 C C . GLY A 1 378 ? -2.347 -3.579 -1.522 1.00 94.19 378 GLY A C 1
ATOM 2921 O O . GLY A 1 378 ? -1.534 -2.817 -2.037 1.00 94.19 378 GLY A O 1
ATOM 2922 N N . ILE A 1 379 ? -3.251 -3.180 -0.632 1.00 95.50 379 ILE A N 1
ATOM 2923 C CA . ILE A 1 379 ? -3.346 -1.806 -0.145 1.00 95.50 379 ILE A CA 1
ATOM 2924 C C . ILE A 1 379 ? -2.557 -1.625 1.146 1.00 95.50 379 ILE A C 1
ATOM 2926 O O . ILE A 1 379 ? -2.699 -2.410 2.088 1.00 95.50 379 ILE A O 1
ATOM 2930 N N . ILE A 1 380 ? -1.780 -0.546 1.195 1.00 93.00 380 ILE A N 1
ATOM 2931 C CA . ILE A 1 380 ? -1.230 0.040 2.415 1.00 93.00 380 ILE A CA 1
ATOM 2932 C C . ILE A 1 380 ? -2.028 1.320 2.673 1.00 93.00 380 ILE A C 1
ATOM 2934 O O . ILE A 1 380 ? -1.944 2.285 1.910 1.00 93.00 380 ILE A O 1
ATOM 2938 N N . ALA A 1 381 ? -2.852 1.300 3.720 1.00 90.06 381 ALA A N 1
ATOM 2939 C CA . ALA A 1 381 ? -3.824 2.355 3.984 1.00 90.06 381 ALA A CA 1
ATOM 2940 C C . ALA A 1 381 ? -3.161 3.722 4.207 1.00 90.06 381 ALA A C 1
ATOM 2942 O O . ALA A 1 381 ? -2.226 3.849 4.997 1.00 90.06 381 ALA A O 1
ATOM 2943 N N . GLY A 1 382 ? -3.705 4.762 3.571 1.00 82.38 382 GLY A N 1
ATOM 2944 C CA . GLY A 1 382 ? -3.323 6.150 3.793 1.00 82.38 382 GLY A CA 1
ATOM 2945 C C . GLY A 1 382 ? -3.825 6.671 5.137 1.00 82.38 382 GLY A C 1
ATOM 2946 O O . GLY A 1 382 ? -4.743 7.484 5.181 1.00 82.38 382 GLY A O 1
ATOM 2947 N N . ALA A 1 383 ? -3.235 6.222 6.242 1.00 70.44 383 ALA A N 1
ATOM 2948 C CA . ALA A 1 383 ? -3.626 6.626 7.586 1.00 70.44 383 ALA A CA 1
ATOM 2949 C C . ALA A 1 383 ? -2.403 6.956 8.448 1.00 70.44 383 ALA A C 1
ATOM 2951 O O . ALA A 1 383 ? -1.325 6.395 8.274 1.00 70.44 383 ALA A O 1
ATOM 2952 N N . LYS A 1 384 ? -2.589 7.788 9.483 1.00 65.62 384 LYS A N 1
ATOM 2953 C CA . LYS A 1 384 ? -1.594 7.957 10.564 1.00 65.62 384 LYS A CA 1
ATOM 2954 C C . LYS A 1 384 ? -1.463 6.717 11.473 1.00 65.62 384 LYS A C 1
ATOM 2956 O O . LYS A 1 384 ? -1.072 6.857 12.624 1.00 65.62 384 LYS A O 1
ATOM 2961 N N . TYR A 1 385 ? -1.834 5.535 10.969 1.00 65.94 385 TYR A N 1
ATOM 2962 C CA . TYR A 1 385 ? -1.870 4.240 11.660 1.00 65.94 385 TYR A CA 1
ATOM 2963 C C . TYR A 1 385 ? -2.410 4.316 13.094 1.00 65.94 385 TYR A C 1
ATOM 2965 O O . TYR A 1 385 ? -1.978 3.613 14.003 1.00 65.94 385 TYR A O 1
ATOM 2973 N N . GLU A 1 386 ? -3.393 5.199 13.284 1.00 67.31 386 GLU A N 1
ATOM 2974 C CA . GLU A 1 386 ? -4.077 5.389 14.551 1.00 67.31 386 GLU A CA 1
ATOM 2975 C C . GLU A 1 386 ? -5.216 4.358 14.655 1.00 67.31 386 GLU A C 1
ATOM 2977 O O . GLU A 1 386 ? -6.048 4.291 13.740 1.00 67.31 386 GLU A O 1
ATOM 2982 N N . PRO A 1 387 ? -5.312 3.591 15.758 1.00 67.38 387 PRO A N 1
ATOM 2983 C CA . PRO A 1 387 ? -6.323 2.541 15.921 1.00 67.38 387 PRO A CA 1
ATOM 2984 C C . PRO A 1 387 ? -7.779 3.022 15.881 1.00 67.38 387 PRO A C 1
ATOM 2986 O O . PRO A 1 387 ? -8.685 2.205 15.765 1.00 67.38 387 PRO A O 1
ATOM 2989 N N . SER A 1 388 ? -8.030 4.331 15.973 1.00 72.81 388 SER A N 1
ATOM 2990 C CA . SER A 1 388 ? -9.381 4.896 15.887 1.00 72.81 388 SER A CA 1
ATOM 2991 C C . SER A 1 388 ? -9.992 4.799 14.486 1.00 72.81 388 SER A C 1
ATOM 2993 O O . SER A 1 388 ? -11.196 4.983 14.340 1.00 72.81 388 SER A O 1
ATOM 2995 N N . GLY A 1 389 ? -9.179 4.573 13.444 1.00 75.69 389 GLY A N 1
ATOM 2996 C CA . GLY A 1 389 ? -9.641 4.578 12.052 1.00 75.69 389 GLY A CA 1
ATOM 2997 C C . GLY A 1 389 ? -10.065 5.953 11.534 1.00 75.69 389 GLY A C 1
ATOM 2998 O O . GLY A 1 389 ? -10.507 6.073 10.392 1.00 75.69 389 GLY A O 1
ATOM 2999 N N . LYS A 1 390 ? -9.844 7.015 12.324 1.00 80.81 390 LYS A N 1
ATOM 3000 C CA . LYS A 1 390 ? -10.167 8.409 11.987 1.00 80.81 390 LYS A CA 1
ATOM 3001 C C . LYS A 1 390 ? -9.615 8.855 10.628 1.00 80.81 390 LYS A C 1
ATOM 3003 O O . LYS A 1 390 ? -10.207 9.707 9.973 1.00 80.81 390 LYS A O 1
ATOM 3008 N N . TYR A 1 391 ? -8.478 8.292 10.221 1.00 83.56 391 TYR A N 1
ATOM 3009 C CA . TYR A 1 391 ? -7.809 8.622 8.962 1.00 83.56 391 TYR A CA 1
ATOM 3010 C C . TYR A 1 391 ? -8.002 7.578 7.860 1.00 83.56 391 TYR A C 1
ATOM 3012 O O . TYR A 1 391 ? -7.501 7.778 6.762 1.00 83.56 391 TYR A O 1
ATOM 3020 N N . LEU A 1 392 ? -8.690 6.472 8.142 1.00 88.62 392 LEU A N 1
ATOM 3021 C CA . LEU A 1 392 ? -8.885 5.394 7.182 1.00 88.62 392 LEU A CA 1
ATOM 3022 C C . LEU A 1 392 ? -10.090 5.701 6.287 1.00 88.62 392 LEU A C 1
ATOM 3024 O O . LEU A 1 392 ? -11.183 5.989 6.787 1.00 88.62 392 LEU A O 1
ATOM 3028 N N . SER A 1 393 ? -9.900 5.614 4.970 1.00 92.50 393 SER A N 1
ATOM 3029 C CA . SER A 1 393 ? -10.971 5.801 3.997 1.00 92.50 393 SER A CA 1
ATOM 3030 C C . SER A 1 393 ? -11.713 4.510 3.706 1.00 92.50 393 SER A C 1
ATOM 3032 O O . SER A 1 393 ? -11.129 3.437 3.563 1.00 92.50 393 SER A O 1
ATOM 3034 N N . ILE A 1 394 ? -13.026 4.620 3.513 1.00 93.25 394 ILE A N 1
ATOM 3035 C CA . ILE A 1 394 ? -13.824 3.512 2.985 1.00 93.25 394 ILE A CA 1
ATOM 3036 C C . ILE A 1 394 ? -13.376 3.106 1.564 1.00 93.25 394 ILE A C 1
ATOM 3038 O O . ILE A 1 394 ? -13.576 1.963 1.158 1.00 93.25 394 ILE A O 1
ATOM 3042 N N . MET A 1 395 ? -12.717 4.008 0.823 1.00 95.56 395 MET A N 1
ATOM 3043 C CA . MET A 1 395 ? -12.103 3.697 -0.473 1.00 95.56 395 MET A CA 1
ATOM 3044 C C . MET A 1 395 ? -10.880 2.780 -0.325 1.00 95.56 395 MET A C 1
ATOM 3046 O O . MET A 1 395 ? -10.710 1.888 -1.154 1.00 95.56 395 MET A O 1
ATOM 3050 N N . ASP A 1 396 ? -10.103 2.907 0.761 1.00 95.00 396 ASP A N 1
ATOM 3051 C CA . ASP A 1 396 ? -9.006 1.977 1.076 1.00 95.00 396 ASP A CA 1
ATOM 3052 C C . ASP A 1 396 ? -9.550 0.570 1.297 1.00 95.00 396 ASP A C 1
ATOM 3054 O O . ASP A 1 396 ? -9.033 -0.401 0.755 1.00 95.00 396 ASP A O 1
ATOM 3058 N N . VAL A 1 397 ? -10.635 0.468 2.070 1.00 92.44 397 VAL A N 1
ATOM 3059 C CA . VAL A 1 397 ? -11.320 -0.795 2.371 1.00 92.44 397 VAL A CA 1
ATOM 3060 C C . VAL A 1 397 ? -11.853 -1.439 1.093 1.00 92.44 397 VAL A C 1
ATOM 3062 O O . VAL A 1 397 ? -11.704 -2.645 0.900 1.00 92.44 397 VAL A O 1
ATOM 3065 N N . ALA A 1 398 ? -12.463 -0.649 0.209 1.00 94.25 398 ALA A N 1
ATOM 3066 C CA . ALA A 1 398 ? -12.984 -1.138 -1.060 1.00 94.25 398 ALA A CA 1
ATOM 3067 C C . ALA A 1 398 ? -11.868 -1.698 -1.952 1.00 94.25 398 ALA A C 1
ATOM 3069 O O . ALA A 1 398 ? -11.967 -2.831 -2.425 1.00 94.25 398 ALA A O 1
ATOM 3070 N N . LEU A 1 399 ? -10.782 -0.941 -2.127 1.00 96.31 399 LEU A N 1
ATOM 3071 C CA . LEU A 1 399 ? -9.619 -1.392 -2.886 1.00 96.31 399 LEU A CA 1
ATOM 3072 C C . LEU A 1 399 ? -8.961 -2.617 -2.245 1.00 96.31 399 LEU A C 1
ATOM 3074 O O . LEU A 1 399 ? -8.585 -3.544 -2.954 1.00 96.31 399 LEU A O 1
ATOM 3078 N N . ALA A 1 400 ? -8.882 -2.671 -0.917 1.00 94.69 400 ALA A N 1
ATOM 3079 C CA . ALA A 1 400 ? -8.286 -3.781 -0.189 1.00 94.69 400 ALA A CA 1
ATOM 3080 C C . ALA A 1 400 ? -9.050 -5.102 -0.353 1.00 94.69 400 ALA A C 1
ATOM 3082 O O . ALA A 1 400 ? -8.435 -6.166 -0.397 1.00 94.69 400 ALA A O 1
ATOM 3083 N N . LYS A 1 401 ? -10.381 -5.061 -0.479 1.00 89.88 401 LYS A N 1
ATOM 3084 C CA . LYS A 1 401 ? -11.177 -6.262 -0.794 1.00 89.88 401 LYS A CA 1
ATOM 3085 C C . LYS A 1 401 ? -10.844 -6.831 -2.161 1.00 89.88 401 LYS A C 1
ATOM 3087 O O . LYS A 1 401 ? -10.881 -8.042 -2.343 1.00 89.88 401 LYS A O 1
ATOM 3092 N N . GLU A 1 402 ? -10.553 -5.953 -3.113 1.00 91.50 402 GLU A N 1
ATOM 3093 C CA . GLU A 1 402 ? -10.197 -6.371 -4.456 1.00 91.50 402 GLU A CA 1
ATOM 3094 C C . GLU A 1 402 ? -8.732 -6.796 -4.504 1.00 91.50 402 GLU A C 1
ATOM 3096 O O . GLU A 1 402 ? -8.476 -7.938 -4.839 1.00 91.50 402 GLU A O 1
ATOM 3101 N N . PHE A 1 403 ? -7.768 -5.962 -4.122 1.00 91.50 403 PHE A N 1
ATOM 3102 C CA . PHE A 1 403 ? -6.333 -6.226 -4.311 1.00 91.50 403 PHE A CA 1
ATOM 3103 C C . PHE A 1 403 ? -5.662 -7.013 -3.179 1.00 91.50 403 PHE A C 1
ATOM 3105 O O . PHE A 1 403 ? -4.538 -7.483 -3.345 1.00 91.50 403 PHE A O 1
ATOM 3112 N N . GLY A 1 404 ? -6.340 -7.185 -2.047 1.00 92.50 404 GLY A N 1
ATOM 3113 C CA . GLY A 1 404 ? -5.735 -7.626 -0.796 1.00 92.50 404 GLY A CA 1
ATOM 3114 C C . GLY A 1 404 ? -5.261 -6.446 0.055 1.00 92.50 404 GLY A C 1
ATOM 3115 O O . GLY A 1 404 ? -5.241 -5.293 -0.375 1.00 92.50 404 GLY A O 1
ATOM 3116 N N . ALA A 1 405 ? -4.867 -6.741 1.291 1.00 90.25 405 ALA A N 1
ATOM 3117 C CA . ALA A 1 405 ? -4.397 -5.747 2.247 1.00 90.25 405 ALA A CA 1
ATOM 3118 C C . ALA A 1 405 ? -3.059 -6.141 2.863 1.00 90.25 405 ALA A C 1
ATOM 3120 O O . ALA A 1 405 ? -2.802 -7.308 3.197 1.00 90.25 405 ALA A O 1
ATOM 3121 N N . PHE A 1 406 ? -2.224 -5.132 3.071 1.00 88.19 406 PHE A N 1
ATOM 3122 C CA . PHE A 1 406 ? -1.155 -5.200 4.048 1.00 88.19 406 PHE A CA 1
ATOM 3123 C C . PHE A 1 406 ? -1.717 -4.970 5.459 1.00 88.19 406 PHE A C 1
ATOM 3125 O O . PHE A 1 406 ? -2.794 -4.378 5.594 1.00 88.19 406 PHE A O 1
ATOM 3132 N N . PRO A 1 407 ? -1.034 -5.473 6.508 1.00 85.19 407 PRO A N 1
ATOM 3133 C CA . PRO A 1 407 ? -1.391 -5.143 7.886 1.00 85.19 407 PRO A CA 1
ATOM 3134 C C . PRO A 1 407 ? -1.586 -3.637 8.055 1.00 85.19 407 PRO A C 1
ATOM 3136 O O . PRO A 1 407 ? -0.901 -2.861 7.385 1.00 85.19 407 PRO A O 1
ATOM 3139 N N . PHE A 1 408 ? -2.498 -3.215 8.930 1.00 78.31 408 PHE A N 1
ATOM 3140 C CA . PHE A 1 408 ? -2.813 -1.791 9.068 1.00 78.31 408 PHE A CA 1
ATOM 3141 C C . PHE A 1 408 ? -1.567 -0.969 9.389 1.00 78.31 408 PHE A C 1
ATOM 3143 O O . PHE A 1 408 ? -1.418 0.119 8.864 1.00 78.31 408 PHE A O 1
ATOM 3150 N N . ASN A 1 409 ? -0.647 -1.525 10.174 1.00 73.25 409 ASN A N 1
ATOM 3151 C CA . ASN A 1 409 ? 0.606 -0.901 10.586 1.00 73.25 409 ASN A CA 1
ATOM 3152 C C . ASN A 1 409 ? 1.816 -1.319 9.717 1.00 73.25 409 ASN A C 1
ATOM 3154 O O . ASN A 1 409 ? 2.965 -1.418 10.164 1.00 73.25 409 ASN A O 1
ATOM 3158 N N . HIS A 1 410 ? 1.564 -1.690 8.460 1.00 74.44 410 HIS A N 1
ATOM 3159 C CA . HIS A 1 410 ? 2.617 -2.166 7.576 1.00 74.44 410 HIS A CA 1
ATOM 3160 C C . HIS A 1 410 ? 3.645 -1.064 7.301 1.00 74.44 410 HIS A C 1
ATOM 3162 O 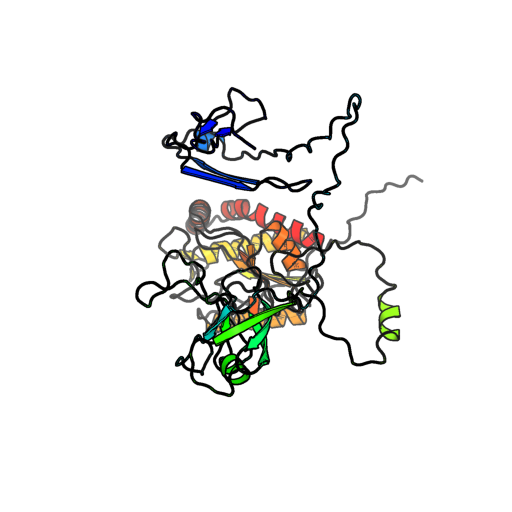O . HIS A 1 410 ? 3.346 -0.050 6.668 1.00 74.44 410 HIS A O 1
ATOM 3168 N N . ARG A 1 411 ? 4.887 -1.315 7.744 1.00 61.59 411 ARG A N 1
ATOM 3169 C CA . ARG A 1 411 ? 6.037 -0.411 7.582 1.00 61.59 411 ARG A CA 1
ATOM 3170 C C . ARG A 1 411 ? 5.720 0.991 8.119 1.00 61.59 411 ARG A C 1
ATOM 3172 O O . ARG A 1 411 ? 5.931 1.988 7.429 1.00 61.59 411 ARG A O 1
ATOM 3179 N N . ASP A 1 412 ? 5.208 1.054 9.350 1.00 59.06 412 ASP A N 1
ATOM 3180 C CA . ASP A 1 412 ? 4.961 2.303 10.076 1.00 59.06 412 ASP A CA 1
ATOM 3181 C C . ASP A 1 412 ? 6.110 3.300 9.853 1.00 59.06 412 ASP A C 1
ATOM 3183 O O . ASP A 1 412 ? 7.261 2.999 10.172 1.00 59.06 412 ASP A O 1
ATOM 3187 N N . SER A 1 413 ? 5.792 4.485 9.310 1.00 63.66 413 SER A N 1
ATOM 3188 C CA . SER A 1 413 ? 6.705 5.550 8.819 1.00 63.66 413 SER A CA 1
ATOM 3189 C C . SER A 1 413 ? 6.937 5.630 7.304 1.00 63.66 413 SER A C 1
ATOM 3191 O O . SER A 1 413 ? 7.772 6.427 6.867 1.00 63.66 413 SER A O 1
ATOM 3193 N N . LEU A 1 414 ? 6.182 4.901 6.472 1.00 80.44 414 LEU A N 1
ATOM 3194 C CA . LEU A 1 414 ? 6.170 5.205 5.037 1.00 80.44 414 LEU A CA 1
ATOM 3195 C C . LEU A 1 414 ? 5.676 6.639 4.785 1.00 80.44 414 LEU A C 1
ATOM 3197 O O . LEU A 1 414 ? 4.720 7.143 5.387 1.00 80.44 414 LEU A O 1
ATOM 3201 N N . SER A 1 415 ? 6.367 7.317 3.873 1.00 86.44 415 SER A N 1
ATOM 3202 C CA . SER A 1 415 ? 6.208 8.755 3.659 1.00 86.44 415 SER A CA 1
ATOM 3203 C C . SER A 1 415 ? 4.832 9.138 3.113 1.00 86.44 415 SER A C 1
ATOM 3205 O O . SER A 1 415 ? 4.327 10.195 3.482 1.00 86.44 415 SER A O 1
ATOM 3207 N N . ALA A 1 416 ? 4.241 8.316 2.246 1.00 91.94 416 ALA A N 1
ATOM 3208 C CA . ALA A 1 416 ? 2.927 8.572 1.662 1.00 91.94 416 ALA A CA 1
ATOM 3209 C C . ALA A 1 416 ? 1.775 8.244 2.637 1.00 91.94 416 ALA A C 1
ATOM 3211 O O . ALA A 1 416 ? 1.001 9.156 2.945 1.00 91.94 416 ALA A O 1
ATOM 3212 N N . PRO A 1 417 ? 1.714 7.049 3.262 1.00 91.44 417 PRO A N 1
ATOM 3213 C CA . PRO A 1 417 ? 0.689 6.737 4.259 1.00 91.44 417 PRO A CA 1
ATOM 3214 C C . PRO A 1 417 ? 0.621 7.714 5.433 1.00 91.44 417 PRO A C 1
ATOM 3216 O O . PRO A 1 417 ? -0.459 8.180 5.793 1.00 91.44 417 PRO A O 1
ATOM 3219 N N . SER A 1 418 ? 1.776 8.142 5.962 1.00 88.06 418 SER A N 1
ATOM 3220 C CA . SER A 1 418 ? 1.842 9.154 7.033 1.00 88.06 418 SER A CA 1
ATOM 3221 C C . SER A 1 418 ? 1.238 10.518 6.652 1.00 88.06 418 SER A C 1
ATOM 3223 O O . SER A 1 418 ? 0.892 11.311 7.533 1.00 88.06 418 SER A O 1
ATOM 3225 N N . ARG A 1 419 ? 1.063 10.785 5.351 1.00 91.31 419 ARG A N 1
ATOM 3226 C CA . ARG A 1 419 ? 0.406 11.973 4.781 1.00 91.31 419 ARG A CA 1
ATOM 3227 C C . ARG A 1 419 ? -1.054 11.730 4.388 1.00 91.31 419 ARG A C 1
ATOM 3229 O O . ARG A 1 419 ? -1.695 12.620 3.837 1.00 91.31 419 ARG A O 1
ATOM 3236 N N . GLY A 1 420 ? -1.595 10.551 4.684 1.00 91.81 420 GLY A N 1
ATOM 3237 C CA . GLY A 1 420 ? -2.940 10.156 4.281 1.00 91.81 420 GLY A CA 1
ATOM 3238 C C . GLY A 1 420 ? -3.067 9.871 2.783 1.00 91.81 420 GLY A C 1
ATOM 3239 O O . GLY A 1 420 ? -4.137 10.106 2.220 1.00 91.81 420 GLY A O 1
ATOM 3240 N N . ILE A 1 421 ? -1.971 9.451 2.142 1.00 95.75 421 ILE A N 1
ATOM 3241 C CA . ILE A 1 421 ? -1.920 9.010 0.744 1.00 95.75 421 ILE A CA 1
ATOM 3242 C C . ILE A 1 421 ? -1.808 7.488 0.763 1.00 95.75 421 ILE A C 1
ATOM 3244 O O . ILE A 1 421 ? -0.896 6.940 1.383 1.00 95.75 421 ILE A O 1
ATOM 3248 N N . THR A 1 422 ? -2.745 6.813 0.114 1.00 96.50 422 THR A N 1
ATOM 3249 C CA . THR A 1 422 ? -2.793 5.351 0.081 1.00 96.50 422 THR A CA 1
ATOM 3250 C C . THR A 1 422 ? -1.797 4.820 -0.931 1.00 96.50 422 THR A C 1
ATOM 3252 O O . THR A 1 422 ? -1.689 5.385 -2.013 1.00 96.50 422 THR A O 1
ATOM 3255 N N . ILE A 1 423 ? -1.096 3.731 -0.611 1.00 97.38 423 ILE A N 1
ATOM 3256 C CA . ILE A 1 423 ? -0.281 3.008 -1.594 1.00 97.38 423 ILE A CA 1
ATOM 3257 C C . ILE A 1 423 ? -1.056 1.780 -2.069 1.00 97.38 423 ILE A C 1
ATOM 3259 O O . ILE A 1 423 ? -1.572 1.007 -1.256 1.00 97.38 423 ILE A O 1
ATOM 3263 N N . LEU A 1 424 ? -1.116 1.601 -3.385 1.00 97.88 424 LEU A N 1
ATOM 3264 C CA . LEU A 1 424 ? -1.536 0.360 -4.021 1.00 97.88 424 LEU A CA 1
ATOM 3265 C C . LEU A 1 424 ? -0.320 -0.317 -4.650 1.00 97.88 424 LEU A C 1
ATOM 3267 O O . LEU A 1 424 ? 0.193 0.153 -5.663 1.00 97.88 424 LEU A O 1
ATOM 3271 N N . GLU A 1 425 ? 0.058 -1.460 -4.083 1.00 96.25 425 GLU A N 1
ATOM 3272 C CA . GLU A 1 425 ? 0.924 -2.437 -4.737 1.00 96.25 425 GLU A CA 1
ATOM 3273 C C . GLU A 1 425 ? 0.065 -3.216 -5.738 1.00 96.25 425 GLU A C 1
ATOM 3275 O O . GLU A 1 425 ? -0.753 -4.060 -5.357 1.00 96.25 425 GLU A O 1
ATOM 3280 N N . VAL A 1 426 ? 0.175 -2.898 -7.027 1.00 93.25 426 VAL A N 1
ATOM 3281 C CA . VAL A 1 426 ? -0.733 -3.428 -8.060 1.00 93.25 426 VAL A CA 1
ATOM 3282 C C . VAL A 1 426 ? -0.515 -4.925 -8.281 1.00 93.25 426 VAL A C 1
ATOM 3284 O O . VAL A 1 426 ? -1.469 -5.692 -8.429 1.00 93.25 426 VAL A O 1
ATOM 3287 N N . SER A 1 427 ? 0.752 -5.327 -8.318 1.00 92.31 427 SER A N 1
ATOM 3288 C CA . SER A 1 427 ? 1.252 -6.680 -8.565 1.00 92.31 427 SER A CA 1
ATOM 3289 C C . SER A 1 427 ? 2.746 -6.711 -8.212 1.00 92.31 427 SER A C 1
ATOM 3291 O O . SER A 1 427 ? 3.369 -5.654 -8.179 1.00 92.31 427 SER A O 1
ATOM 3293 N N . PRO A 1 428 ? 3.369 -7.885 -8.019 1.00 90.69 428 PRO A N 1
ATOM 3294 C CA . PRO A 1 428 ? 4.823 -7.989 -8.043 1.00 90.69 428 PRO A CA 1
ATOM 3295 C C . PRO A 1 428 ? 5.364 -7.585 -9.417 1.00 90.69 428 PRO A C 1
ATOM 3297 O O . PRO A 1 428 ? 4.800 -7.994 -10.444 1.00 90.69 428 PRO A O 1
ATOM 3300 N N . LEU A 1 429 ? 6.488 -6.868 -9.453 1.00 90.44 429 LEU A N 1
ATOM 3301 C CA . LEU A 1 429 ? 7.257 -6.613 -10.673 1.00 90.44 429 LEU A CA 1
ATOM 3302 C C . LEU A 1 429 ? 8.055 -7.867 -11.071 1.00 90.44 429 LEU A C 1
ATOM 3304 O O . LEU A 1 429 ? 9.283 -7.927 -10.996 1.00 90.44 429 LEU A O 1
ATOM 3308 N N . ASN A 1 430 ? 7.329 -8.920 -11.445 1.00 87.44 430 ASN A N 1
ATOM 3309 C CA . ASN A 1 430 ? 7.895 -10.204 -11.848 1.00 87.44 430 ASN A CA 1
ATOM 3310 C C . ASN A 1 430 ? 8.612 -10.120 -13.209 1.00 87.44 430 ASN A C 1
ATOM 3312 O O . ASN A 1 430 ? 8.587 -9.092 -13.889 1.00 87.44 430 ASN A O 1
ATOM 3316 N N . SER A 1 431 ? 9.250 -11.214 -13.629 1.00 87.38 431 SER A N 1
ATOM 3317 C CA . SER A 1 431 ? 10.021 -11.265 -14.879 1.00 87.38 431 SER A CA 1
ATOM 3318 C C . SER A 1 431 ? 9.209 -10.904 -16.121 1.00 87.38 431 SER A C 1
ATOM 3320 O O . SER A 1 431 ? 9.693 -10.148 -16.961 1.00 87.38 431 SER A O 1
ATOM 3322 N N . THR A 1 432 ? 7.968 -11.381 -16.224 1.00 86.62 432 THR A N 1
ATOM 3323 C CA . THR A 1 432 ? 7.083 -11.078 -17.353 1.00 86.62 432 THR A CA 1
ATOM 3324 C C . THR A 1 432 ? 6.807 -9.582 -17.453 1.00 86.62 432 THR A C 1
ATOM 3326 O O . THR A 1 432 ? 7.060 -8.987 -18.500 1.00 86.62 432 THR A O 1
ATOM 3329 N N . LEU A 1 433 ? 6.347 -8.955 -16.366 1.00 89.25 433 LEU A N 1
ATOM 3330 C CA . LEU A 1 433 ? 6.041 -7.526 -16.371 1.00 89.25 433 LEU A CA 1
ATOM 3331 C C . LEU A 1 433 ? 7.307 -6.682 -16.556 1.00 89.25 433 LEU A C 1
ATOM 3333 O O . LEU A 1 433 ? 7.292 -5.725 -17.322 1.00 89.25 433 LEU A O 1
ATOM 3337 N N . THR A 1 434 ? 8.421 -7.084 -15.937 1.00 93.25 434 THR A N 1
ATOM 3338 C CA . THR A 1 434 ? 9.718 -6.416 -16.119 1.00 93.25 434 THR A CA 1
ATOM 3339 C C . THR A 1 434 ? 10.124 -6.394 -17.598 1.00 93.25 434 THR A C 1
ATOM 3341 O O . THR A 1 434 ? 10.486 -5.344 -18.125 1.00 93.25 434 THR A O 1
ATOM 3344 N N . ASN A 1 435 ? 10.019 -7.535 -18.290 1.00 92.00 435 ASN A N 1
ATOM 3345 C CA . ASN A 1 435 ? 10.369 -7.648 -19.708 1.00 92.00 435 ASN A CA 1
ATOM 3346 C C . ASN A 1 435 ? 9.433 -6.837 -20.608 1.00 92.00 435 ASN A C 1
ATOM 3348 O O . ASN A 1 435 ? 9.897 -6.200 -21.550 1.00 92.00 435 ASN A O 1
ATOM 3352 N N . ILE A 1 436 ? 8.128 -6.832 -20.325 1.00 92.50 436 ILE A N 1
ATOM 3353 C CA . ILE A 1 436 ? 7.158 -6.031 -21.085 1.00 92.50 436 ILE A CA 1
ATOM 3354 C C . ILE A 1 436 ? 7.470 -4.539 -20.934 1.00 92.50 436 ILE A C 1
ATOM 3356 O O . ILE A 1 436 ? 7.503 -3.824 -21.935 1.00 92.50 436 ILE A O 1
ATOM 3360 N N . THR A 1 437 ? 7.770 -4.081 -19.716 1.00 94.88 437 THR A N 1
ATOM 3361 C CA . THR A 1 437 ? 8.161 -2.691 -19.459 1.00 94.88 437 THR A CA 1
ATOM 3362 C C . THR A 1 437 ? 9.459 -2.327 -20.175 1.00 94.88 437 THR A C 1
ATOM 3364 O O . THR A 1 437 ? 9.516 -1.302 -20.851 1.00 94.88 437 THR A O 1
ATOM 3367 N N . LEU A 1 438 ? 10.487 -3.177 -20.102 1.00 95.75 438 LEU A N 1
ATOM 3368 C CA . LEU A 1 438 ? 11.755 -2.948 -20.799 1.00 95.75 438 LEU A CA 1
ATOM 3369 C C . LEU A 1 438 ? 11.568 -2.883 -22.323 1.00 95.75 438 LEU A C 1
ATOM 3371 O O . LEU A 1 438 ? 12.080 -1.974 -22.975 1.00 95.75 438 LEU A O 1
ATOM 3375 N N . ASN A 1 439 ? 10.799 -3.811 -22.895 1.00 95.50 439 ASN A N 1
ATOM 3376 C CA . ASN A 1 439 ? 10.506 -3.827 -24.327 1.00 95.50 439 ASN A CA 1
ATOM 3377 C C . ASN A 1 439 ? 9.732 -2.579 -24.765 1.00 95.50 439 ASN A C 1
ATOM 3379 O O . ASN A 1 439 ? 10.005 -2.034 -25.837 1.00 95.50 439 ASN A O 1
ATOM 3383 N N . ALA A 1 440 ? 8.799 -2.099 -23.940 1.00 96.62 440 ALA A N 1
ATOM 3384 C CA . ALA A 1 440 ? 8.071 -0.863 -24.198 1.00 96.62 440 ALA A CA 1
ATOM 3385 C C . ALA A 1 440 ? 9.008 0.353 -24.241 1.00 96.62 440 ALA A C 1
ATOM 3387 O O . ALA A 1 440 ? 8.907 1.169 -25.155 1.00 96.62 440 ALA A O 1
ATOM 3388 N N . VAL A 1 441 ? 9.966 0.438 -23.312 1.00 96.69 441 VAL A N 1
ATOM 3389 C CA . VAL A 1 441 ? 10.970 1.513 -23.300 1.00 96.69 441 VAL A CA 1
ATOM 3390 C C . VAL A 1 441 ? 11.873 1.441 -24.529 1.00 96.69 441 VAL A C 1
ATOM 3392 O O . VAL A 1 441 ? 12.019 2.438 -25.232 1.00 96.69 441 VAL A O 1
ATOM 3395 N N . ASN A 1 442 ? 12.421 0.263 -24.835 1.00 96.12 442 ASN A N 1
ATOM 3396 C CA . ASN A 1 442 ? 13.351 0.078 -25.953 1.00 96.12 442 ASN A CA 1
ATOM 3397 C C . ASN A 1 442 ? 12.707 0.343 -27.320 1.00 96.12 442 ASN A C 1
ATOM 3399 O O . ASN A 1 442 ? 13.364 0.846 -28.227 1.00 96.12 442 ASN A O 1
ATOM 3403 N N . SER A 1 443 ? 11.431 -0.012 -27.480 1.00 96.62 443 SER A N 1
ATOM 3404 C CA . SER A 1 443 ? 10.698 0.182 -28.737 1.00 96.62 443 SER A CA 1
ATOM 3405 C C . SER A 1 443 ? 9.996 1.538 -28.838 1.00 96.62 443 SER A C 1
ATOM 3407 O O . SER A 1 443 ? 9.558 1.915 -29.922 1.00 96.62 443 SER A O 1
ATOM 3409 N N . GLY A 1 444 ? 9.815 2.243 -27.717 1.00 96.56 444 GLY A N 1
ATOM 3410 C CA . GLY A 1 444 ? 8.923 3.399 -27.616 1.00 96.56 444 GLY A CA 1
ATOM 3411 C C . GLY A 1 444 ? 7.428 3.057 -27.718 1.00 96.56 444 GLY A C 1
ATOM 3412 O O . GLY A 1 444 ? 6.593 3.959 -27.635 1.00 96.56 444 GLY A O 1
ATOM 3413 N N . ASN A 1 445 ? 7.060 1.779 -27.880 1.00 96.69 445 ASN A N 1
ATOM 3414 C CA . ASN A 1 445 ? 5.674 1.333 -27.967 1.00 96.69 445 ASN A CA 1
ATOM 3415 C C . ASN A 1 445 ? 5.177 0.801 -26.617 1.00 96.69 445 ASN A C 1
ATOM 3417 O O . ASN A 1 445 ? 5.422 -0.344 -26.241 1.00 96.69 445 ASN A O 1
ATOM 3421 N N . TYR A 1 446 ? 4.399 1.623 -25.918 1.00 97.50 446 TYR A N 1
ATOM 3422 C CA . TYR A 1 446 ? 3.841 1.289 -24.606 1.00 97.50 446 TYR A CA 1
ATOM 3423 C C . TYR A 1 446 ? 2.489 0.567 -24.663 1.00 97.50 446 TYR A C 1
ATOM 3425 O O . TYR A 1 446 ? 1.955 0.225 -23.610 1.00 97.50 446 TYR A O 1
ATOM 3433 N N . GLN A 1 447 ? 1.916 0.318 -25.847 1.00 95.19 447 GLN A N 1
ATOM 3434 C CA . GLN A 1 447 ? 0.595 -0.312 -25.948 1.00 95.19 447 GLN A CA 1
ATOM 3435 C C . GLN A 1 447 ? 0.534 -1.705 -25.292 1.00 95.19 447 GLN A C 1
ATOM 3437 O O . GLN A 1 447 ? -0.362 -1.904 -24.476 1.00 95.19 447 GLN A O 1
ATOM 3442 N N . PRO A 1 448 ? 1.502 -2.623 -25.507 1.00 93.62 448 PRO A N 1
ATOM 3443 C CA . PRO A 1 448 ? 1.466 -3.936 -24.856 1.00 93.62 448 PRO A CA 1
ATOM 3444 C C . PRO A 1 448 ? 1.500 -3.851 -23.325 1.00 93.62 448 PRO A C 1
ATOM 3446 O O . PRO A 1 448 ? 0.841 -4.629 -22.638 1.00 93.62 448 PRO A O 1
ATOM 3449 N N . LEU A 1 449 ? 2.243 -2.881 -22.779 1.00 96.12 449 LEU A N 1
ATOM 3450 C CA . LEU A 1 449 ? 2.256 -2.625 -21.341 1.00 96.12 449 LEU A CA 1
ATOM 3451 C C . LEU A 1 449 ? 0.888 -2.110 -20.874 1.00 96.12 449 LEU A C 1
ATOM 3453 O O . LEU A 1 449 ? 0.350 -2.622 -19.897 1.00 96.12 449 LEU A O 1
ATOM 3457 N N . ARG A 1 450 ? 0.283 -1.152 -21.588 1.00 97.19 450 ARG A N 1
ATOM 3458 C CA . ARG A 1 450 ? -1.060 -0.641 -21.265 1.00 97.19 450 ARG A CA 1
ATOM 3459 C C . ARG A 1 450 ? -2.122 -1.741 -21.282 1.00 97.19 450 ARG A C 1
ATOM 3461 O O . ARG A 1 450 ? -2.952 -1.770 -20.378 1.00 97.19 450 ARG A O 1
ATOM 3468 N N . ASP A 1 451 ? -2.063 -2.656 -22.246 1.00 87.44 451 ASP A N 1
ATOM 3469 C CA . ASP A 1 451 ? -3.010 -3.771 -22.363 1.00 87.44 451 ASP A CA 1
ATOM 3470 C C . ASP A 1 451 ? -2.932 -4.712 -21.152 1.00 87.44 451 ASP A C 1
ATOM 3472 O O . ASP A 1 451 ? -3.960 -5.116 -20.609 1.00 87.44 451 ASP A O 1
ATOM 3476 N N . VAL A 1 452 ? -1.720 -5.006 -20.668 1.00 92.38 452 VAL A N 1
ATOM 3477 C CA . VAL A 1 452 ? -1.510 -5.814 -19.453 1.00 92.38 452 VAL A CA 1
ATOM 3478 C C . VAL A 1 452 ? -1.954 -5.082 -18.185 1.00 92.38 452 VAL A C 1
ATOM 3480 O O . VAL A 1 452 ? -2.397 -5.717 -17.227 1.00 92.38 452 VAL A O 1
ATOM 3483 N N . LEU A 1 453 ? -1.861 -3.752 -18.163 1.00 95.88 453 LEU A N 1
ATOM 3484 C CA . LEU A 1 453 ? -2.221 -2.934 -17.005 1.00 95.88 453 LEU A CA 1
ATOM 3485 C C . LEU A 1 453 ? -3.724 -2.627 -16.909 1.00 95.88 453 LEU A C 1
ATOM 3487 O O . LEU A 1 453 ? -4.239 -2.393 -15.811 1.00 95.88 453 LEU A O 1
ATOM 3491 N N . LEU A 1 454 ? -4.440 -2.655 -18.034 1.00 94.25 454 LEU A N 1
ATOM 3492 C CA . LEU A 1 454 ? -5.862 -2.317 -18.124 1.00 94.25 454 LEU A CA 1
ATOM 3493 C C . LEU A 1 454 ? -6.758 -3.116 -17.155 1.00 94.25 454 LEU A C 1
ATOM 3495 O O . LEU A 1 454 ? -7.561 -2.486 -16.458 1.00 94.25 454 LEU A O 1
ATOM 3499 N N . PRO A 1 455 ? -6.621 -4.451 -17.011 1.00 91.62 455 PRO A N 1
ATOM 3500 C CA . PRO A 1 455 ? -7.438 -5.211 -16.066 1.00 91.62 455 PRO A CA 1
ATOM 3501 C C . PRO A 1 455 ? -7.279 -4.753 -14.608 1.00 91.62 455 PRO A C 1
ATOM 3503 O O . PRO A 1 455 ? -8.243 -4.791 -13.842 1.00 91.62 455 PRO A O 1
ATOM 3506 N N . PHE A 1 456 ? -6.093 -4.277 -14.207 1.00 95.94 456 PHE A N 1
ATOM 3507 C CA . PHE A 1 456 ? -5.882 -3.746 -12.858 1.00 95.94 456 PHE A CA 1
ATOM 3508 C C . PHE A 1 456 ? -6.616 -2.418 -12.658 1.00 95.94 456 PHE A C 1
ATOM 3510 O O . PHE A 1 456 ? -7.288 -2.238 -11.642 1.00 95.94 456 PHE A O 1
ATOM 3517 N N . ALA A 1 457 ? -6.567 -1.518 -13.640 1.00 97.06 457 ALA A N 1
ATOM 3518 C CA . ALA A 1 457 ? -7.313 -0.262 -13.591 1.00 97.06 457 ALA A CA 1
ATOM 3519 C C . ALA A 1 457 ? -8.829 -0.506 -13.497 1.00 97.06 457 ALA A C 1
ATOM 3521 O O . ALA A 1 457 ? -9.509 0.074 -12.649 1.00 97.06 457 ALA A O 1
ATOM 3522 N N . GLN A 1 458 ? -9.353 -1.437 -14.299 1.00 94.62 458 GLN A N 1
ATOM 3523 C CA . GLN A 1 458 ? -10.766 -1.829 -14.270 1.00 94.62 458 GLN A CA 1
ATOM 3524 C C . GLN A 1 458 ? -11.170 -2.447 -12.928 1.00 94.62 458 GLN A C 1
ATOM 3526 O O . GLN A 1 458 ? -12.246 -2.156 -12.402 1.00 94.62 458 GLN A O 1
ATOM 3531 N N . ARG A 1 459 ? -10.294 -3.257 -12.324 1.00 95.44 459 ARG A N 1
ATOM 3532 C CA . ARG A 1 459 ? -10.503 -3.811 -10.982 1.00 95.44 459 ARG A CA 1
ATOM 3533 C C . ARG A 1 459 ? -10.545 -2.718 -9.911 1.00 95.44 459 ARG A C 1
ATOM 3535 O O . ARG A 1 459 ? -11.402 -2.775 -9.033 1.00 95.44 459 ARG A O 1
ATOM 3542 N N . ALA A 1 460 ? -9.683 -1.703 -9.996 1.00 97.25 460 ALA A N 1
ATOM 3543 C CA . ALA A 1 460 ? -9.719 -0.555 -9.089 1.00 97.25 460 ALA A CA 1
ATOM 3544 C C . ALA A 1 460 ? -11.010 0.264 -9.251 1.00 97.25 460 ALA A C 1
ATOM 3546 O O . ALA A 1 460 ? -11.664 0.577 -8.258 1.00 97.25 460 ALA A O 1
ATOM 3547 N N . VAL A 1 461 ? -11.438 0.532 -10.489 1.00 97.31 461 VAL A N 1
ATOM 3548 C CA . VAL A 1 461 ? -12.731 1.176 -10.783 1.00 97.31 461 VAL A CA 1
ATOM 3549 C C . VAL A 1 461 ? -13.893 0.384 -10.182 1.00 97.31 461 VAL A C 1
ATOM 3551 O O . VAL A 1 461 ? -14.742 0.957 -9.497 1.00 97.31 461 VAL A O 1
ATOM 3554 N N . LYS A 1 462 ? -13.922 -0.937 -10.401 1.00 95.31 462 LYS A N 1
ATOM 3555 C CA . LYS A 1 462 ? -14.930 -1.836 -9.828 1.00 95.31 462 LYS A CA 1
ATOM 3556 C C . LYS A 1 462 ? -14.971 -1.704 -8.307 1.00 95.31 462 LYS A C 1
ATOM 3558 O O . LYS A 1 462 ? -16.054 -1.524 -7.756 1.00 95.31 462 LYS A O 1
ATOM 3563 N N . ALA A 1 463 ? -13.811 -1.745 -7.650 1.00 95.56 463 ALA A N 1
ATOM 3564 C CA . ALA A 1 463 ? -13.694 -1.594 -6.204 1.00 95.56 463 ALA A CA 1
ATOM 3565 C C . ALA A 1 463 ? -14.308 -0.269 -5.733 1.00 95.56 463 ALA A C 1
ATOM 3567 O O . ALA A 1 463 ? -15.210 -0.245 -4.898 1.00 95.56 463 ALA A O 1
ATOM 3568 N N . LEU A 1 464 ? -13.853 0.843 -6.307 1.00 96.69 464 LEU A N 1
ATOM 3569 C CA . LEU A 1 464 ? -14.234 2.183 -5.877 1.00 96.69 464 LEU A CA 1
ATOM 3570 C C . LEU A 1 464 ? -15.717 2.483 -6.126 1.00 96.69 464 LEU A C 1
ATOM 3572 O O . LEU A 1 464 ? -16.345 3.167 -5.315 1.00 96.69 464 LEU A O 1
ATOM 3576 N N . ASN A 1 465 ? -16.308 1.928 -7.185 1.00 95.44 465 ASN A N 1
ATOM 3577 C CA . ASN A 1 465 ? -17.735 2.081 -7.469 1.00 95.44 465 ASN A CA 1
ATOM 3578 C C . ASN A 1 465 ? -18.637 1.408 -6.421 1.00 95.44 465 ASN A C 1
ATOM 3580 O O . ASN A 1 465 ? -19.805 1.773 -6.322 1.00 95.44 465 ASN A O 1
ATOM 3584 N N . THR A 1 466 ? -18.119 0.481 -5.604 1.00 94.00 466 THR A N 1
ATOM 3585 C CA . THR A 1 466 ? -18.902 -0.115 -4.503 1.00 94.00 466 THR A CA 1
ATOM 3586 C C . THR A 1 466 ? -19.192 0.866 -3.365 1.00 94.00 466 THR A C 1
ATOM 3588 O O . THR A 1 466 ? -20.135 0.653 -2.607 1.00 94.00 466 THR A O 1
ATOM 3591 N N . VAL A 1 467 ? -18.397 1.935 -3.236 1.00 91.81 467 VAL A N 1
ATOM 3592 C CA . VAL A 1 467 ? -18.485 2.906 -2.128 1.00 91.81 467 VAL A CA 1
ATOM 3593 C C . VAL A 1 467 ? -18.690 4.344 -2.599 1.00 91.81 467 VAL A C 1
ATOM 3595 O O . VAL A 1 467 ? -19.169 5.177 -1.838 1.00 91.81 467 VAL A O 1
ATOM 3598 N N . ALA A 1 468 ? -18.372 4.631 -3.859 1.00 88.88 468 ALA A N 1
ATOM 3599 C CA . ALA A 1 468 ? -18.703 5.871 -4.544 1.00 88.88 468 ALA A CA 1
ATOM 3600 C C . ALA A 1 468 ? -19.305 5.533 -5.915 1.00 88.88 468 ALA A C 1
ATOM 3602 O O . ALA A 1 468 ? -18.623 5.720 -6.924 1.00 88.88 468 ALA A O 1
ATOM 3603 N N . PRO A 1 469 ? -20.537 4.997 -5.993 1.00 73.50 469 PRO A N 1
ATOM 3604 C CA . PRO A 1 469 ? -21.184 4.731 -7.275 1.00 73.50 469 PRO A CA 1
ATOM 3605 C C . PRO A 1 469 ? -21.384 6.037 -8.058 1.00 73.50 469 PRO A C 1
ATOM 3607 O O . PRO A 1 469 ? -21.569 7.110 -7.483 1.00 73.50 469 PRO A O 1
ATOM 3610 N N . GLY A 1 470 ? -21.285 5.970 -9.388 1.00 57.59 470 GLY A N 1
ATOM 3611 C CA . GLY A 1 470 ? -21.686 7.087 -10.248 1.00 57.59 470 GLY A CA 1
ATOM 3612 C C . GLY A 1 470 ? -23.198 7.317 -10.178 1.00 57.59 470 GLY A C 1
ATOM 3613 O O . GLY A 1 470 ? -23.949 6.408 -9.824 1.00 57.59 470 GLY A O 1
ATOM 3614 N N . ALA A 1 471 ? -23.659 8.517 -10.537 1.00 42.62 471 ALA A N 1
ATOM 3615 C CA . ALA A 1 471 ? -25.070 8.700 -10.855 1.00 42.62 471 ALA A CA 1
ATOM 3616 C C . ALA A 1 471 ? -25.421 7.727 -11.991 1.00 42.62 471 ALA A C 1
ATOM 3618 O O . ALA A 1 471 ? -24.752 7.738 -13.025 1.00 42.62 471 ALA A O 1
ATOM 3619 N N . ASN A 1 472 ? -26.420 6.864 -11.782 1.00 39.25 472 ASN A N 1
ATOM 3620 C CA . ASN A 1 472 ? -26.937 5.987 -12.830 1.00 39.25 472 ASN A CA 1
ATOM 3621 C C . ASN A 1 472 ? -27.220 6.831 -14.076 1.00 39.25 472 ASN A C 1
ATOM 3623 O O . ASN A 1 472 ? -28.079 7.716 -14.041 1.00 39.25 472 ASN A O 1
ATOM 3627 N N . THR A 1 473 ? -26.540 6.543 -15.185 1.00 34.28 473 THR A N 1
ATOM 3628 C CA . THR A 1 473 ? -27.096 6.874 -16.491 1.00 34.28 473 THR A CA 1
ATOM 3629 C C . THR A 1 473 ? -28.435 6.152 -16.574 1.00 34.28 473 THR A C 1
ATOM 3631 O O . THR A 1 473 ? -28.532 4.942 -16.372 1.00 34.28 473 THR A O 1
ATOM 3634 N N . ALA A 1 474 ? -29.485 6.955 -16.710 1.00 32.19 474 ALA A N 1
ATOM 3635 C CA . ALA A 1 474 ? -30.864 6.543 -16.581 1.00 32.19 474 ALA A CA 1
ATOM 3636 C C . ALA A 1 474 ? -31.177 5.295 -17.412 1.00 32.19 474 ALA A C 1
ATOM 3638 O O . ALA A 1 474 ? -30.753 5.146 -18.558 1.00 32.19 474 ALA A O 1
ATOM 3639 N N . SER A 1 475 ? -31.992 4.432 -16.813 1.00 32.34 475 SER A N 1
ATOM 3640 C CA . SER A 1 475 ? -32.775 3.423 -17.505 1.00 32.34 475 SER A CA 1
ATOM 3641 C C . SER A 1 475 ? -33.385 4.011 -18.779 1.00 32.34 475 SER A C 1
ATOM 3643 O O . SER A 1 475 ? -34.161 4.968 -18.701 1.00 32.34 475 SER A O 1
ATOM 3645 N N . ASN A 1 476 ? -33.108 3.392 -19.927 1.00 33.81 476 ASN A N 1
ATOM 3646 C CA . ASN A 1 476 ? -33.989 3.451 -21.089 1.00 33.81 476 ASN A CA 1
ATOM 3647 C C . ASN A 1 476 ? -35.328 2.805 -20.702 1.00 33.81 476 ASN A C 1
ATOM 3649 O O . ASN A 1 476 ? -35.583 1.632 -20.953 1.00 33.81 476 ASN A O 1
ATOM 3653 N N . GLY A 1 477 ? -36.161 3.578 -20.011 1.00 30.84 477 GLY A N 1
ATOM 3654 C CA . GLY A 1 477 ? -37.560 3.290 -19.767 1.00 30.84 477 GLY A CA 1
ATOM 3655 C C . GLY A 1 477 ? -38.376 4.013 -20.820 1.00 30.84 477 GLY A C 1
ATOM 3656 O O . GLY A 1 477 ? -38.856 5.118 -20.585 1.00 30.84 477 GLY A O 1
ATOM 3657 N N . THR A 1 478 ? -38.523 3.390 -21.985 1.00 34.81 478 THR A N 1
ATOM 3658 C CA . THR A 1 478 ? -39.511 3.776 -22.990 1.00 34.81 478 THR A CA 1
ATOM 3659 C C . THR A 1 478 ? -40.897 3.662 -22.351 1.00 34.81 478 THR A C 1
ATOM 3661 O O . THR A 1 478 ? -41.456 2.570 -22.249 1.00 34.81 478 THR A O 1
ATOM 3664 N N . LYS A 1 479 ? -41.461 4.776 -21.875 1.00 33.81 479 LYS A N 1
ATOM 3665 C CA . LYS A 1 479 ? -42.889 4.847 -21.561 1.00 33.81 479 LYS A CA 1
ATOM 3666 C C . LYS A 1 479 ? -43.640 5.144 -22.850 1.00 33.81 479 LYS A C 1
ATOM 3668 O O . LYS A 1 479 ? -43.512 6.221 -23.419 1.00 33.81 479 LYS A O 1
ATOM 3673 N N . LYS A 1 480 ? -44.422 4.153 -23.280 1.00 39.50 480 LYS A N 1
ATOM 3674 C CA . LYS A 1 480 ? -45.601 4.358 -24.117 1.00 39.50 480 LYS A CA 1
ATOM 3675 C C . LYS A 1 480 ? -46.537 5.352 -23.423 1.00 39.50 480 LYS A C 1
ATOM 3677 O O . LYS A 1 480 ? -46.930 5.109 -22.280 1.00 39.50 480 LYS A O 1
ATOM 3682 N N . SER A 1 481 ? -46.926 6.386 -24.152 1.00 40.03 481 SER A N 1
ATOM 3683 C CA . SER A 1 481 ? -48.269 6.972 -24.155 1.00 40.03 481 SER A CA 1
ATOM 3684 C C . SER A 1 481 ? -48.472 7.624 -25.507 1.00 40.03 481 SER A C 1
ATOM 3686 O O . SER A 1 481 ? -47.620 8.486 -25.826 1.00 40.03 481 SER A O 1
#

pLDDT: mean 75.12, std 23.25, range [26.12, 98.62]